Protein AF-0000000075748457 (afdb_homodimer)

Secondary structure (DSSP, 8-state):
-------------GGGS-HHHHHHHHHHS-HHHHHHHHTT-HHHHHHHHHHHTSEEEEESSHHHHHHHHHHTTSGGGGT--EEEEEEEPPBPGGGGSHHHIIIIIS-HHHHHHHHHHHHHTT--TTSSPPHHHHHHHHHHHHHHHHHHHHTTHHHHHHHHHHHT-TT--EEEEEEES-SSSPTHHHHHHTTTTB-HHHHHHHHHHHHHHHHHTS-TTSPPP-EEEEES-------TTS----HHHHHHHHHHHTT-SEEEEES--HHHHHTTT-----SEEEEEEEEEEHHHHHHHHHHTTTT--EEEEEEEEEEETTTEEEE--GGGHHHHSTT-EEEEEEESS-SSTTS---EEEEEEE-/-------------GGGS-HHHHHHHHHHS-HHHHHHHHTT-HHHHHHHHHHHTSEEEEESSHHHHHHHHHHTTSGGGGT--EEEEEEEPPBPGGGGSHHHIIIIIS-HHHHHHHHHHHHHTT--TTSSPPHHHHHHHHHHHHHHHHHHHHTTHHHHHHHHHHHT-TT--EEEEEEES-SSSPTHHHHHHTTTTB-HHHHHHHHHHHHHHHHHTS-TTSPPP-EEEEES-------TTS----HHHHHHHHHHHTT-SEEEEES--HHHHHTTT-----SEEEEEEEEEEHHHHHHHHHHTTTT--EEEEEEEEEEETTTEEEE--GGGHHHHSTT-EEEEEEESS-S-TTS---EEEEEEE-

pLDDT: mean 84.44, std 16.4, range [22.14, 98.12]

Organism: Penicillium rubens (strain ATCC 28089 / DSM 1075 / NRRL 1951 / Wisconsin 54-1255) (NCBI:txid500485)

Solvent-accessible surface area (backbone atoms only — not comparable to full-atom values): 38406 Å² total; per-residue (Å²): 136,85,81,76,74,73,72,74,77,65,67,72,60,76,83,71,50,56,70,68,54,48,48,53,51,47,73,70,40,51,70,70,50,34,52,56,47,26,67,70,40,69,67,42,23,60,64,27,41,46,68,64,32,26,58,45,77,41,39,77,44,70,66,30,46,51,53,49,52,52,39,56,78,37,78,61,26,68,37,23,31,31,41,36,41,36,39,46,48,41,52,47,75,60,49,73,36,63,69,47,26,42,70,70,54,54,29,42,60,57,49,50,53,52,43,47,50,44,35,74,73,68,45,58,44,66,70,44,71,21,70,49,39,53,49,52,52,53,32,49,53,34,50,55,51,45,54,38,60,74,64,41,43,61,37,53,42,46,20,56,34,57,55,50,28,58,50,32,32,32,41,32,42,35,41,40,67,57,85,63,86,56,81,68,53,50,66,52,45,70,54,67,40,39,43,52,62,62,28,52,28,46,56,44,40,38,52,35,55,17,58,68,64,34,60,83,88,42,59,66,46,38,34,39,31,44,30,40,45,71,72,70,93,62,64,86,87,49,75,68,87,49,67,69,41,35,52,31,50,56,61,40,44,71,55,25,38,29,43,34,37,25,61,27,37,45,65,53,42,49,39,11,85,46,78,55,74,34,35,32,40,34,38,32,49,26,63,35,46,44,66,34,51,49,40,27,48,63,55,25,55,88,40,43,37,34,40,35,38,26,69,30,32,36,34,47,85,94,74,46,73,43,70,70,42,82,87,45,40,70,76,70,40,71,93,58,51,69,48,77,44,83,35,62,76,74,49,66,82,90,54,73,44,70,30,37,33,36,40,46,53,136,136,84,84,78,78,75,77,77,78,68,71,74,59,74,85,71,51,55,70,68,54,49,48,54,50,48,74,70,40,52,69,70,49,34,50,56,48,28,67,70,40,68,68,42,23,60,65,26,41,47,68,65,34,26,59,44,78,42,38,78,42,72,67,30,46,51,55,50,50,52,40,58,77,38,78,60,25,69,37,23,31,30,40,37,43,36,38,47,49,41,52,46,75,60,50,73,37,64,68,48,25,40,71,72,53,54,29,40,60,58,48,51,52,52,44,48,49,44,36,73,73,68,44,60,44,65,68,45,70,20,72,48,40,54,50,51,52,53,32,49,53,34,51,55,50,46,54,38,61,76,65,40,43,62,38,53,45,47,22,55,34,58,56,50,28,60,52,32,31,34,40,33,42,36,43,41,66,57,85,64,86,57,81,68,52,51,67,54,46,72,53,68,41,39,44,53,62,62,28,54,29,47,55,44,40,38,53,37,54,18,58,69,63,34,59,82,87,42,59,68,45,37,33,39,30,43,29,40,45,72,72,69,92,61,64,85,86,49,75,70,88,48,66,68,43,36,52,32,49,55,60,39,45,72,56,25,38,28,44,35,36,25,62,28,39,45,64,51,43,49,38,12,83,48,79,57,73,34,36,32,39,34,38,32,49,24,64,33,46,45,67,33,52,48,41,26,48,64,54,25,54,87,42,45,38,35,40,33,39,26,70,32,31,36,34,46,86,95,75,47,72,40,71,69,42,83,86,47,40,70,77,71,39,73,92,57,51,70,49,76,42,83,34,62,74,76,45,66,84,89,55,72,45,72,31,39,34,36,40,46,54,135

Structure (mmCIF, N/CA/C/O backbone):
data_AF-0000000075748457-model_v1
#
loop_
_entity.id
_entity.type
_entity.pdbx_description
1 polymer 'Pc13g00910 protein'
#
loop_
_atom_site.group_PDB
_atom_site.id
_atom_site.type_symbol
_atom_site.label_atom_id
_atom_site.label_alt_id
_atom_site.label_comp_id
_atom_site.label_asym_id
_atom_site.label_entity_id
_atom_site.label_seq_id
_atom_site.pdbx_PDB_ins_code
_atom_site.Cartn_x
_atom_site.Cartn_y
_atom_site.Cartn_z
_atom_site.occupancy
_atom_site.B_iso_or_equiv
_atom_site.auth_seq_id
_atom_site.auth_comp_id
_atom_site.auth_asym_id
_atom_site.auth_atom_id
_atom_site.pdbx_PDB_model_num
ATOM 1 N N . MET A 1 1 ? 70.25 -37.406 8.242 1 25.3 1 MET A N 1
ATOM 2 C CA . MET A 1 1 ? 69.812 -37.094 6.887 1 25.3 1 MET A CA 1
ATOM 3 C C . MET A 1 1 ? 68.312 -37.188 6.766 1 25.3 1 MET A C 1
ATOM 5 O O . MET A 1 1 ? 67.75 -38.25 6.824 1 25.3 1 MET A O 1
ATOM 9 N N . SER A 1 2 ? 67.5 -36.188 7.395 1 22.14 2 SER A N 1
ATOM 10 C CA . SER A 1 2 ? 66.125 -35.906 7.828 1 22.14 2 SER A CA 1
ATOM 11 C C . SER A 1 2 ? 65.188 -35.688 6.637 1 22.14 2 SER A C 1
ATOM 13 O O . SER A 1 2 ? 65.312 -34.688 5.941 1 22.14 2 SER A O 1
ATOM 15 N N . ALA A 1 3 ? 64.875 -36.812 5.828 1 27.88 3 ALA A N 1
ATOM 16 C CA . ALA A 1 3 ? 64.188 -36.969 4.559 1 27.88 3 ALA A CA 1
ATOM 17 C C . ALA A 1 3 ? 62.781 -36.375 4.617 1 27.88 3 ALA A C 1
ATOM 19 O O . ALA A 1 3 ? 61.844 -37.062 5.008 1 27.88 3 ALA A O 1
ATOM 20 N N . GLY A 1 4 ? 62.625 -35.219 5.23 1 27.42 4 GLY A N 1
ATOM 21 C CA . GLY A 1 4 ? 61.344 -34.562 5.391 1 27.42 4 GLY A CA 1
ATOM 22 C C . GLY A 1 4 ? 60.594 -34.438 4.086 1 27.42 4 GLY A C 1
ATOM 23 O O . GLY A 1 4 ? 60.938 -33.594 3.238 1 27.42 4 GLY A O 1
ATOM 24 N N . GLY A 1 5 ? 60.125 -35.594 3.461 1 30.95 5 GLY A N 1
ATOM 25 C CA . GLY A 1 5 ? 59.344 -35.656 2.223 1 30.95 5 GLY A CA 1
ATOM 26 C C . GLY A 1 5 ? 58.156 -34.75 2.189 1 30.95 5 GLY A C 1
ATOM 27 O O . GLY A 1 5 ? 57.312 -34.781 3.066 1 30.95 5 GLY A O 1
ATOM 28 N N . ILE A 1 6 ? 58.312 -33.438 1.837 1 31.16 6 ILE A N 1
ATOM 29 C CA . ILE A 1 6 ? 57.344 -32.406 1.525 1 31.16 6 ILE A CA 1
ATOM 30 C C . ILE A 1 6 ? 56.281 -32.969 0.582 1 31.16 6 ILE A C 1
ATOM 32 O O . ILE A 1 6 ? 56.594 -33.375 -0.54 1 31.16 6 ILE A O 1
ATOM 36 N N . MET A 1 7 ? 55.438 -33.875 1.146 1 32.34 7 MET A N 1
ATOM 37 C CA . MET A 1 7 ? 54.281 -34.219 0.328 1 32.34 7 MET A CA 1
ATOM 38 C C . MET A 1 7 ? 53.719 -32.969 -0.349 1 32.34 7 MET A C 1
ATOM 40 O O . MET A 1 7 ? 53.344 -32 0.324 1 32.34 7 MET A O 1
ATOM 44 N N . ASP A 1 8 ? 54.406 -32.469 -1.378 1 34.34 8 ASP A N 1
ATOM 45 C CA . ASP A 1 8 ? 53.844 -31.484 -2.307 1 34.34 8 ASP A CA 1
ATOM 46 C C . ASP A 1 8 ? 52.375 -31.719 -2.555 1 34.34 8 ASP A C 1
ATOM 48 O O . ASP A 1 8 ? 51.969 -32.781 -3.004 1 34.34 8 ASP A O 1
ATOM 52 N N . GLY A 1 9 ? 51.469 -31.453 -1.571 1 33.69 9 GLY A N 1
ATOM 53 C CA . GLY A 1 9 ? 50 -31.406 -1.545 1 33.69 9 GLY A CA 1
ATOM 54 C C . GLY A 1 9 ? 49.406 -31.016 -2.879 1 33.69 9 GLY A C 1
ATOM 55 O O . GLY A 1 9 ? 48.719 -30 -2.982 1 33.69 9 GLY A O 1
ATOM 56 N N . ARG A 1 10 ? 50.156 -31.234 -3.936 1 35.5 10 ARG A N 1
ATOM 57 C CA . ARG A 1 10 ? 49.531 -30.938 -5.23 1 35.5 10 ARG A CA 1
ATOM 58 C C . ARG A 1 10 ? 48.156 -31.547 -5.344 1 35.5 10 ARG A C 1
ATOM 60 O O . ARG A 1 10 ? 47.969 -32.75 -5.094 1 35.5 10 ARG A O 1
ATOM 67 N N . ILE A 1 11 ? 47.188 -30.781 -5.02 1 40.16 11 ILE A N 1
ATOM 68 C CA . ILE A 1 11 ? 45.812 -31.078 -5.426 1 40.16 11 ILE A CA 1
ATOM 69 C C . ILE A 1 11 ? 45.812 -31.906 -6.707 1 40.16 11 ILE A C 1
ATOM 71 O O . ILE A 1 11 ? 46.438 -31.531 -7.695 1 40.16 11 ILE A O 1
ATOM 75 N N . PRO A 1 12 ? 45.812 -33.188 -6.688 1 44.47 12 PRO A N 1
ATOM 76 C CA . PRO A 1 12 ? 45.719 -33.938 -7.945 1 44.47 12 PRO A CA 1
ATOM 77 C C . PRO A 1 12 ? 44.938 -33.188 -9.008 1 44.47 12 PRO A C 1
ATOM 79 O O . PRO A 1 12 ? 44 -32.469 -8.688 1 44.47 12 PRO A O 1
ATOM 82 N N . ASP A 1 13 ? 45.625 -32.656 -9.992 1 48.25 13 ASP A N 1
ATOM 83 C CA . ASP A 1 13 ? 45.062 -32 -11.156 1 48.25 13 ASP A CA 1
ATOM 84 C C . ASP A 1 13 ? 43.75 -32.656 -11.578 1 48.25 13 ASP A C 1
ATOM 86 O O . ASP A 1 13 ? 43.75 -33.812 -12.07 1 48.25 13 ASP A O 1
ATOM 90 N N . LEU A 1 14 ? 42.656 -32.5 -10.852 1 54.25 14 LEU A N 1
ATOM 91 C CA . LEU A 1 14 ? 41.312 -32.906 -11.227 1 54.25 14 LEU A CA 1
ATOM 92 C C . LEU A 1 14 ? 41.156 -32.969 -12.742 1 54.25 14 LEU A C 1
ATOM 94 O O . LEU A 1 14 ? 40.375 -33.781 -13.258 1 54.25 14 LEU A O 1
ATOM 98 N N . GLN A 1 15 ? 42 -32.25 -13.453 1 55.31 15 GLN A N 1
ATOM 99 C CA . GLN A 1 15 ? 41.969 -32.219 -14.906 1 55.31 15 GLN A CA 1
ATOM 100 C C . GLN A 1 15 ? 42.5 -33.531 -15.492 1 55.31 15 GLN A C 1
ATOM 102 O O . GLN A 1 15 ? 42.188 -33.875 -16.625 1 55.31 15 GLN A O 1
ATOM 107 N N . ALA A 1 16 ? 43.312 -34.156 -14.758 1 58.19 16 ALA A N 1
ATOM 108 C CA . ALA A 1 16 ? 44 -35.312 -15.305 1 58.19 16 ALA A CA 1
ATOM 109 C C . ALA A 1 16 ? 43.312 -36.625 -14.914 1 58.19 16 ALA A C 1
ATOM 111 O O . ALA A 1 16 ? 43.75 -37.719 -15.281 1 58.19 16 ALA A O 1
ATOM 112 N N . LEU A 1 17 ? 42.344 -36.5 -14.125 1 56.78 17 LEU A N 1
ATOM 113 C CA . LEU A 1 17 ? 41.656 -37.719 -13.727 1 56.78 17 LEU A CA 1
ATOM 114 C C . LEU A 1 17 ? 40.875 -38.312 -14.891 1 56.78 17 LEU A C 1
ATOM 116 O O . LEU A 1 17 ? 40.344 -37.562 -15.711 1 56.78 17 LEU A O 1
ATOM 120 N N . PRO A 1 18 ? 40.969 -39.719 -15.133 1 60.47 18 PRO A N 1
ATOM 121 C CA . PRO A 1 18 ? 40.156 -40.375 -16.172 1 60.47 18 PRO A CA 1
ATOM 122 C C . PRO A 1 18 ? 38.688 -39.969 -16.078 1 60.47 18 PRO A C 1
ATOM 124 O O . PRO A 1 18 ? 38.156 -39.688 -14.992 1 60.47 18 PRO A O 1
ATOM 127 N N . THR A 1 19 ? 38.125 -39.719 -17.328 1 61.5 19 THR A N 1
ATOM 128 C CA . THR A 1 19 ? 36.719 -39.25 -17.484 1 61.5 19 THR A CA 1
ATOM 129 C C . THR A 1 19 ? 35.781 -40.125 -16.641 1 61.5 19 THR A C 1
ATOM 131 O O . THR A 1 19 ? 34.812 -39.594 -16.078 1 61.5 19 THR A O 1
ATOM 134 N N . GLU A 1 20 ? 36.125 -41.312 -16.484 1 61.56 20 GLU A N 1
ATOM 135 C CA . GLU A 1 20 ? 35.312 -42.25 -15.719 1 61.56 20 GLU A CA 1
ATOM 136 C C . GLU A 1 20 ? 35.281 -41.875 -14.242 1 61.56 20 GLU A C 1
ATOM 138 O O . GLU A 1 20 ? 34.25 -41.969 -13.586 1 61.56 20 GLU A O 1
ATOM 143 N N . ILE A 1 21 ? 36.375 -41.531 -13.789 1 60.09 21 ILE A N 1
ATOM 144 C CA . ILE A 1 21 ? 36.5 -41.156 -12.383 1 60.09 21 ILE A CA 1
ATOM 145 C C . ILE A 1 21 ? 35.812 -39.812 -12.148 1 60.09 21 ILE A C 1
ATOM 147 O O . ILE A 1 21 ? 35.156 -39.625 -11.133 1 60.09 21 ILE A O 1
ATOM 151 N N . LEU A 1 22 ? 36.031 -38.938 -13.055 1 61.84 22 LEU A N 1
ATOM 152 C CA . LEU A 1 22 ? 35.406 -37.656 -12.93 1 61.84 22 LEU A CA 1
ATOM 153 C C . LEU A 1 22 ? 33.875 -37.781 -12.883 1 61.84 22 LEU A C 1
ATOM 155 O O . LEU A 1 22 ? 33.219 -37.094 -12.102 1 61.84 22 LEU A O 1
ATOM 159 N N . HIS A 1 23 ? 33.406 -38.75 -13.703 1 62.69 23 HIS A N 1
ATOM 160 C CA . HIS A 1 23 ? 31.984 -39.031 -13.664 1 62.69 23 HIS A CA 1
ATOM 161 C C . HIS A 1 23 ? 31.547 -39.5 -12.289 1 62.69 23 HIS A C 1
ATOM 163 O O . HIS A 1 23 ? 30.484 -39.125 -11.797 1 62.69 23 HIS A O 1
ATOM 169 N N . LEU A 1 24 ? 32.375 -40.25 -11.75 1 59.53 24 LEU A N 1
ATOM 170 C CA . LEU A 1 24 ? 32.062 -40.781 -10.422 1 59.53 24 LEU A CA 1
ATOM 171 C C . LEU A 1 24 ? 32.062 -39.656 -9.391 1 59.53 24 LEU A C 1
ATOM 173 O O . LEU A 1 24 ? 31.203 -39.656 -8.5 1 59.53 24 LEU A O 1
ATOM 177 N N . ILE A 1 25 ? 32.969 -38.844 -9.523 1 60.09 25 ILE A N 1
ATOM 178 C CA . ILE A 1 25 ? 33.031 -37.719 -8.609 1 60.09 25 ILE A CA 1
ATOM 179 C C . ILE A 1 25 ? 31.812 -36.812 -8.797 1 60.09 25 ILE A C 1
ATOM 181 O O . ILE A 1 25 ? 31.203 -36.375 -7.824 1 60.09 25 ILE A O 1
ATOM 185 N N . LEU A 1 26 ? 31.484 -36.688 -10 1 62.59 26 LEU A N 1
ATOM 186 C CA . LEU A 1 26 ? 30.422 -35.719 -10.297 1 62.59 26 LEU A CA 1
ATOM 187 C C . LEU A 1 26 ? 29.078 -36.25 -9.828 1 62.59 26 LEU A C 1
ATOM 189 O O . LEU A 1 26 ? 28.219 -35.469 -9.406 1 62.59 26 LEU A O 1
ATOM 193 N N . THR A 1 27 ? 28.969 -37.531 -9.852 1 60.56 27 THR A N 1
ATOM 194 C CA . THR A 1 27 ? 27.719 -38.156 -9.398 1 60.56 27 THR A CA 1
ATOM 195 C C . THR A 1 27 ? 27.531 -37.938 -7.898 1 60.56 27 THR A C 1
ATOM 197 O O . THR A 1 27 ? 26.406 -38 -7.395 1 60.56 27 THR A O 1
ATOM 200 N N . SER A 1 28 ? 28.688 -37.656 -7.387 1 55.66 28 SER A N 1
ATOM 201 C CA . SER A 1 28 ? 28.625 -37.5 -5.938 1 55.66 28 SER A CA 1
ATOM 202 C C . SER A 1 28 ? 28.5 -36.031 -5.543 1 55.66 28 SER A C 1
ATOM 204 O O . SER A 1 28 ? 28.297 -35.719 -4.371 1 55.66 28 SER A O 1
ATOM 206 N N . LEU A 1 29 ? 28.609 -35.25 -6.496 1 58.09 29 LEU A N 1
ATOM 207 C CA . LEU A 1 29 ? 28.594 -33.812 -6.191 1 58.09 29 LEU A CA 1
ATOM 208 C C . LEU A 1 29 ? 27.203 -33.219 -6.367 1 58.09 29 LEU A C 1
ATOM 210 O O . LEU A 1 29 ? 26.406 -33.719 -7.164 1 58.09 29 LEU A O 1
ATOM 214 N N . GLU A 1 30 ? 26.938 -32.281 -5.434 1 57.44 30 GLU A N 1
ATOM 215 C CA . GLU A 1 30 ? 25.703 -31.5 -5.574 1 57.44 30 GLU A CA 1
ATOM 216 C C . GLU A 1 30 ? 25.766 -30.594 -6.797 1 57.44 30 GLU A C 1
ATOM 218 O O . GLU A 1 30 ? 26.844 -30.25 -7.273 1 57.44 30 GLU A O 1
ATOM 223 N N . SER A 1 31 ? 24.594 -30.266 -7.324 1 59.59 31 SER A N 1
ATOM 224 C CA . SER A 1 31 ? 24.469 -29.5 -8.562 1 59.59 31 SER A CA 1
ATOM 225 C C . SER A 1 31 ? 25.344 -28.25 -8.523 1 59.59 31 SER A C 1
ATOM 227 O O . SER A 1 31 ? 26 -27.922 -9.516 1 59.59 31 SER A O 1
ATOM 229 N N . TRP A 1 32 ? 25.312 -27.703 -7.383 1 58.94 32 TRP A N 1
ATOM 230 C CA . TRP A 1 32 ? 26.078 -26.484 -7.305 1 58.94 32 TRP A CA 1
ATOM 231 C C . TRP A 1 32 ? 27.578 -26.766 -7.336 1 58.94 32 TRP A C 1
ATOM 233 O O . TRP A 1 32 ? 28.375 -25.953 -7.828 1 58.94 32 TRP A O 1
ATOM 243 N N . GLU A 1 33 ? 27.922 -27.906 -6.867 1 58.03 33 GLU A N 1
ATOM 244 C CA . GLU A 1 33 ? 29.312 -28.312 -6.918 1 58.03 33 GLU A CA 1
ATOM 245 C C . GLU A 1 33 ? 29.734 -28.656 -8.344 1 58.03 33 GLU A C 1
ATOM 247 O O . GLU A 1 33 ? 30.859 -28.359 -8.758 1 58.03 33 GLU A O 1
ATOM 252 N N . ILE A 1 34 ? 28.734 -29.266 -8.945 1 61.59 34 ILE A N 1
ATOM 253 C CA . ILE A 1 34 ? 29.031 -29.625 -10.328 1 61.59 34 ILE A CA 1
ATOM 254 C C . ILE A 1 34 ? 29.219 -28.359 -11.164 1 61.59 34 ILE A C 1
ATOM 256 O O . ILE A 1 34 ? 30.109 -28.297 -12.016 1 61.59 34 ILE A O 1
ATOM 260 N N . LYS A 1 35 ? 28.391 -27.406 -10.859 1 65.44 35 LYS A N 1
ATOM 261 C CA . LYS A 1 35 ? 28.531 -26.141 -11.57 1 65.44 35 LYS A CA 1
ATOM 262 C C . LYS A 1 35 ? 29.906 -25.516 -11.328 1 65.44 35 LYS A C 1
ATOM 264 O O . LYS A 1 35 ? 30.547 -25.047 -12.266 1 65.44 35 LYS A O 1
ATOM 269 N N . ALA A 1 36 ? 30.312 -25.578 -10.086 1 62.75 36 ALA A N 1
ATOM 270 C CA . ALA A 1 36 ? 31.641 -25.047 -9.758 1 62.75 36 ALA A CA 1
ATOM 271 C C . ALA A 1 36 ? 32.75 -25.844 -10.445 1 62.75 36 ALA A C 1
ATOM 273 O O . ALA A 1 36 ? 33.719 -25.281 -10.953 1 62.75 36 ALA A O 1
ATOM 274 N N . PHE A 1 37 ? 32.469 -27.125 -10.445 1 63.84 37 PHE A N 1
ATOM 275 C CA . PHE A 1 37 ? 33.438 -28.031 -11.07 1 63.84 37 PHE A CA 1
ATOM 276 C C . PHE A 1 37 ? 33.531 -27.781 -12.57 1 63.84 37 PHE A C 1
ATOM 278 O O . PHE A 1 37 ? 34.594 -27.875 -13.164 1 63.84 37 PHE A O 1
ATOM 285 N N . SER A 1 38 ? 32.312 -27.391 -13.078 1 63.5 38 SER A N 1
ATOM 286 C CA . SER A 1 38 ? 32.25 -27.188 -14.516 1 63.5 38 SER A CA 1
ATOM 287 C C . SER A 1 38 ? 32.969 -25.906 -14.938 1 63.5 38 SER A C 1
ATOM 289 O O . SER A 1 38 ? 33.344 -25.75 -16.094 1 63.5 38 SER A O 1
ATOM 291 N N . LEU A 1 39 ? 33.156 -25.094 -13.969 1 63.44 39 LEU A N 1
ATOM 292 C CA . LEU A 1 39 ? 33.781 -23.812 -14.266 1 63.44 39 LEU A CA 1
ATOM 293 C C . LEU A 1 39 ? 35.312 -23.906 -14.227 1 63.44 39 LEU A C 1
ATOM 295 O O . LEU A 1 39 ? 36 -22.922 -14.508 1 63.44 39 LEU A O 1
ATOM 299 N N . VAL A 1 40 ? 35.844 -25.031 -13.875 1 60.5 40 VAL A N 1
ATOM 300 C CA . VAL A 1 40 ? 37.281 -25.172 -13.656 1 60.5 40 VAL A CA 1
ATOM 301 C C . VAL A 1 40 ? 38 -25.219 -15 1 60.5 40 VAL A C 1
ATOM 303 O O . VAL A 1 40 ? 39 -24.547 -15.195 1 60.5 40 VAL A O 1
ATOM 306 N N . ASN A 1 41 ? 37.625 -26.016 -15.906 1 63.47 41 ASN A N 1
ATOM 307 C CA . ASN A 1 41 ? 38.156 -26.078 -17.266 1 63.47 41 ASN A CA 1
ATOM 308 C C . ASN A 1 41 ? 37.188 -26.734 -18.234 1 63.47 41 ASN A C 1
ATOM 310 O O . ASN A 1 41 ? 36.125 -27.188 -17.828 1 63.47 41 ASN A O 1
ATOM 314 N N . ARG A 1 42 ? 37.562 -26.641 -19.453 1 65.94 42 ARG A N 1
ATOM 315 C CA . ARG A 1 42 ? 36.688 -27.094 -20.531 1 65.94 42 ARG A CA 1
ATOM 316 C C . ARG A 1 42 ? 36.406 -28.578 -20.422 1 65.94 42 ARG A C 1
ATOM 318 O O . ARG A 1 42 ? 35.281 -29.031 -20.672 1 65.94 42 ARG A O 1
ATOM 325 N N . ARG A 1 43 ? 37.438 -29.281 -20.109 1 65.12 43 ARG A N 1
ATOM 326 C CA . ARG A 1 43 ? 37.25 -30.719 -20 1 65.12 43 ARG A CA 1
ATOM 327 C C . ARG A 1 43 ? 36.25 -31.062 -18.891 1 65.12 43 ARG A C 1
ATOM 329 O O . ARG A 1 43 ? 35.344 -31.875 -19.078 1 65.12 43 ARG A O 1
ATOM 336 N N . LEU A 1 44 ? 36.469 -30.422 -17.844 1 65.81 44 LEU A N 1
ATOM 337 C CA . LEU A 1 44 ? 35.562 -30.672 -16.719 1 65.81 44 LEU A CA 1
ATOM 338 C C . LEU A 1 44 ? 34.188 -30.141 -17.016 1 65.81 44 LEU A C 1
ATOM 340 O O . LEU A 1 44 ? 33.188 -30.766 -16.609 1 65.81 44 LEU A O 1
ATOM 344 N N . ARG A 1 45 ? 34.156 -29.078 -17.75 1 63.28 45 ARG A N 1
ATOM 345 C CA . ARG A 1 45 ? 32.875 -28.578 -18.172 1 63.28 45 ARG A CA 1
ATOM 346 C C . ARG A 1 45 ? 32.125 -29.609 -19.016 1 63.28 45 ARG A C 1
ATOM 348 O O . ARG A 1 45 ? 30.938 -29.875 -18.797 1 63.28 45 ARG A O 1
ATOM 355 N N . ASP A 1 46 ? 32.938 -30.125 -19.875 1 65.88 46 ASP A N 1
ATOM 356 C CA . ASP A 1 46 ? 32.344 -31.109 -20.781 1 65.88 46 ASP A CA 1
ATOM 357 C C . ASP A 1 46 ? 31.859 -32.344 -20.016 1 65.88 46 ASP A C 1
ATOM 359 O O . ASP A 1 46 ? 30.812 -32.906 -20.344 1 65.88 46 ASP A O 1
ATOM 363 N N . VAL A 1 47 ? 32.625 -32.625 -19.062 1 64.38 47 VAL A N 1
ATOM 364 C CA . VAL A 1 47 ? 32.281 -33.812 -18.281 1 64.38 47 VAL A CA 1
ATOM 365 C C . VAL A 1 47 ? 31.078 -33.5 -17.375 1 64.38 47 VAL A C 1
ATOM 367 O O . VAL A 1 47 ? 30.266 -34.375 -17.094 1 64.38 47 VAL A O 1
ATOM 370 N N . CYS A 1 48 ? 31.047 -32.281 -17.078 1 64.44 48 CYS A N 1
ATOM 371 C CA . CYS A 1 48 ? 30.031 -31.891 -16.109 1 64.44 48 CYS A CA 1
ATOM 372 C C . CYS A 1 48 ? 28.703 -31.594 -16.797 1 64.44 48 CYS A C 1
ATOM 374 O O . CYS A 1 48 ? 27.641 -31.656 -16.172 1 64.44 48 CYS A O 1
ATOM 376 N N . LEU A 1 49 ? 28.812 -31.391 -18.078 1 64.38 49 LEU A N 1
ATOM 377 C CA . LEU A 1 49 ? 27.656 -30.875 -18.812 1 64.38 49 LEU A CA 1
ATOM 378 C C . LEU A 1 49 ? 26.484 -31.828 -18.719 1 64.38 49 LEU A C 1
ATOM 380 O O . LEU A 1 49 ? 25.359 -31.406 -18.422 1 64.38 49 LEU A O 1
ATOM 384 N N . PRO A 1 50 ? 26.828 -33.125 -18.828 1 63.66 50 PRO A N 1
ATOM 385 C CA . PRO A 1 50 ? 25.688 -34.031 -18.75 1 63.66 50 PRO A CA 1
ATOM 386 C C . PRO A 1 50 ? 25.016 -34.031 -17.375 1 63.66 50 PRO A C 1
ATOM 388 O O . PRO A 1 50 ? 23.812 -34.281 -17.266 1 63.66 50 PRO A O 1
ATOM 391 N N . TYR A 1 51 ? 25.812 -33.719 -16.438 1 65.25 51 TYR A N 1
ATOM 392 C CA . TYR A 1 51 ? 25.266 -33.75 -15.086 1 65.25 51 TYR A CA 1
ATOM 393 C C . TYR A 1 51 ? 24.594 -32.406 -14.75 1 65.25 51 TYR A C 1
ATOM 395 O O . TYR A 1 51 ? 23.562 -32.406 -14.07 1 65.25 51 TYR A O 1
ATOM 403 N N . LEU A 1 52 ? 25.203 -31.5 -15.359 1 64.94 52 LEU A N 1
ATOM 404 C CA . LEU A 1 52 ? 24.688 -30.156 -15.055 1 64.94 52 LEU A CA 1
ATOM 405 C C . LEU A 1 52 ? 23.375 -29.906 -15.773 1 64.94 52 LEU A C 1
ATOM 407 O O . LEU A 1 52 ? 22.484 -29.25 -15.234 1 64.94 52 LEU A O 1
ATOM 411 N N . PHE A 1 53 ? 23.219 -30.562 -16.969 1 67.81 53 PHE A N 1
ATOM 412 C CA . PHE A 1 53 ? 22.047 -30.219 -17.766 1 67.81 53 PHE A CA 1
ATOM 413 C C . PHE A 1 53 ? 21.141 -31.422 -17.953 1 67.81 53 PHE A C 1
ATOM 415 O O . PHE A 1 53 ? 20.453 -31.547 -18.969 1 67.81 53 PHE A O 1
ATOM 422 N N . TYR A 1 54 ? 21.312 -32.344 -17.016 1 79.75 54 TYR A N 1
ATOM 423 C CA . TYR A 1 54 ? 20.422 -33.5 -17 1 79.75 54 TYR A CA 1
ATOM 424 C C . TYR A 1 54 ? 18.969 -33.031 -16.938 1 79.75 54 TYR A C 1
ATOM 426 O O . TYR A 1 54 ? 18.125 -33.5 -17.703 1 79.75 54 TYR A O 1
ATOM 434 N N . ARG A 1 55 ? 18.719 -32.094 -16.094 1 85.81 55 ARG A N 1
ATOM 435 C CA . ARG A 1 55 ? 17.375 -31.578 -15.891 1 85.81 55 ARG A CA 1
ATOM 436 C C . ARG A 1 55 ? 17.312 -30.078 -16.219 1 85.81 55 ARG A C 1
ATOM 438 O O . ARG A 1 55 ? 18.125 -29.297 -15.734 1 85.81 55 ARG A O 1
ATOM 445 N N . VAL A 1 56 ? 16.469 -29.734 -17.078 1 88.19 56 VAL A N 1
ATOM 446 C CA . VAL A 1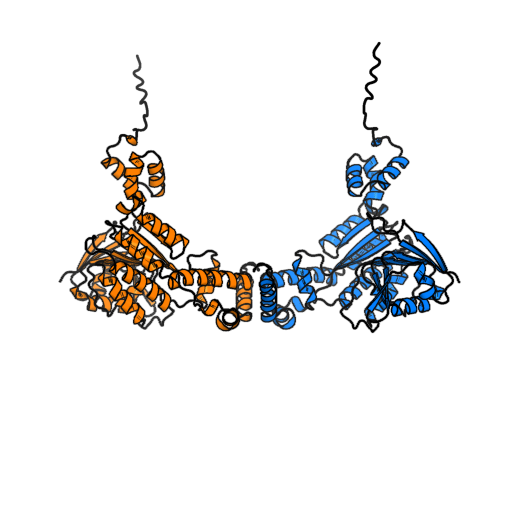 56 ? 16.234 -28.328 -17.422 1 88.19 56 VAL A CA 1
ATOM 447 C C . VAL A 1 56 ? 14.836 -27.922 -16.953 1 88.19 56 VAL A C 1
ATOM 449 O O . VAL A 1 56 ? 13.859 -28.625 -17.203 1 88.19 56 VAL A O 1
ATOM 452 N N . ARG A 1 57 ? 14.828 -26.797 -16.219 1 91.88 57 ARG A N 1
ATOM 453 C CA . ARG A 1 57 ? 13.562 -26.266 -15.734 1 91.88 57 ARG A CA 1
ATOM 454 C C . ARG A 1 57 ? 13.219 -24.953 -16.422 1 91.88 57 ARG A C 1
ATOM 456 O O . ARG A 1 57 ? 14.102 -24.125 -16.672 1 91.88 57 ARG A O 1
ATOM 463 N N . PHE A 1 58 ? 11.922 -24.797 -16.766 1 91.5 58 PHE A N 1
ATOM 464 C CA . PHE A 1 58 ? 11.438 -23.547 -17.312 1 91.5 58 PHE A CA 1
ATOM 465 C C . PHE A 1 58 ? 9.992 -23.297 -16.906 1 91.5 58 PHE A C 1
ATOM 467 O O . PHE A 1 58 ? 9.312 -24.219 -16.438 1 91.5 58 PHE A O 1
ATOM 474 N N . ASN A 1 59 ? 9.531 -22.047 -17.031 1 95.06 59 ASN A N 1
ATOM 475 C CA . ASN A 1 59 ? 8.188 -21.703 -16.594 1 95.06 59 ASN A CA 1
ATOM 476 C C . ASN A 1 59 ? 7.355 -21.125 -17.734 1 95.06 59 ASN A C 1
ATOM 478 O O . ASN A 1 59 ? 7.906 -20.656 -18.734 1 95.06 59 ASN A O 1
ATOM 482 N N . PHE A 1 60 ? 6.082 -21.234 -17.531 1 96.69 60 PHE A N 1
ATOM 483 C CA . PHE A 1 60 ? 5.129 -20.625 -18.453 1 96.69 60 PHE A CA 1
ATOM 484 C C . PHE A 1 60 ? 5.164 -19.094 -18.328 1 96.69 60 PHE A C 1
ATOM 486 O O . PHE A 1 60 ? 4.332 -18.5 -17.641 1 96.69 60 PHE A O 1
ATOM 493 N N . SER A 1 61 ? 6.066 -18.484 -18.953 1 94.62 61 SER A N 1
ATOM 494 C CA . SER A 1 61 ? 6.266 -17.047 -19.062 1 94.62 61 SER A CA 1
ATOM 495 C C . SER A 1 61 ? 7.016 -16.703 -20.344 1 94.62 61 SER A C 1
ATOM 497 O O . SER A 1 61 ? 7.637 -17.562 -20.969 1 94.62 61 SER A O 1
ATOM 499 N N . GLU A 1 62 ? 6.941 -15.5 -20.734 1 94.25 62 GLU A N 1
ATOM 500 C CA . GLU A 1 62 ? 7.68 -15.094 -21.922 1 94.25 62 GLU A CA 1
ATOM 501 C C . GLU A 1 62 ? 9.172 -15.367 -21.766 1 94.25 62 GLU A C 1
ATOM 503 O O . GLU A 1 62 ? 9.797 -15.945 -22.672 1 94.25 62 GLU A O 1
ATOM 508 N N . ALA A 1 63 ? 9.641 -14.977 -20.625 1 90.69 63 ALA A N 1
ATOM 509 C CA . ALA A 1 63 ? 11.062 -15.188 -20.359 1 90.69 63 ALA A CA 1
ATOM 510 C C . ALA A 1 63 ? 11.398 -16.672 -20.312 1 90.69 63 ALA A C 1
ATOM 512 O O . ALA A 1 63 ? 12.43 -17.094 -20.828 1 90.69 63 ALA A O 1
ATOM 513 N N . GLY A 1 64 ? 10.539 -17.422 -19.641 1 91.94 64 GLY A N 1
ATOM 514 C CA . GLY A 1 64 ? 10.75 -18.859 -19.547 1 91.94 64 GLY A CA 1
ATOM 515 C C . GLY A 1 64 ? 10.734 -19.547 -20.906 1 91.94 64 GLY A C 1
ATOM 516 O O . GLY A 1 64 ? 11.586 -20.391 -21.188 1 91.94 64 GLY A O 1
ATOM 517 N N . LEU A 1 65 ? 9.875 -19.156 -21.781 1 95.56 65 LEU A N 1
ATOM 518 C CA . LEU A 1 65 ? 9.742 -19.75 -23.109 1 95.56 65 LEU A CA 1
ATOM 519 C C . LEU A 1 65 ? 10.883 -19.312 -24.016 1 95.56 65 LEU A C 1
ATOM 521 O O . LEU A 1 65 ? 11.383 -20.094 -24.812 1 95.56 65 LEU A O 1
ATOM 525 N N . ASP A 1 66 ? 11.266 -18.062 -23.812 1 91.56 66 ASP A N 1
ATOM 526 C CA . ASP A 1 66 ? 12.43 -17.594 -24.578 1 91.56 66 ASP A CA 1
ATOM 527 C C . ASP A 1 66 ? 13.68 -18.375 -24.188 1 91.56 66 ASP A C 1
ATOM 529 O O . ASP A 1 66 ? 14.469 -18.75 -25.062 1 91.56 66 ASP A O 1
ATOM 533 N N . GLY A 1 67 ? 13.844 -18.562 -22.906 1 90.5 67 GLY A N 1
ATOM 534 C CA . GLY A 1 67 ? 14.953 -19.391 -22.438 1 90.5 67 GLY A CA 1
ATOM 535 C C . GLY A 1 67 ? 14.93 -20.797 -23 1 90.5 67 GLY A C 1
ATOM 536 O O . GLY A 1 67 ? 15.969 -21.328 -23.391 1 90.5 67 GLY A O 1
ATOM 537 N N . LEU A 1 68 ? 13.789 -21.344 -23.016 1 92.5 68 LEU A N 1
ATOM 538 C CA . LEU A 1 68 ? 13.641 -22.688 -23.562 1 92.5 68 LEU A CA 1
ATOM 539 C C . LEU A 1 68 ? 13.984 -22.719 -25.047 1 92.5 68 LEU A C 1
ATOM 541 O O . LEU A 1 68 ? 14.648 -23.641 -25.516 1 92.5 68 LEU A O 1
ATOM 545 N N . GLN A 1 69 ? 13.594 -21.766 -25.75 1 92.31 69 GLN A N 1
ATOM 546 C CA . GLN A 1 69 ? 13.875 -21.672 -27.172 1 92.31 69 GLN A CA 1
ATOM 547 C C . GLN A 1 69 ? 15.383 -21.625 -27.438 1 92.31 69 GLN A C 1
ATOM 549 O O . GLN A 1 69 ? 15.859 -22.188 -28.422 1 92.31 69 GLN A O 1
ATOM 554 N N . GLN A 1 70 ? 16.016 -20.984 -26.578 1 89.44 70 GLN A N 1
ATOM 555 C CA . GLN A 1 70 ? 17.469 -20.891 -26.719 1 89.44 70 GLN A CA 1
ATOM 556 C C . GLN A 1 70 ? 18.125 -22.266 -26.531 1 89.44 70 GLN A C 1
ATOM 558 O O . GLN A 1 70 ? 19.172 -22.531 -27.109 1 89.44 70 GLN A O 1
ATOM 563 N N . LEU A 1 71 ? 17.578 -23.062 -25.781 1 88.06 71 LEU A N 1
ATOM 564 C CA . LEU A 1 71 ? 18.078 -24.406 -25.531 1 88.06 71 LEU A CA 1
ATOM 565 C C . LEU A 1 71 ? 18.172 -25.203 -26.828 1 88.06 71 LEU A C 1
ATOM 567 O O . LEU A 1 71 ? 19.094 -26 -27.016 1 88.06 71 LEU A O 1
ATOM 571 N N . ARG A 1 72 ? 17.312 -24.984 -27.734 1 87.69 72 ARG A N 1
ATOM 572 C CA . ARG A 1 72 ? 17.234 -25.688 -29.016 1 87.69 72 ARG A CA 1
ATOM 573 C C . ARG A 1 72 ? 18.531 -25.484 -29.812 1 87.69 72 ARG A C 1
ATOM 575 O O . ARG A 1 72 ? 18.922 -26.375 -30.578 1 87.69 72 ARG A O 1
ATOM 582 N N . HIS A 1 73 ? 19.156 -24.391 -29.562 1 85.38 73 HIS A N 1
ATOM 583 C CA . HIS A 1 73 ? 20.328 -24.062 -30.359 1 85.38 73 HIS A CA 1
ATOM 584 C C . HIS A 1 73 ? 21.609 -24.344 -29.578 1 85.38 73 HIS A C 1
ATOM 586 O O . HIS A 1 73 ? 22.719 -24.172 -30.109 1 85.38 73 HIS A O 1
ATOM 592 N N . SER A 1 74 ? 21.484 -24.781 -28.438 1 82.31 74 SER A N 1
ATOM 593 C CA . SER A 1 74 ? 22.641 -25 -27.578 1 82.31 74 SER A CA 1
ATOM 594 C C . SER A 1 74 ? 23.078 -26.469 -27.609 1 82.31 74 SER A C 1
ATOM 596 O O . SER A 1 74 ? 22.266 -27.359 -27.859 1 82.31 74 SER A O 1
ATOM 598 N N . VAL A 1 75 ? 24.297 -26.703 -27.375 1 80 75 VAL A N 1
ATOM 599 C CA . VAL A 1 75 ? 24.828 -28.062 -27.312 1 80 75 VAL A CA 1
ATOM 600 C C . VAL A 1 75 ? 24.266 -28.781 -26.094 1 80 75 VAL A C 1
ATOM 602 O O . VAL A 1 75 ? 24.234 -30.016 -26.062 1 80 75 VAL A O 1
ATOM 605 N N . VAL A 1 76 ? 23.766 -28.047 -25.219 1 80.75 76 VAL A N 1
ATOM 606 C CA . VAL A 1 76 ? 23.219 -28.578 -23.984 1 80.75 76 VAL A CA 1
ATOM 607 C C . VAL A 1 76 ? 22.031 -29.484 -24.281 1 80.75 76 VAL A C 1
ATOM 609 O O . VAL A 1 76 ? 21.766 -30.422 -23.531 1 80.75 76 VAL A O 1
ATOM 612 N N . ARG A 1 77 ? 21.422 -29.312 -25.406 1 87.62 77 ARG A N 1
ATOM 613 C CA . ARG A 1 77 ? 20.219 -30.047 -25.766 1 87.62 77 ARG A CA 1
ATOM 614 C C . ARG A 1 77 ? 20.5 -31.547 -25.891 1 87.62 77 ARG A C 1
ATOM 616 O O . ARG A 1 77 ? 19.625 -32.375 -25.672 1 87.62 77 ARG A O 1
ATOM 623 N N . LEU A 1 78 ? 21.75 -31.844 -26.094 1 86.94 78 LEU A N 1
ATOM 624 C CA . LEU A 1 78 ? 22.141 -33.219 -26.344 1 86.94 78 LEU A CA 1
ATOM 625 C C . LEU A 1 78 ? 22.25 -34 -25.031 1 86.94 78 LEU A C 1
ATOM 627 O O . LEU A 1 78 ? 22.297 -35.219 -25.031 1 86.94 78 LEU A O 1
ATOM 631 N N . HIS A 1 79 ? 22.188 -33.281 -23.984 1 83.38 79 HIS A N 1
ATOM 632 C CA . HIS A 1 79 ? 22.406 -33.938 -22.688 1 83.38 79 HIS A CA 1
ATOM 633 C C . HIS A 1 79 ? 21.141 -33.938 -21.859 1 83.38 79 HIS A C 1
ATOM 635 O O . HIS A 1 79 ? 21.078 -34.594 -20.812 1 83.38 79 HIS A O 1
ATOM 641 N N . VAL A 1 80 ? 20.141 -33.25 -22.281 1 87.88 80 VAL A N 1
ATOM 642 C CA . VAL A 1 80 ? 18.922 -33.094 -21.484 1 87.88 80 VAL A CA 1
ATOM 643 C C . VAL A 1 80 ? 18.141 -34.406 -21.469 1 87.88 80 VAL A C 1
ATOM 645 O O . VAL A 1 80 ? 17.812 -34.938 -22.531 1 87.88 80 VAL A O 1
ATOM 648 N N . LYS A 1 81 ? 17.859 -34.906 -20.281 1 90.69 81 LYS A N 1
ATOM 649 C CA . LYS A 1 81 ? 17.109 -36.156 -20.141 1 90.69 81 LYS A CA 1
ATOM 650 C C . LYS A 1 81 ? 15.758 -35.906 -19.469 1 90.69 81 LYS A C 1
ATOM 652 O O . LYS A 1 81 ? 14.844 -36.719 -19.562 1 90.69 81 LYS A O 1
ATOM 657 N N . SER A 1 82 ? 15.711 -34.812 -18.734 1 92.12 82 SER A N 1
ATOM 658 C CA . SER A 1 82 ? 14.492 -34.469 -18.016 1 92.12 82 SER A CA 1
ATOM 659 C C . SER A 1 82 ? 14.133 -33 -18.219 1 92.12 82 SER A C 1
ATOM 661 O O . SER A 1 82 ? 14.984 -32.125 -18.062 1 92.12 82 SER A O 1
ATOM 663 N N . LEU A 1 83 ? 12.938 -32.719 -18.625 1 93.38 83 LEU A N 1
ATOM 664 C CA . LEU A 1 83 ? 12.414 -31.375 -18.797 1 93.38 83 LEU A CA 1
ATOM 665 C C . LEU A 1 83 ? 11.312 -31.078 -17.797 1 93.38 83 LEU A C 1
ATOM 667 O O . LEU A 1 83 ? 10.375 -31.859 -17.641 1 93.38 83 LEU A O 1
ATOM 671 N N . ASN A 1 84 ? 11.508 -30 -17.047 1 94.75 84 ASN A N 1
ATOM 672 C CA . ASN A 1 84 ? 10.523 -29.594 -16.062 1 94.75 84 ASN A CA 1
ATOM 673 C C . ASN A 1 84 ? 9.812 -28.312 -16.484 1 94.75 84 ASN A C 1
ATOM 675 O O . ASN A 1 84 ? 10.453 -27.266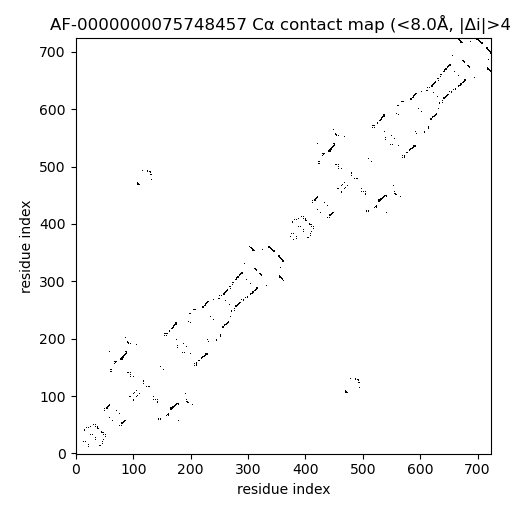 -16.672 1 94.75 84 ASN A O 1
ATOM 679 N N . TYR A 1 85 ? 8.531 -28.391 -16.641 1 96.69 85 TYR A N 1
ATOM 680 C CA . TYR A 1 85 ? 7.68 -27.281 -17.078 1 96.69 85 TYR A CA 1
ATOM 681 C C . TYR A 1 85 ? 6.738 -26.844 -15.961 1 96.69 85 TYR A C 1
ATOM 683 O O . TYR A 1 85 ? 5.801 -27.562 -15.609 1 96.69 85 TYR A O 1
ATOM 691 N N . THR A 1 86 ? 6.98 -25.625 -15.391 1 96.5 86 THR A N 1
ATOM 692 C CA 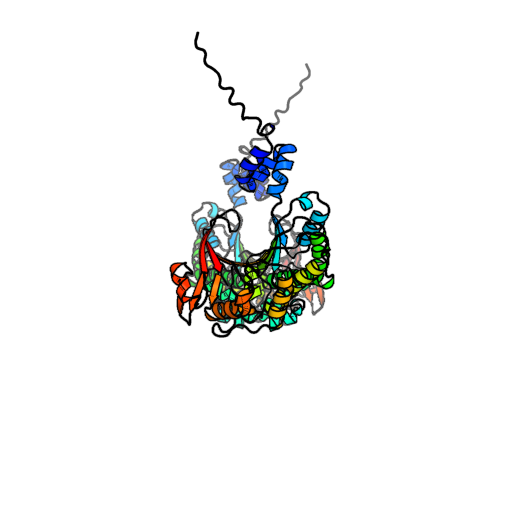. THR A 1 86 ? 6.105 -25.078 -14.359 1 96.5 86 THR A CA 1
ATOM 693 C C . THR A 1 86 ? 4.98 -24.25 -14.992 1 96.5 86 THR A C 1
ATOM 695 O O . THR A 1 86 ? 5.234 -23.312 -15.734 1 96.5 86 THR A O 1
ATOM 698 N N . VAL A 1 87 ? 3.781 -24.688 -14.664 1 96.56 87 VAL A N 1
ATOM 699 C CA . VAL A 1 87 ? 2.635 -24.031 -15.289 1 96.56 87 VAL A CA 1
ATOM 700 C C . VAL A 1 87 ? 1.731 -23.438 -14.219 1 96.56 87 VAL A C 1
ATOM 702 O O . VAL A 1 87 ? 1.352 -24.109 -13.266 1 96.56 87 VAL A O 1
ATOM 705 N N . PRO A 1 88 ? 1.406 -22.141 -14.352 1 95.25 88 PRO A N 1
ATOM 706 C CA . PRO A 1 88 ? 0.526 -21.469 -13.391 1 95.25 88 PRO A CA 1
ATOM 707 C C . PRO A 1 88 ? -0.952 -21.609 -13.75 1 95.25 88 PRO A C 1
ATOM 709 O O . PRO A 1 88 ? -1.286 -22.062 -14.844 1 95.25 88 PRO A O 1
ATOM 712 N N . GLU A 1 89 ? -1.731 -21.297 -12.773 1 94.31 89 GLU A N 1
ATOM 713 C CA . GLU A 1 89 ? -3.146 -21.125 -13.094 1 94.31 89 GLU A CA 1
ATOM 714 C C . GLU A 1 89 ? -3.365 -19.922 -13.992 1 94.31 89 GLU A C 1
ATOM 716 O O . GLU A 1 89 ? -2.721 -18.875 -13.82 1 94.31 89 GLU A O 1
ATOM 721 N N . LEU A 1 90 ? -4.211 -20.094 -14.953 1 95.94 90 LEU A N 1
ATOM 722 C CA . LEU A 1 90 ? -4.527 -19.016 -15.867 1 95.94 90 LEU A CA 1
ATOM 723 C C . LEU A 1 90 ? -5.613 -18.109 -15.289 1 95.94 90 LEU A C 1
ATOM 725 O O . LEU A 1 90 ? -6.664 -18.594 -14.867 1 95.94 90 LEU A O 1
ATOM 729 N N . ILE A 1 91 ? -5.336 -16.828 -15.312 1 95.44 91 ILE A N 1
ATOM 730 C CA . ILE A 1 91 ? -6.285 -15.852 -14.797 1 95.44 91 ILE A CA 1
ATOM 731 C C . ILE A 1 91 ? -7.395 -15.625 -15.82 1 95.44 91 ILE A C 1
ATOM 733 O O . ILE A 1 91 ? -7.133 -15.516 -17.016 1 95.44 91 ILE A O 1
ATOM 737 N N . LYS A 1 92 ? -8.625 -15.531 -15.328 1 94.81 92 LYS A N 1
ATOM 738 C CA . LYS A 1 92 ? -9.75 -15.242 -16.219 1 94.81 92 LYS A CA 1
ATOM 739 C C . LYS A 1 92 ? -9.562 -13.906 -16.922 1 94.81 92 LYS A C 1
ATOM 741 O O . LYS A 1 92 ? -9.219 -12.906 -16.281 1 94.81 92 LYS A O 1
ATOM 746 N N . PRO A 1 93 ? -9.812 -13.891 -18.203 1 94.81 93 PRO A N 1
ATOM 747 C CA . PRO A 1 93 ? -9.609 -12.656 -18.969 1 94.81 93 PRO A CA 1
ATOM 748 C C . PRO A 1 93 ? -10.523 -11.523 -18.5 1 94.81 93 PRO A C 1
ATOM 750 O O . PRO A 1 93 ? -10.281 -10.359 -18.828 1 94.81 93 PRO A O 1
ATOM 753 N N . ASP A 1 94 ? -11.547 -11.82 -17.719 1 94.25 94 ASP A N 1
ATOM 754 C CA . ASP A 1 94 ? -12.492 -10.828 -17.203 1 94.25 94 ASP A CA 1
ATOM 755 C C . ASP A 1 94 ? -11.781 -9.781 -16.359 1 94.25 94 ASP A C 1
ATOM 757 O O . ASP A 1 94 ? -12.305 -8.68 -16.156 1 94.25 94 ASP A O 1
ATOM 761 N N . ILE A 1 95 ? -10.625 -10.086 -15.875 1 95.19 95 ILE A N 1
ATOM 762 C CA . ILE A 1 95 ? -9.875 -9.211 -14.977 1 95.19 95 ILE A CA 1
ATOM 763 C C . ILE A 1 95 ? -9.398 -7.977 -15.742 1 95.19 95 ILE A C 1
ATOM 765 O O . ILE A 1 95 ? -9.047 -6.965 -15.133 1 95.19 95 ILE A O 1
ATOM 769 N N . LEU A 1 96 ? -9.352 -8.086 -17.062 1 96.12 96 LEU A N 1
ATOM 770 C CA . LEU A 1 96 ? -8.852 -6.98 -17.875 1 96.12 96 LEU A CA 1
ATOM 771 C C . LEU A 1 96 ? -9.805 -5.789 -17.812 1 96.12 96 LEU A C 1
ATOM 773 O O . LEU A 1 96 ? -9.406 -4.66 -18.125 1 96.12 96 LEU A O 1
ATOM 777 N N . SER A 1 97 ? -11.062 -6.047 -17.422 1 96.56 97 SER A N 1
ATOM 778 C CA . SER A 1 97 ? -12.039 -4.992 -17.156 1 96.56 97 SER A CA 1
ATOM 779 C C . SER A 1 97 ? -12.062 -4.613 -15.68 1 96.56 97 SER A C 1
ATOM 781 O O . SER A 1 97 ? -12.484 -5.41 -14.844 1 96.56 97 SER A O 1
ATOM 783 N N . PHE A 1 98 ? -11.805 -3.352 -15.438 1 97.19 98 PHE A N 1
ATOM 784 C CA . PHE A 1 98 ? -11.781 -2.908 -14.047 1 97.19 98 PHE A CA 1
ATOM 785 C C . PHE A 1 98 ? -13.164 -3.047 -13.406 1 97.19 98 PHE A C 1
ATOM 787 O O . PHE A 1 98 ? -13.273 -3.402 -12.234 1 97.19 98 PHE A O 1
ATOM 794 N N . GLU A 1 99 ? -14.141 -2.738 -14.156 1 96.5 99 GLU A N 1
ATOM 795 C CA . GLU A 1 99 ? -15.508 -2.822 -13.641 1 96.5 99 GLU A CA 1
ATOM 796 C C . GLU A 1 99 ? -15.852 -4.246 -13.219 1 96.5 99 GLU A C 1
ATOM 798 O O . GLU A 1 99 ? -16.453 -4.457 -12.156 1 96.5 99 GLU A O 1
ATOM 803 N N . THR A 1 100 ? -15.438 -5.195 -14.023 1 95.25 100 THR A N 1
ATOM 804 C CA . THR A 1 100 ? -15.695 -6.594 -13.695 1 95.25 100 THR A CA 1
ATOM 805 C C . THR A 1 100 ? -14.875 -7.02 -12.477 1 95.25 100 THR A C 1
ATOM 807 O O . THR A 1 100 ? -15.367 -7.738 -11.609 1 95.25 100 THR A O 1
ATOM 810 N N . PHE A 1 101 ? -13.68 -6.516 -12.453 1 96.38 101 PHE A N 1
ATOM 811 C CA . PHE A 1 101 ? -12.82 -6.816 -11.312 1 96.38 101 PHE A CA 1
ATOM 812 C C . PHE A 1 101 ? -13.438 -6.301 -10.016 1 96.38 101 PHE A C 1
ATOM 814 O O . PHE A 1 101 ? -13.57 -7.051 -9.047 1 96.38 101 PHE A O 1
ATOM 821 N N . LYS A 1 102 ? -13.82 -5.098 -10.055 1 96.44 102 LYS A N 1
ATOM 822 C CA . LYS A 1 102 ? -14.352 -4.387 -8.891 1 96.44 102 LYS A CA 1
ATOM 823 C C . LYS A 1 102 ? -15.688 -4.977 -8.453 1 96.44 102 LYS A C 1
ATOM 825 O O . LYS A 1 102 ? -15.992 -5.012 -7.262 1 96.44 102 LYS A O 1
ATOM 830 N N . SER A 1 103 ? -16.469 -5.504 -9.344 1 95.38 103 SER A N 1
ATOM 831 C CA . SER A 1 103 ? -17.828 -5.93 -9.031 1 95.38 103 SER A CA 1
ATOM 832 C C . SER A 1 103 ? -17.891 -7.434 -8.758 1 95.38 103 SER A C 1
ATOM 834 O O . SER A 1 103 ? -18.672 -7.887 -7.93 1 95.38 103 SER A O 1
ATOM 836 N N . GLU A 1 104 ? -16.984 -8.242 -9.398 1 92.31 104 GLU A N 1
ATOM 837 C CA . GLU A 1 104 ? -17.188 -9.688 -9.383 1 92.31 104 GLU A CA 1
ATOM 838 C C . GLU A 1 104 ? -16 -10.406 -8.75 1 92.31 104 GLU A C 1
ATOM 840 O O . GLU A 1 104 ? -16.156 -11.508 -8.211 1 92.31 104 GLU A O 1
ATOM 845 N N . MET A 1 105 ? -14.898 -9.898 -8.82 1 93.19 105 MET A N 1
ATOM 846 C CA . MET A 1 105 ? -13.711 -10.633 -8.398 1 93.19 105 MET A CA 1
ATOM 847 C C . MET A 1 105 ? -13.242 -10.18 -7.02 1 93.19 105 MET A C 1
ATOM 849 O O . MET A 1 1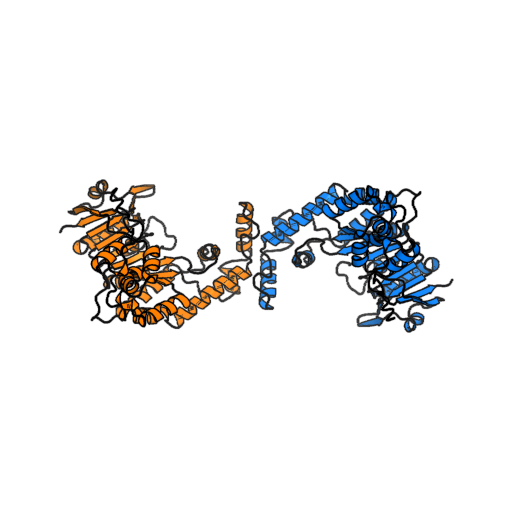05 ? -13.156 -10.992 -6.098 1 93.19 105 MET A O 1
ATOM 853 N N . LEU A 1 106 ? -12.992 -8.859 -6.887 1 95.81 106 LEU A N 1
ATOM 854 C CA . LEU A 1 106 ? -12.609 -8.281 -5.602 1 95.81 106 LEU A CA 1
ATOM 855 C C . LEU A 1 106 ? -13.328 -6.961 -5.359 1 95.81 106 LEU A C 1
ATOM 857 O O . LEU A 1 106 ? -12.812 -5.895 -5.703 1 95.81 106 LEU A O 1
ATOM 861 N N . THR A 1 107 ? -14.406 -7.078 -4.719 1 96.88 107 THR A N 1
ATOM 862 C CA . THR A 1 107 ? -15.164 -5.863 -4.434 1 96.88 107 THR A CA 1
ATOM 863 C C . THR A 1 107 ? -14.438 -5.004 -3.402 1 96.88 107 THR A C 1
ATOM 865 O O . THR A 1 107 ? -13.68 -5.523 -2.58 1 96.88 107 THR A O 1
ATOM 868 N N . PRO A 1 108 ? -14.672 -3.688 -3.473 1 97.44 108 PRO A N 1
ATOM 869 C CA . PRO A 1 108 ? -14.055 -2.826 -2.459 1 97.44 108 PRO A CA 1
ATOM 870 C C . PRO A 1 108 ? -14.375 -3.268 -1.034 1 97.44 108 PRO A C 1
ATOM 872 O O . PRO A 1 108 ? -13.5 -3.238 -0.163 1 97.44 108 PRO A O 1
ATOM 875 N N . LYS A 1 109 ? -15.555 -3.641 -0.798 1 96.56 109 LYS A N 1
ATOM 876 C CA . LYS A 1 109 ? -15.969 -4.094 0.526 1 96.56 109 LYS A CA 1
ATOM 877 C C . LYS A 1 109 ? -15.188 -5.324 0.959 1 96.56 109 LYS A C 1
ATOM 879 O O . LYS A 1 109 ? -14.68 -5.383 2.082 1 96.56 109 LYS A O 1
ATOM 884 N N . SER A 1 110 ? -15.086 -6.34 0.053 1 95.44 110 SER A N 1
ATOM 885 C CA . SER A 1 110 ? -14.352 -7.562 0.367 1 95.44 110 SER A CA 1
ATOM 886 C C . SER A 1 110 ? -12.883 -7.27 0.632 1 95.44 110 SER A C 1
ATOM 888 O O . SER A 1 110 ? -12.266 -7.902 1.494 1 95.44 110 SER A O 1
ATOM 890 N N . TYR A 1 111 ? -12.398 -6.363 -0.143 1 96.19 111 TYR A N 1
ATOM 891 C CA . TYR A 1 111 ? -11.008 -5.957 0.03 1 96.19 111 TYR A CA 1
ATOM 892 C C . TYR A 1 111 ? -10.766 -5.43 1.438 1 96.19 111 TYR A C 1
ATOM 894 O O . TYR A 1 111 ? -9.828 -5.855 2.115 1 96.19 111 TYR A O 1
ATOM 902 N N . VAL A 1 112 ? -11.57 -4.477 1.858 1 97.5 112 VAL A N 1
ATOM 903 C CA . VAL A 1 112 ? -11.406 -3.85 3.166 1 97.5 112 VAL A CA 1
ATOM 904 C C . VAL A 1 112 ? -11.625 -4.887 4.266 1 97.5 112 VAL A C 1
ATOM 906 O O . VAL A 1 112 ? -10.922 -4.875 5.285 1 97.5 112 VAL A O 1
ATOM 909 N N . GLU A 1 113 ? -12.586 -5.766 4.117 1 95.25 113 GLU A N 1
ATOM 910 C CA . GLU A 1 113 ? -12.844 -6.812 5.102 1 95.25 113 GLU A CA 1
ATOM 911 C C . GLU A 1 113 ? -11.633 -7.73 5.27 1 95.25 113 GLU A C 1
ATOM 913 O O . GLU A 1 113 ? -11.273 -8.086 6.391 1 95.25 113 GLU A O 1
ATOM 918 N N . GLU A 1 114 ? -11.062 -8.117 4.172 1 93 114 GLU A N 1
ATOM 919 C CA . GLU A 1 114 ? -9.867 -8.945 4.227 1 93 114 GLU A CA 1
ATOM 920 C C . GLU A 1 114 ? -8.719 -8.219 4.93 1 93 114 GLU A C 1
ATOM 922 O O . GLU A 1 114 ? -8.039 -8.797 5.773 1 93 114 GLU A O 1
ATOM 927 N N . ALA A 1 115 ? -8.484 -6.969 4.5 1 95.25 115 ALA A N 1
ATOM 928 C CA . ALA A 1 115 ? -7.418 -6.172 5.109 1 95.25 115 ALA A CA 1
ATOM 929 C C . ALA A 1 115 ? -7.633 -6.031 6.613 1 95.25 115 ALA A C 1
ATOM 931 O O . ALA A 1 115 ? -6.68 -6.125 7.391 1 95.25 115 ALA A O 1
ATOM 932 N N . LYS A 1 116 ? -8.867 -5.77 6.977 1 96.38 116 LYS A N 1
ATOM 933 C CA . LYS A 1 116 ? -9.211 -5.613 8.383 1 96.38 116 LYS A CA 1
ATOM 934 C C . LYS A 1 116 ? -8.969 -6.906 9.156 1 96.38 116 LYS A C 1
ATOM 936 O O . LYS A 1 116 ? -8.492 -6.875 10.297 1 96.38 116 LYS A O 1
ATOM 941 N N . GLU A 1 117 ? -9.336 -8.008 8.602 1 94.56 117 GLU A N 1
ATOM 942 C CA . GLU A 1 117 ? -9.117 -9.305 9.234 1 94.56 117 GLU A CA 1
ATOM 943 C C . GLU A 1 117 ? -7.637 -9.539 9.508 1 94.56 117 GLU A C 1
ATOM 945 O O . GLU A 1 117 ? -7.262 -9.961 10.609 1 94.56 117 GLU A O 1
ATOM 950 N N . LEU A 1 118 ? -6.848 -9.305 8.531 1 93.75 118 LEU A N 1
ATOM 951 C CA . LEU A 1 118 ? -5.406 -9.453 8.703 1 93.75 118 LEU A CA 1
ATOM 952 C C . LEU A 1 118 ? -4.883 -8.516 9.789 1 93.75 118 LEU A C 1
ATOM 954 O O . LEU A 1 118 ? -4.07 -8.922 10.625 1 93.75 118 LEU A O 1
ATOM 958 N N . TYR A 1 119 ? -5.379 -7.297 9.703 1 95.19 119 TYR A N 1
ATOM 959 C CA . TYR A 1 119 ? -4.992 -6.297 10.695 1 95.19 119 TYR A CA 1
ATOM 960 C C . TYR A 1 119 ? -5.375 -6.746 12.102 1 95.19 119 TYR A C 1
ATOM 962 O O . TYR A 1 119 ? -4.578 -6.637 13.039 1 95.19 119 TYR A O 1
ATOM 970 N N . ASP A 1 120 ? -6.555 -7.281 12.242 1 95.25 120 ASP A N 1
ATOM 971 C CA . ASP A 1 120 ? -7.055 -7.734 13.539 1 95.25 120 ASP A CA 1
ATOM 972 C C . ASP A 1 120 ? -6.266 -8.945 14.039 1 95.25 120 ASP A C 1
ATOM 974 O O . ASP A 1 120 ? -6.168 -9.164 15.25 1 95.25 120 ASP A O 1
ATOM 978 N N . CYS A 1 121 ? -5.727 -9.703 13.156 1 94.88 121 CYS A N 1
ATOM 979 C CA . CYS A 1 121 ? -4.934 -10.875 13.523 1 94.88 121 CYS A CA 1
ATOM 980 C C . CYS A 1 121 ? -3.523 -10.469 13.93 1 94.88 121 CYS A C 1
ATOM 982 O O . CYS A 1 121 ? -2.703 -11.32 14.273 1 94.88 121 CYS A O 1
ATOM 984 N N . GLY A 1 122 ? -3.164 -9.195 13.797 1 93.5 122 GLY A N 1
ATOM 985 C CA . GLY A 1 122 ? -1.887 -8.711 14.297 1 93.5 122 GLY A CA 1
ATOM 986 C C . GLY A 1 122 ? -0.896 -8.391 13.188 1 93.5 122 GLY A C 1
ATOM 987 O O . GLY A 1 122 ? 0.249 -8.023 13.461 1 93.5 122 GLY A O 1
ATOM 988 N N . TYR A 1 123 ? -1.328 -8.539 11.961 1 93.81 123 TYR A N 1
ATOM 989 C CA . TYR A 1 123 ? -0.437 -8.195 10.859 1 93.81 123 TYR A CA 1
ATOM 990 C C . TYR A 1 123 ? -0.321 -6.68 10.711 1 93.81 123 TYR A C 1
ATOM 992 O O . TYR A 1 123 ? -1.207 -5.938 11.141 1 93.81 123 TYR A O 1
ATOM 1000 N N . PRO A 1 124 ? 0.746 -6.309 10.117 1 94.56 124 PRO A N 1
ATOM 1001 C CA . PRO A 1 124 ? 0.889 -4.871 9.875 1 94.56 124 PRO A CA 1
ATOM 1002 C C . PRO A 1 124 ? -0.183 -4.324 8.938 1 94.56 124 PRO A C 1
ATOM 1004 O O . PRO A 1 124 ? -0.734 -5.066 8.117 1 94.56 124 PRO A O 1
ATOM 1007 N N . ALA A 1 125 ? -0.456 -3.08 9.039 1 94.38 125 ALA A N 1
ATOM 1008 C CA . ALA A 1 125 ? -1.52 -2.426 8.281 1 94.38 125 ALA A CA 1
ATOM 1009 C C . ALA A 1 125 ? -1.236 -2.477 6.785 1 94.38 125 ALA A C 1
ATOM 1011 O O . ALA A 1 125 ? -2.16 -2.418 5.969 1 94.38 125 ALA A O 1
ATOM 1012 N N . ASP A 1 126 ? -0.006 -2.572 6.434 1 92.5 126 ASP A N 1
ATOM 1013 C CA . ASP A 1 126 ? 0.353 -2.549 5.02 1 92.5 126 ASP A CA 1
ATOM 1014 C C . ASP A 1 126 ? 0.541 -3.963 4.473 1 92.5 126 ASP A C 1
ATOM 1016 O O . ASP A 1 126 ? 1.121 -4.148 3.402 1 92.5 126 ASP A O 1
ATOM 1020 N N . GLU A 1 127 ? 0.071 -4.918 5.281 1 91.19 127 GLU A N 1
ATOM 1021 C CA . GLU A 1 127 ? 0.163 -6.305 4.84 1 91.19 127 GLU A CA 1
ATOM 1022 C C . GLU A 1 127 ? -0.582 -6.516 3.525 1 91.19 127 GLU A C 1
ATOM 1024 O O . GLU A 1 127 ? -0.095 -7.219 2.637 1 91.19 127 GLU A O 1
ATOM 1029 N N . CYS A 1 128 ? -1.742 -5.934 3.479 1 93.06 128 CYS A N 1
ATOM 1030 C CA . CYS A 1 128 ? -2.518 -5.977 2.244 1 93.06 128 CYS A CA 1
ATOM 1031 C C . CYS A 1 128 ? -2.104 -4.855 1.299 1 93.06 128 CYS A C 1
ATOM 1033 O O . CYS A 1 128 ? -2.125 -3.684 1.674 1 93.06 128 CYS A O 1
ATOM 1035 N N . PRO A 1 129 ? -1.728 -5.234 0.131 1 94.62 129 PRO A N 1
ATOM 1036 C CA . PRO A 1 129 ? -1.352 -4.18 -0.813 1 94.62 129 PRO A CA 1
ATOM 1037 C C . PRO A 1 129 ? -2.523 -3.275 -1.185 1 94.62 129 PRO A C 1
ATOM 1039 O O . PRO A 1 129 ? -3.684 -3.646 -0.984 1 94.62 129 PRO A O 1
ATOM 1042 N N . PRO A 1 130 ? -2.197 -2.107 -1.747 1 97.06 130 PRO A N 1
ATOM 1043 C CA . PRO A 1 130 ? -3.27 -1.229 -2.215 1 97.06 130 PRO A CA 1
ATOM 1044 C C . PRO A 1 130 ? -4.113 -1.864 -3.316 1 97.06 130 PRO A C 1
ATOM 1046 O O . PRO A 1 130 ? -3.607 -2.668 -4.105 1 97.06 130 PRO A O 1
ATOM 1049 N N . TYR A 1 131 ? -5.309 -1.475 -3.404 1 97.25 131 TYR A N 1
ATOM 1050 C CA . TYR A 1 131 ? -6.301 -2.055 -4.301 1 97.25 131 TYR A CA 1
ATOM 1051 C C . TYR A 1 131 ? -5.828 -1.996 -5.75 1 97.25 131 TYR A C 1
ATOM 1053 O O . TYR A 1 131 ? -5.91 -2.988 -6.477 1 97.25 131 TYR A O 1
ATOM 1061 N N . MET A 1 132 ? -5.242 -0.86 -6.168 1 97.19 132 MET A N 1
ATOM 1062 C CA . MET A 1 132 ? -4.848 -0.694 -7.562 1 97.19 132 MET A CA 1
ATOM 1063 C C . MET A 1 132 ? -3.582 -1.487 -7.871 1 97.19 132 MET A C 1
ATOM 1065 O O . MET A 1 132 ? -3.354 -1.884 -9.016 1 97.19 132 MET A O 1
ATOM 1069 N N . VAL A 1 133 ? -2.803 -1.717 -6.848 1 96.94 133 VAL A N 1
ATOM 1070 C CA . VAL A 1 133 ? -1.623 -2.557 -7.031 1 96.94 133 VAL A CA 1
ATOM 1071 C C . VAL A 1 133 ? -2.051 -3.992 -7.328 1 96.94 133 VAL A C 1
ATOM 1073 O O . VAL A 1 133 ? -1.488 -4.645 -8.211 1 96.94 133 VAL A O 1
ATOM 1076 N N . ILE A 1 134 ? -3.025 -4.465 -6.551 1 96.19 134 ILE A N 1
ATOM 1077 C CA . ILE A 1 134 ? -3.551 -5.809 -6.766 1 96.19 134 ILE A CA 1
ATOM 1078 C C . ILE A 1 134 ? -4.098 -5.926 -8.188 1 96.19 134 ILE A C 1
ATOM 1080 O O . ILE A 1 134 ? -3.74 -6.852 -8.922 1 96.19 134 ILE A O 1
ATOM 1084 N N . TYR A 1 135 ? -4.875 -4.938 -8.57 1 96.94 135 TYR A N 1
ATOM 1085 C CA . TYR A 1 135 ? -5.484 -4.957 -9.891 1 96.94 135 TYR A CA 1
ATOM 1086 C C . TYR A 1 135 ? -4.418 -4.918 -10.984 1 96.94 135 TYR A C 1
ATOM 1088 O O . TYR A 1 135 ? -4.434 -5.742 -11.906 1 96.94 135 TYR A O 1
ATOM 1096 N N . GLU A 1 136 ? -3.539 -3.998 -10.883 1 96.69 136 GLU A N 1
ATOM 1097 C CA . GLU A 1 136 ? -2.518 -3.824 -11.906 1 96.69 136 GLU A CA 1
ATOM 1098 C C . GLU A 1 136 ? -1.649 -5.07 -12.039 1 96.69 136 GLU A C 1
ATOM 1100 O O . GLU A 1 136 ? -1.313 -5.484 -13.156 1 96.69 136 GLU A O 1
ATOM 1105 N N . THR A 1 137 ? -1.246 -5.633 -10.93 1 95.94 137 THR A N 1
ATOM 1106 C CA . THR A 1 137 ? -0.398 -6.82 -10.938 1 95.94 137 THR A CA 1
ATOM 1107 C C . THR A 1 137 ? -1.108 -7.988 -11.617 1 95.94 137 THR A C 1
ATOM 1109 O O . THR A 1 137 ? -0.553 -8.617 -12.516 1 95.94 137 THR A O 1
ATOM 1112 N N . LEU A 1 138 ? -2.336 -8.273 -11.172 1 95.69 138 LEU A N 1
ATOM 1113 C CA . LEU A 1 138 ? -3.092 -9.398 -11.727 1 95.69 138 LEU A CA 1
ATOM 1114 C C . LEU A 1 138 ? -3.412 -9.164 -13.195 1 95.69 138 LEU A C 1
ATOM 1116 O O . LEU A 1 138 ? -3.359 -10.094 -14 1 95.69 138 LEU A O 1
ATOM 1120 N N . ARG A 1 139 ? -3.748 -7.918 -13.531 1 96.06 139 ARG A N 1
ATOM 1121 C CA . ARG A 1 139 ? -4.004 -7.562 -14.922 1 96.06 139 ARG A CA 1
ATOM 1122 C C . ARG A 1 139 ? -2.773 -7.824 -15.789 1 96.06 139 ARG A C 1
ATOM 1124 O O . ARG A 1 139 ? -2.883 -8.391 -16.875 1 96.06 139 ARG A O 1
ATOM 1131 N N . THR A 1 140 ? -1.657 -7.41 -15.297 1 95.69 140 THR A N 1
ATOM 1132 C CA . THR A 1 140 ? -0.409 -7.59 -16.031 1 95.69 140 THR A CA 1
ATOM 1133 C C . THR A 1 140 ? -0.109 -9.07 -16.234 1 95.69 140 THR A C 1
ATOM 1135 O O . THR A 1 140 ? 0.281 -9.492 -17.328 1 95.69 140 THR A O 1
ATOM 1138 N N . ILE A 1 141 ? -0.245 -9.859 -15.18 1 95.31 141 ILE A N 1
ATOM 1139 C CA . ILE A 1 141 ? -0.042 -11.305 -15.289 1 95.31 141 ILE A CA 1
ATOM 1140 C C . ILE A 1 141 ? -0.978 -11.875 -16.344 1 95.31 141 ILE A C 1
ATOM 1142 O O . ILE A 1 141 ? -0.553 -12.664 -17.203 1 95.31 141 ILE A O 1
ATOM 1146 N N . CYS A 1 142 ? -2.262 -11.477 -16.297 1 95.81 142 CYS A N 1
ATOM 1147 C CA . CYS A 1 142 ? -3.26 -11.961 -17.25 1 95.81 142 CYS A CA 1
ATOM 1148 C C . CYS A 1 142 ? -2.891 -11.586 -18.672 1 95.81 142 CYS A C 1
ATOM 1150 O O . CYS A 1 142 ? -2.98 -12.414 -19.578 1 95.81 142 CYS A O 1
ATOM 1152 N N . GLU A 1 143 ? -2.477 -10.359 -18.859 1 96.75 143 GLU A N 1
ATOM 1153 C CA . GLU A 1 143 ? -2.076 -9.898 -20.188 1 96.75 143 GLU A CA 1
ATOM 1154 C C . GLU A 1 143 ? -0.917 -10.727 -20.719 1 96.75 143 GLU A C 1
ATOM 1156 O O . GLU A 1 143 ? -0.923 -11.125 -21.891 1 96.75 143 GLU A O 1
ATOM 1161 N N . ASN A 1 144 ? 0.064 -10.914 -19.891 1 95.62 144 ASN A N 1
ATOM 1162 C CA . ASN A 1 144 ? 1.207 -11.727 -20.297 1 95.62 144 ASN A CA 1
ATOM 1163 C C . ASN A 1 144 ? 0.782 -13.148 -20.656 1 95.62 144 ASN A C 1
ATOM 1165 O O . ASN A 1 144 ? 1.256 -13.695 -21.656 1 95.62 144 ASN A O 1
ATOM 1169 N N . GLN A 1 145 ? -0.085 -13.742 -19.891 1 95.88 145 GLN A N 1
ATOM 1170 C CA . GLN A 1 145 ? -0.596 -15.078 -20.172 1 95.88 145 GLN A CA 1
ATOM 1171 C C . GLN A 1 145 ? -1.358 -15.102 -21.5 1 95.88 145 GLN A C 1
ATOM 1173 O O . GLN A 1 145 ? -1.159 -16 -22.312 1 95.88 145 GLN A O 1
ATOM 1178 N N . GLN A 1 146 ? -2.172 -14.086 -21.703 1 96.06 146 GLN A N 1
ATOM 1179 C CA . GLN A 1 146 ? -2.982 -14.008 -22.906 1 96.06 146 GLN A CA 1
ATOM 1180 C C . GLN A 1 146 ? -2.105 -13.883 -24.156 1 96.06 146 GLN A C 1
ATOM 1182 O O . GLN A 1 146 ? -2.42 -14.445 -25.203 1 96.06 146 GLN A O 1
ATOM 1187 N N . GLU A 1 147 ? -1.104 -13.164 -24.016 1 96.81 147 GLU A N 1
ATOM 1188 C CA . GLU A 1 147 ? -0.182 -13.023 -25.141 1 96.81 147 GLU A CA 1
ATOM 1189 C C . GLU A 1 147 ? 0.396 -14.375 -25.547 1 96.81 147 GLU A C 1
ATOM 1191 O O . GLU A 1 147 ? 0.477 -14.68 -26.75 1 96.81 147 GLU A O 1
ATOM 1196 N N . ILE A 1 148 ? 0.77 -15.156 -24.625 1 96.75 148 ILE A N 1
ATOM 1197 C CA . ILE A 1 148 ? 1.331 -16.469 -24.891 1 96.75 148 ILE A CA 1
ATOM 1198 C C . ILE A 1 148 ? 0.266 -17.375 -25.516 1 96.75 148 ILE A C 1
ATOM 1200 O O . ILE A 1 148 ? 0.534 -18.078 -26.484 1 96.75 148 ILE A O 1
ATOM 1204 N N . LEU A 1 149 ? -0.989 -17.312 -24.984 1 96.38 149 LEU A N 1
ATOM 1205 C CA . LEU A 1 149 ? -2.084 -18.172 -25.422 1 96.38 149 LEU A CA 1
ATOM 1206 C C . LEU A 1 149 ? -2.529 -17.812 -26.828 1 96.38 149 LEU A C 1
ATOM 1208 O O . LEU A 1 149 ? -2.719 -18.688 -27.672 1 96.38 149 LEU A O 1
ATOM 1212 N N . GLU A 1 150 ? -2.617 -16.531 -27.047 1 95.12 150 GLU A N 1
ATOM 1213 C CA . GLU A 1 150 ? -3.131 -16.062 -28.344 1 95.12 150 GLU A CA 1
ATOM 1214 C C . GLU A 1 150 ? -2.158 -16.375 -29.469 1 95.12 150 GLU A C 1
ATOM 1216 O O . GLU A 1 150 ? -2.576 -16.703 -30.578 1 95.12 150 GLU A O 1
ATOM 1221 N N . ASN A 1 151 ? -0.926 -16.312 -29.172 1 95.25 151 ASN A N 1
ATOM 1222 C CA . ASN A 1 151 ? 0.086 -16.562 -30.188 1 95.25 151 ASN A CA 1
ATOM 1223 C C . ASN A 1 151 ? 0.512 -18.031 -30.219 1 95.25 151 ASN A C 1
ATOM 1225 O O . ASN A 1 151 ? 1.376 -18.422 -31 1 95.25 151 ASN A O 1
ATOM 1229 N N . HIS A 1 152 ? -0.043 -18.875 -29.375 1 95.69 152 HIS A N 1
ATOM 1230 C CA . HIS A 1 152 ? 0.301 -20.281 -29.25 1 95.69 152 HIS A CA 1
ATOM 1231 C C . HIS A 1 152 ? 1.807 -20.469 -29.094 1 95.69 152 HIS A C 1
ATOM 1233 O O . HIS A 1 152 ? 2.379 -21.406 -29.641 1 95.69 152 HIS A O 1
ATOM 1239 N N . LYS A 1 153 ? 2.355 -19.5 -28.422 1 96.5 153 LYS A N 1
ATOM 1240 C CA . LYS A 1 153 ? 3.809 -19.516 -28.281 1 96.5 153 LYS A CA 1
ATOM 1241 C C . LYS A 1 153 ? 4.277 -20.734 -27.484 1 96.5 153 LYS A C 1
ATOM 1243 O O . LYS A 1 153 ? 5.285 -21.359 -27.844 1 96.5 153 LYS A O 1
ATOM 1248 N N . ASN A 1 154 ? 3.562 -21.031 -26.422 1 96.38 154 ASN A N 1
ATOM 1249 C CA . ASN A 1 154 ? 3.969 -22.141 -25.594 1 96.38 154 ASN A CA 1
ATOM 1250 C C . ASN A 1 154 ? 3.965 -23.453 -26.359 1 96.38 154 ASN A C 1
ATOM 1252 O O . ASN A 1 154 ? 4.918 -24.234 -26.281 1 96.38 154 ASN A O 1
ATOM 1256 N N . ILE A 1 155 ? 2.965 -23.719 -27.156 1 97 155 ILE A N 1
ATOM 1257 C CA . ILE A 1 155 ? 2.854 -24.953 -27.922 1 97 155 ILE A CA 1
ATOM 1258 C C . ILE A 1 155 ? 3.959 -25 -28.984 1 97 155 ILE A C 1
ATOM 1260 O O . ILE A 1 155 ? 4.633 -26.031 -29.125 1 97 155 ILE A O 1
ATOM 1264 N N . ASP A 1 156 ? 4.188 -23.906 -29.625 1 96.69 156 ASP A N 1
ATOM 1265 C CA . ASP A 1 156 ? 5.184 -23.859 -30.703 1 96.69 156 ASP A CA 1
ATOM 1266 C C . ASP A 1 156 ? 6.59 -24.062 -30.141 1 96.69 156 ASP A C 1
ATOM 1268 O O . ASP A 1 156 ? 7.363 -24.859 -30.703 1 96.69 156 ASP A O 1
ATOM 1272 N N . VAL A 1 157 ? 6.891 -23.359 -29.109 1 96.56 157 VAL A N 1
ATOM 1273 C CA . VAL A 1 157 ? 8.219 -23.469 -28.5 1 96.56 157 VAL A CA 1
ATOM 1274 C C . VAL A 1 157 ? 8.422 -24.875 -27.953 1 96.56 157 VAL A C 1
ATOM 1276 O O . VAL A 1 157 ? 9.461 -25.5 -28.188 1 96.56 157 VAL A O 1
ATOM 1279 N N . LEU A 1 158 ? 7.465 -25.406 -27.25 1 96.31 158 LEU A N 1
ATOM 1280 C CA . LEU A 1 158 ? 7.562 -26.75 -26.688 1 96.31 158 LEU A CA 1
ATOM 1281 C C . LEU A 1 158 ? 7.766 -27.781 -27.797 1 96.31 158 LEU A C 1
ATOM 1283 O O . LEU A 1 158 ? 8.617 -28.672 -27.672 1 96.31 158 LEU A O 1
ATOM 1287 N N . SER A 1 159 ? 7.02 -27.641 -28.844 1 95.69 159 SER A N 1
ATOM 1288 C CA . SER A 1 159 ? 7.117 -28.562 -29.953 1 95.69 159 SER A CA 1
ATOM 1289 C C . SER A 1 159 ? 8.516 -28.562 -30.562 1 95.69 159 SER A C 1
ATOM 1291 O O . SER A 1 159 ? 9.102 -29.609 -30.812 1 95.69 159 SER A O 1
ATOM 1293 N N . SER A 1 160 ? 8.961 -27.391 -30.781 1 94.94 160 SER A N 1
ATOM 1294 C CA . SER A 1 160 ? 10.281 -27.234 -31.391 1 94.94 160 SER A CA 1
ATOM 1295 C C . SER A 1 160 ? 11.375 -27.812 -30.5 1 94.94 160 SER A C 1
ATOM 1297 O O . SER A 1 160 ? 12.266 -28.516 -30.969 1 94.94 160 SER A O 1
ATOM 1299 N N . VAL A 1 161 ? 11.312 -27.547 -29.234 1 94.44 161 VAL A N 1
ATOM 1300 C CA . VAL A 1 161 ? 12.359 -27.953 -28.297 1 94.44 161 VAL A CA 1
ATOM 1301 C C . VAL A 1 161 ? 12.273 -29.469 -28.078 1 94.44 161 VAL A C 1
ATOM 1303 O O . VAL A 1 161 ? 13.297 -30.15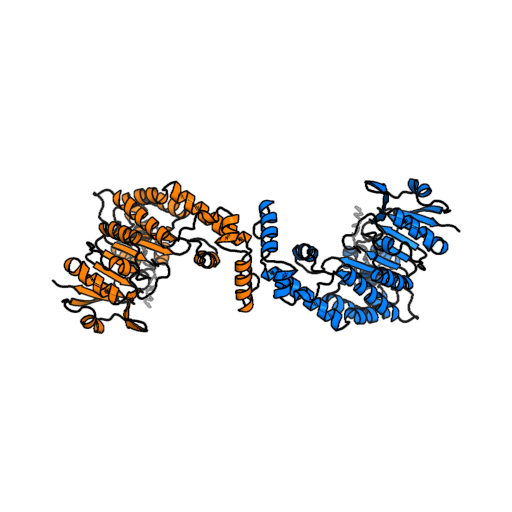6 -28.031 1 94.44 161 VAL A O 1
ATOM 1306 N N . LEU A 1 162 ? 11.078 -30 -27.953 1 94.56 162 LEU A N 1
ATOM 1307 C CA . LEU A 1 162 ? 10.914 -31.438 -27.734 1 94.56 162 LEU A CA 1
ATOM 1308 C C . LEU A 1 162 ? 11.469 -32.219 -28.906 1 94.56 162 LEU A C 1
ATOM 1310 O O . LEU A 1 162 ? 12.016 -33.312 -28.719 1 94.56 162 LEU A O 1
ATOM 1314 N N . ALA A 1 163 ? 11.398 -31.656 -30.047 1 93.06 163 ALA A N 1
ATOM 1315 C CA . ALA A 1 163 ? 11.938 -32.281 -31.25 1 93.06 163 ALA A CA 1
ATOM 1316 C C . ALA A 1 163 ? 13.469 -32.219 -31.25 1 93.06 163 ALA A C 1
ATOM 1318 O O . ALA A 1 163 ? 14.117 -33.031 -31.922 1 93.06 163 ALA A O 1
ATOM 1319 N N . ALA A 1 164 ? 13.992 -31.344 -30.5 1 92.19 164 ALA A N 1
ATOM 1320 C CA . ALA A 1 164 ? 15.438 -31.109 -30.531 1 92.19 164 ALA A CA 1
ATOM 1321 C C . ALA A 1 164 ? 16.125 -31.812 -29.359 1 92.19 164 ALA A C 1
ATOM 1323 O O . ALA A 1 164 ? 17.344 -31.703 -29.203 1 92.19 164 ALA A O 1
ATOM 1324 N N . LEU A 1 165 ? 15.375 -32.5 -28.562 1 93 165 LEU A N 1
ATOM 1325 C CA . LEU A 1 165 ? 15.945 -33.188 -27.406 1 93 165 LEU A CA 1
ATOM 1326 C C . LEU A 1 165 ? 15.961 -34.688 -27.625 1 93 165 LEU A C 1
ATOM 1328 O O . LEU A 1 165 ? 15.047 -35.406 -27.219 1 93 165 LEU A O 1
ATOM 1332 N N . PRO A 1 166 ? 17.047 -35.156 -28.125 1 90.75 166 PRO A N 1
ATOM 1333 C CA . PRO A 1 166 ? 17.062 -36.562 -28.547 1 90.75 166 PRO A CA 1
ATOM 1334 C C . PRO A 1 166 ? 17.109 -37.531 -27.359 1 90.75 166 PRO A C 1
ATOM 1336 O O . PRO A 1 166 ? 16.688 -38.688 -27.484 1 90.75 166 PRO A O 1
ATOM 1339 N N . ARG A 1 167 ? 17.578 -37.125 -26.219 1 89.88 167 ARG A N 1
ATOM 1340 C CA . ARG A 1 167 ? 17.766 -38.062 -25.109 1 89.88 167 ARG A CA 1
ATOM 1341 C C . ARG A 1 167 ? 16.672 -37.844 -24.047 1 89.88 167 ARG A C 1
ATOM 1343 O O . ARG A 1 167 ? 16.766 -38.406 -22.953 1 89.88 167 ARG A O 1
ATOM 1350 N N . LEU A 1 168 ? 15.711 -37.031 -24.375 1 93 168 LEU A N 1
ATOM 1351 C CA . LEU A 1 168 ? 14.664 -36.75 -23.406 1 93 168 LEU A CA 1
ATOM 1352 C C . LEU A 1 168 ? 13.875 -38 -23.062 1 93 168 LEU A C 1
ATOM 1354 O O . LEU A 1 168 ? 13.391 -38.688 -23.953 1 93 168 LEU A O 1
ATOM 1358 N N . ARG A 1 169 ? 13.727 -38.25 -21.734 1 93.56 169 ARG A N 1
ATOM 1359 C CA . ARG A 1 169 ? 13.008 -39.438 -21.281 1 93.56 169 ARG A CA 1
ATOM 1360 C C . ARG A 1 169 ? 11.906 -39.094 -20.297 1 93.56 169 ARG A C 1
ATOM 1362 O O . ARG A 1 169 ? 10.969 -39.875 -20.094 1 93.56 169 ARG A O 1
ATOM 1369 N N . GLU A 1 170 ? 12.086 -37.906 -19.719 1 94.25 170 GLU A N 1
ATOM 1370 C CA . GLU A 1 170 ? 11.156 -37.5 -18.672 1 94.25 170 GLU A CA 1
ATOM 1371 C C . GLU A 1 170 ? 10.641 -36.094 -18.906 1 94.25 170 GLU A C 1
ATOM 1373 O O . GLU A 1 170 ? 11.406 -35.188 -19.266 1 94.25 170 GLU A O 1
ATOM 1378 N N . LEU A 1 171 ? 9.367 -35.906 -18.766 1 96.31 171 LEU A N 1
ATOM 1379 C CA . LEU A 1 171 ? 8.719 -34.594 -18.797 1 96.31 171 LEU A CA 1
ATOM 1380 C C . LEU A 1 171 ? 7.883 -34.375 -17.547 1 96.31 171 LEU A C 1
ATOM 1382 O O . LEU A 1 171 ? 7.004 -35.188 -17.219 1 96.31 171 LEU A O 1
ATOM 1386 N N . GLU A 1 172 ? 8.203 -33.344 -16.812 1 96.44 172 GLU A N 1
ATOM 1387 C CA . GLU A 1 172 ? 7.457 -33.031 -15.602 1 96.44 172 GLU A CA 1
ATOM 1388 C C . GLU A 1 172 ? 6.625 -31.766 -15.781 1 96.44 172 GLU A C 1
ATOM 1390 O O . GLU A 1 172 ? 7.148 -30.719 -16.188 1 96.44 172 GLU A O 1
ATOM 1395 N N . LEU A 1 173 ? 5.367 -31.875 -15.531 1 97.62 173 LEU A N 1
ATOM 1396 C CA . LEU A 1 173 ? 4.477 -30.734 -15.414 1 97.62 173 LEU A CA 1
ATOM 1397 C C . LEU A 1 173 ? 4.238 -30.375 -13.945 1 97.62 173 LEU A C 1
ATOM 1399 O O . LEU A 1 173 ? 3.662 -31.172 -13.203 1 97.62 173 LEU A O 1
ATOM 1403 N N . ASP A 1 174 ? 4.75 -29.219 -13.578 1 96.75 174 ASP A N 1
ATOM 1404 C CA . ASP A 1 174 ? 4.59 -28.75 -12.203 1 96.75 174 ASP A CA 1
ATOM 1405 C C . ASP A 1 174 ? 3.564 -27.625 -12.125 1 96.75 174 ASP A C 1
ATOM 1407 O O . ASP A 1 174 ? 3.814 -26.516 -12.602 1 96.75 174 ASP A O 1
ATOM 1411 N N . PHE A 1 175 ? 2.43 -27.938 -11.508 1 96.25 175 PHE A N 1
ATOM 1412 C CA . PHE A 1 175 ? 1.333 -26.984 -11.422 1 96.25 175 PHE A CA 1
ATOM 1413 C C . PHE A 1 175 ? 1.467 -26.109 -10.18 1 96.25 175 PHE A C 1
ATOM 1415 O O . PHE A 1 175 ? 1.79 -26.609 -9.102 1 96.25 175 PHE A O 1
ATOM 1422 N N . CYS A 1 176 ? 1.273 -24.797 -10.398 1 92.31 176 CYS A N 1
ATOM 1423 C CA . CYS A 1 176 ? 1.322 -23.844 -9.281 1 92.31 176 CYS A CA 1
ATOM 1424 C C . CYS A 1 176 ? 0.317 -22.719 -9.477 1 92.31 176 CYS A C 1
ATOM 1426 O O . CYS A 1 176 ? -0.183 -22.516 -10.586 1 92.31 176 CYS A O 1
ATOM 1428 N N . PRO A 1 177 ? -0.031 -22.094 -8.406 1 90.88 177 PRO A N 1
ATOM 1429 C CA . PRO A 1 177 ? -0.969 -20.984 -8.555 1 90.88 177 PRO A CA 1
ATOM 1430 C C . PRO A 1 177 ? -0.408 -19.859 -9.414 1 90.88 177 PRO A C 1
ATOM 1432 O O . PRO A 1 177 ? -1.086 -19.375 -10.328 1 90.88 177 PRO A O 1
ATOM 1435 N N . SER A 1 178 ? 0.779 -19.469 -9.102 1 90.81 178 SER A N 1
ATOM 1436 C CA . SER A 1 178 ? 1.419 -18.406 -9.883 1 90.81 178 SER A CA 1
ATOM 1437 C C . SER A 1 178 ? 2.93 -18.609 -9.953 1 90.81 178 SER A C 1
ATOM 1439 O O . SER A 1 178 ? 3.518 -19.234 -9.07 1 90.81 178 SER A O 1
ATOM 1441 N N . ILE A 1 179 ? 3.479 -18.109 -11.039 1 87.5 179 ILE A N 1
ATOM 1442 C CA . ILE A 1 179 ? 4.93 -18.141 -11.188 1 87.5 179 ILE A CA 1
ATOM 1443 C C . ILE A 1 179 ? 5.512 -16.766 -10.82 1 87.5 179 ILE A C 1
ATOM 1445 O O . ILE A 1 179 ? 6.723 -16.641 -10.609 1 87.5 179 ILE A O 1
ATOM 1449 N N . ASP A 1 180 ? 4.574 -15.844 -10.742 1 74.69 180 ASP A N 1
ATOM 1450 C CA . ASP A 1 180 ? 5.004 -14.453 -10.57 1 74.69 180 ASP A CA 1
ATOM 1451 C C . ASP A 1 180 ? 5.102 -14.086 -9.094 1 74.69 180 ASP A C 1
ATOM 1453 O O . ASP A 1 180 ? 4.484 -14.734 -8.25 1 74.69 180 ASP A O 1
ATOM 1457 N N . GLU A 1 181 ? 6.199 -13.242 -8.93 1 69.5 181 GLU A N 1
ATOM 1458 C CA . GLU A 1 181 ? 6.23 -12.492 -7.68 1 69.5 181 GLU A CA 1
ATOM 1459 C C . GLU A 1 181 ? 5.352 -11.25 -7.758 1 69.5 181 GLU A C 1
ATOM 1461 O O . GLU A 1 181 ? 5.047 -10.766 -8.852 1 69.5 181 GLU A O 1
ATOM 1466 N N . PRO A 1 182 ? 4.703 -10.914 -6.535 1 79.75 182 PRO A N 1
ATOM 1467 C CA . PRO A 1 182 ? 4.945 -11.117 -5.105 1 79.75 182 PRO A CA 1
ATOM 1468 C C . PRO A 1 182 ? 4.152 -12.289 -4.531 1 79.75 182 PRO A C 1
ATOM 1470 O O . PRO A 1 182 ? 3.227 -12.789 -5.176 1 79.75 182 PRO A O 1
ATOM 1473 N N . GLN A 1 183 ? 4.488 -12.633 -3.332 1 79.56 183 GLN A N 1
ATOM 1474 C CA . GLN A 1 183 ? 3.949 -13.805 -2.648 1 79.56 183 GLN A CA 1
ATOM 1475 C C . GLN A 1 183 ? 2.455 -13.648 -2.381 1 79.56 183 GLN A C 1
ATOM 1477 O O . GLN A 1 183 ? 1.716 -14.633 -2.361 1 79.56 183 GLN A O 1
ATOM 1482 N N . TRP A 1 184 ? 2.02 -12.391 -2.318 1 87.81 184 TRP A N 1
ATOM 1483 C CA . TRP A 1 184 ? 0.618 -12.172 -1.978 1 87.81 184 TRP A CA 1
ATOM 1484 C C . TRP A 1 184 ? -0.289 -12.508 -3.158 1 87.81 184 TRP A C 1
ATOM 1486 O O . TRP A 1 184 ? -1.501 -12.664 -2.992 1 87.81 184 TRP A O 1
ATOM 1496 N N . VAL A 1 185 ? 0.211 -12.695 -4.344 1 91.38 185 VAL A N 1
ATOM 1497 C CA . VAL A 1 185 ? -0.57 -12.953 -5.547 1 91.38 185 VAL A CA 1
ATOM 1498 C C . VAL A 1 185 ? -1.333 -14.273 -5.391 1 91.38 185 VAL A C 1
ATOM 1500 O O . VAL A 1 185 ? -2.51 -14.359 -5.75 1 91.38 185 VAL A O 1
ATOM 1503 N N . ASP A 1 186 ? -0.72 -15.234 -4.805 1 89 186 ASP A N 1
ATOM 1504 C CA . ASP A 1 186 ? -1.332 -16.547 -4.645 1 89 186 ASP A CA 1
ATOM 1505 C C . ASP A 1 186 ? -2.615 -16.453 -3.822 1 89 186 ASP A C 1
ATOM 1507 O O . ASP A 1 186 ? -3.602 -17.141 -4.125 1 89 186 ASP A O 1
ATOM 1511 N N . SER A 1 187 ? -2.588 -15.617 -2.861 1 86.25 187 SER A N 1
ATOM 1512 C CA . SER A 1 187 ? -3.73 -15.492 -1.963 1 86.25 187 SER A CA 1
ATOM 1513 C C . SER A 1 187 ? -4.941 -14.914 -2.688 1 86.25 187 SER A C 1
ATOM 1515 O O . SER A 1 187 ? -6.082 -15.281 -2.389 1 86.25 187 SER A O 1
ATOM 1517 N N . TYR A 1 188 ? -4.691 -14.109 -3.611 1 89.19 188 TYR A N 1
ATOM 1518 C CA . TYR A 1 188 ? -5.805 -13.469 -4.305 1 89.19 188 TYR A CA 1
ATOM 1519 C C . TYR A 1 188 ? -6.309 -14.336 -5.449 1 89.19 188 TYR A C 1
ATOM 1521 O O . TYR A 1 188 ? -7.488 -14.281 -5.805 1 89.19 188 TYR A O 1
ATOM 1529 N N . LEU A 1 189 ? -5.441 -15.109 -5.949 1 88.88 189 LEU A N 1
ATOM 1530 C CA . LEU A 1 189 ? -5.859 -15.992 -7.035 1 88.88 189 LEU A CA 1
ATOM 1531 C C . LEU A 1 189 ? -6.852 -17.031 -6.535 1 88.88 189 LEU A C 1
ATOM 1533 O O . LEU A 1 189 ? -7.703 -17.5 -7.293 1 88.88 189 LEU A O 1
ATOM 1537 N N . SER A 1 190 ? -6.801 -17.25 -5.293 1 81.25 190 SER A N 1
ATOM 1538 C CA . SER A 1 190 ? -7.68 -18.25 -4.691 1 81.25 190 SER A CA 1
ATOM 1539 C C . SER A 1 190 ? -9.102 -17.719 -4.539 1 81.25 190 SER A C 1
ATOM 1541 O O . SER A 1 190 ? -10.023 -18.469 -4.25 1 81.25 190 SER A O 1
ATOM 1543 N N . LEU A 1 191 ? -9.297 -16.438 -4.852 1 80.38 191 LEU A N 1
ATOM 1544 C CA . LEU A 1 191 ? -10.594 -15.805 -4.68 1 80.38 191 LEU A CA 1
ATOM 1545 C C . LEU A 1 191 ? -11.414 -15.891 -5.969 1 80.38 191 LEU A C 1
ATOM 1547 O O . LEU A 1 191 ? -12.102 -14.938 -6.336 1 80.38 191 LEU A O 1
ATOM 1551 N N . GLY A 1 192 ? -11.219 -16.969 -6.68 1 80.25 192 GLY A N 1
ATOM 1552 C CA . GLY A 1 192 ? -12.047 -17.219 -7.844 1 80.25 192 GLY A CA 1
ATOM 1553 C C . GLY A 1 192 ? -11.578 -16.484 -9.078 1 80.25 192 GLY A C 1
ATOM 1554 O O . GLY A 1 192 ? -12.352 -16.297 -10.023 1 80.25 192 GLY A O 1
ATOM 1555 N N . MET A 1 193 ? -10.422 -16.062 -9.094 1 89.44 193 MET A N 1
ATOM 1556 C CA . MET A 1 193 ? -9.898 -15.281 -10.203 1 89.44 193 MET A CA 1
ATOM 1557 C C . MET A 1 193 ? -9.375 -16.188 -11.32 1 89.44 193 MET A C 1
ATOM 1559 O O . MET A 1 193 ? -9.141 -15.727 -12.438 1 89.44 193 MET A O 1
ATOM 1563 N N . THR A 1 194 ? -9.227 -17.391 -10.93 1 90.06 194 THR A N 1
ATOM 1564 C CA . THR A 1 194 ? -8.711 -18.359 -11.891 1 90.06 194 THR A CA 1
ATOM 1565 C C . THR A 1 194 ? -9.719 -19.469 -12.133 1 90.06 194 THR A C 1
ATOM 1567 O O . THR A 1 194 ? -10.656 -19.656 -11.359 1 90.06 194 THR A O 1
ATOM 1570 N N . ALA A 1 195 ? -9.633 -20.047 -13.305 1 84.25 195 ALA A N 1
ATOM 1571 C CA . ALA A 1 195 ? -10.359 -21.281 -13.586 1 84.25 195 ALA A CA 1
ATOM 1572 C C . ALA A 1 195 ? -9.422 -22.484 -13.594 1 84.25 195 ALA A C 1
ATOM 1574 O O . ALA A 1 195 ? -8.859 -22.828 -14.641 1 84.25 195 ALA A O 1
ATOM 1575 N N . LYS A 1 196 ? -9.336 -23.094 -12.461 1 88.62 196 LYS A N 1
ATOM 1576 C CA . LYS A 1 196 ? -8.336 -24.141 -12.25 1 88.62 196 LYS A CA 1
ATOM 1577 C C . LYS A 1 196 ? -8.5 -25.266 -13.258 1 88.62 196 LYS A C 1
ATOM 1579 O O . LYS A 1 196 ? -7.539 -25.688 -13.906 1 88.62 196 LYS A O 1
ATOM 1584 N N . GLU A 1 197 ? -9.695 -25.781 -13.422 1 88.69 197 GLU A N 1
ATOM 1585 C CA . GLU A 1 197 ? -9.945 -26.906 -14.32 1 88.69 197 GLU A CA 1
ATOM 1586 C C . GLU A 1 197 ? -9.594 -26.547 -15.766 1 88.69 197 GLU A C 1
ATOM 1588 O O . GLU A 1 197 ? -8.922 -27.328 -16.453 1 88.69 197 GLU A O 1
ATOM 1593 N N . VAL A 1 198 ? -10.07 -25.406 -16.141 1 91.56 198 VAL A N 1
ATOM 1594 C CA . VAL A 1 198 ? -9.828 -24.969 -17.5 1 91.56 198 VAL A CA 1
ATOM 1595 C C . VAL A 1 198 ? -8.328 -24.75 -17.719 1 91.56 198 VAL A C 1
ATOM 1597 O O . VAL A 1 198 ? -7.785 -25.125 -18.766 1 91.56 198 VAL A O 1
ATOM 1600 N N . SER A 1 199 ? -7.688 -24.141 -16.734 1 94.31 199 SER A N 1
ATOM 1601 C CA . SER A 1 199 ? -6.25 -23.906 -16.797 1 94.31 199 SER A CA 1
ATOM 1602 C C . SER A 1 199 ? -5.469 -25.203 -16.906 1 94.31 199 SER A C 1
ATOM 1604 O O . SER A 1 199 ? -4.621 -25.359 -17.797 1 94.31 199 SER A O 1
ATOM 1606 N N . ASN A 1 200 ? -5.785 -26.109 -16.016 1 96 200 ASN A N 1
ATOM 1607 C CA . ASN A 1 200 ? -5.109 -27.406 -16.016 1 96 200 ASN A CA 1
ATOM 1608 C C . ASN A 1 200 ? -5.301 -28.141 -17.344 1 96 200 ASN A C 1
ATOM 1610 O O . ASN A 1 200 ? -4.344 -28.672 -17.906 1 96 200 ASN A O 1
ATOM 1614 N N . THR A 1 201 ? -6.547 -28.172 -17.844 1 96.56 201 THR A N 1
ATOM 1615 C CA . THR A 1 201 ? -6.863 -28.828 -19.109 1 96.56 201 THR A CA 1
ATOM 1616 C C . THR A 1 201 ? -6.055 -28.219 -20.25 1 96.56 201 THR A C 1
ATOM 1618 O O . THR A 1 201 ? -5.477 -28.953 -21.062 1 96.56 201 THR A O 1
ATOM 1621 N N . TYR A 1 202 ? -6.031 -26.953 -20.234 1 96.94 202 TYR A N 1
ATOM 1622 C CA . TYR A 1 202 ? -5.305 -26.281 -21.297 1 96.94 202 TYR A CA 1
ATOM 1623 C C . TYR A 1 202 ? -3.832 -26.672 -21.297 1 96.94 202 TYR A C 1
ATOM 1625 O O . TYR A 1 202 ? -3.271 -27.016 -22.344 1 96.94 202 TYR A O 1
ATOM 1633 N N . HIS A 1 203 ? -3.17 -26.547 -20.156 1 97.69 203 HIS A N 1
ATOM 1634 C CA . HIS A 1 203 ? -1.742 -26.844 -20.078 1 97.69 203 HIS A CA 1
ATOM 1635 C C . HIS A 1 203 ? -1.441 -28.266 -20.516 1 97.69 203 HIS A C 1
ATOM 1637 O O . HIS A 1 203 ? -0.478 -28.5 -21.25 1 97.69 203 HIS A O 1
ATOM 1643 N N . ILE A 1 204 ? -2.273 -29.203 -20.094 1 98.12 204 ILE A N 1
ATOM 1644 C CA . ILE A 1 204 ? -2.078 -30.594 -20.438 1 98.12 204 ILE A CA 1
ATOM 1645 C C . ILE A 1 204 ? -2.262 -30.781 -21.953 1 98.12 204 ILE A C 1
ATOM 1647 O O . ILE A 1 204 ? -1.457 -31.453 -22.609 1 98.12 204 ILE A O 1
ATOM 1651 N N . GLN A 1 205 ? -3.24 -30.156 -22.484 1 97.81 205 GLN A N 1
ATOM 1652 C CA . GLN A 1 205 ? -3.498 -30.25 -23.922 1 97.81 205 GLN A CA 1
ATOM 1653 C C . GLN A 1 205 ? -2.354 -29.641 -24.719 1 97.81 205 GLN A C 1
ATOM 1655 O O . GLN A 1 205 ? -1.98 -30.156 -25.781 1 97.81 205 GLN A O 1
ATOM 1660 N N . ALA A 1 206 ? -1.916 -28.547 -24.219 1 97.62 206 ALA A N 1
ATOM 1661 C CA . ALA A 1 206 ? -0.808 -27.875 -24.906 1 97.62 206 ALA A CA 1
ATOM 1662 C C . ALA A 1 206 ? 0.412 -28.797 -24.984 1 97.62 206 ALA A C 1
ATOM 1664 O O . ALA A 1 206 ? 1.045 -28.906 -26.031 1 97.62 206 ALA A O 1
ATOM 1665 N N . VAL A 1 207 ? 0.754 -29.422 -23.922 1 97.75 207 VAL A N 1
ATOM 1666 C CA . VAL A 1 207 ? 1.896 -30.328 -23.891 1 97.75 207 VAL A CA 1
ATOM 1667 C C . VAL A 1 207 ? 1.635 -31.531 -24.797 1 97.75 207 VAL A C 1
ATOM 1669 O O . VAL A 1 207 ? 2.527 -31.969 -25.531 1 97.75 207 VAL A O 1
ATOM 1672 N N . THR A 1 208 ? 0.4 -32.062 -24.781 1 97.62 208 THR A N 1
ATOM 1673 C CA . THR A 1 208 ? 0.029 -33.156 -25.641 1 97.62 208 THR A CA 1
ATOM 1674 C C . THR A 1 208 ? 0.209 -32.812 -27.109 1 97.62 208 THR A C 1
ATOM 1676 O O . THR A 1 208 ? 0.771 -33.594 -27.891 1 97.62 208 THR A O 1
ATOM 1679 N N . LYS A 1 209 ? -0.262 -31.641 -27.438 1 96.94 209 LYS A N 1
ATOM 1680 C CA . LYS A 1 209 ? -0.118 -31.172 -28.812 1 96.94 209 LYS A CA 1
ATOM 1681 C C . LYS A 1 209 ? 1.353 -31.078 -29.203 1 96.94 209 LYS A C 1
ATOM 1683 O O . LYS A 1 209 ? 1.722 -31.438 -30.328 1 96.94 209 LYS A O 1
ATOM 1688 N N . ALA A 1 210 ? 2.115 -30.609 -28.312 1 96 210 ALA A N 1
ATOM 1689 C CA . ALA A 1 210 ? 3.545 -30.5 -28.594 1 96 210 ALA A CA 1
ATOM 1690 C C . ALA A 1 210 ? 4.176 -31.875 -28.766 1 96 210 ALA A C 1
ATOM 1692 O O . ALA A 1 210 ? 5.008 -32.062 -29.656 1 96 210 ALA A O 1
ATOM 1693 N N . LEU A 1 211 ? 3.838 -32.812 -27.969 1 95.44 211 LEU A N 1
ATOM 1694 C CA . LEU A 1 211 ? 4.375 -34.156 -28.031 1 95.44 211 LEU A CA 1
ATOM 1695 C C . LEU A 1 211 ? 3.959 -34.844 -29.328 1 95.44 211 LEU A C 1
ATOM 1697 O O . LEU A 1 211 ? 4.715 -35.656 -29.875 1 95.44 211 LEU A O 1
ATOM 1701 N N . GLN A 1 212 ? 2.777 -34.531 -29.812 1 93.94 212 GLN A N 1
ATOM 1702 C CA . GLN A 1 212 ? 2.256 -35.125 -31.047 1 93.94 212 GLN A CA 1
ATOM 1703 C C . GLN A 1 212 ? 3.049 -34.656 -32.25 1 93.94 212 GLN A C 1
ATOM 1705 O O . GLN A 1 212 ? 3.09 -35.344 -33.281 1 93.94 212 GLN A O 1
ATOM 1710 N N . ARG A 1 213 ? 3.643 -33.562 -32.094 1 90.88 213 ARG A N 1
ATOM 1711 C CA . ARG A 1 213 ? 4.406 -33 -33.188 1 90.88 213 ARG A CA 1
ATOM 1712 C C . ARG A 1 213 ? 5.844 -33.5 -33.188 1 90.88 213 ARG A C 1
ATOM 1714 O O . ARG A 1 213 ? 6.617 -33.188 -34.094 1 90.88 213 ARG A O 1
ATOM 1721 N N . ARG A 1 214 ? 6.152 -34.219 -32.188 1 89.75 214 ARG A N 1
ATOM 1722 C CA . ARG A 1 214 ? 7.496 -34.781 -32.062 1 89.75 214 ARG A CA 1
ATOM 1723 C C . ARG A 1 214 ? 7.715 -35.875 -33.125 1 89.75 214 ARG A C 1
ATOM 1725 O O . ARG A 1 214 ? 6.867 -36.75 -33.312 1 89.75 214 ARG A O 1
ATOM 1732 N N . PRO A 1 215 ? 8.828 -35.75 -33.781 1 87.06 215 PRO A N 1
ATOM 1733 C CA . PRO A 1 215 ? 9.109 -36.781 -34.812 1 87.06 215 PRO A CA 1
ATOM 1734 C C . PRO A 1 215 ? 9.211 -38.188 -34.219 1 87.06 215 PRO A C 1
ATOM 1736 O O . PRO A 1 215 ? 9.688 -38.344 -33.094 1 87.06 215 PRO A O 1
ATOM 1739 N N . GLU A 1 216 ? 8.852 -39.219 -34.938 1 79.81 216 GLU A N 1
ATOM 1740 C CA . GLU A 1 216 ? 8.836 -40.594 -34.5 1 79.81 216 GLU A CA 1
ATOM 1741 C C . GLU A 1 216 ? 10.258 -41.156 -34.375 1 79.81 216 GLU A C 1
ATOM 1743 O O . GLU A 1 216 ? 10.484 -42.125 -33.656 1 79.81 216 GLU A O 1
ATOM 1748 N N . CYS A 1 217 ? 11.141 -40.469 -35 1 73.06 217 CYS A N 1
ATOM 1749 C CA . CYS A 1 217 ? 12.508 -40.969 -35.031 1 73.06 217 CYS A CA 1
ATOM 1750 C C . CYS A 1 217 ? 13.211 -40.719 -33.719 1 73.06 217 CYS A C 1
ATOM 1752 O O . CYS A 1 217 ? 14.266 -41.281 -33.438 1 73.06 217 CYS A O 1
ATOM 1754 N N . ILE A 1 218 ? 12.617 -40.031 -32.938 1 80.31 218 ILE A N 1
ATOM 1755 C CA . ILE A 1 218 ? 13.219 -39.656 -31.672 1 80.31 218 ILE A CA 1
ATOM 1756 C C . ILE A 1 218 ? 12.758 -40.625 -30.578 1 80.31 218 ILE A C 1
ATOM 1758 O O . ILE A 1 218 ? 11.648 -41.156 -30.656 1 80.31 218 ILE A O 1
ATOM 1762 N N . ALA A 1 219 ? 13.688 -40.875 -29.672 1 81.31 219 ALA A N 1
ATOM 1763 C CA . ALA A 1 219 ? 13.383 -41.781 -28.562 1 81.31 219 ALA A CA 1
ATOM 1764 C C . ALA A 1 219 ? 12.086 -41.375 -27.875 1 81.31 219 ALA A C 1
ATOM 1766 O O . ALA A 1 219 ? 11.836 -40.188 -27.656 1 81.31 219 ALA A O 1
ATOM 1767 N N . PRO A 1 220 ? 11.273 -42.344 -27.641 1 85.12 220 PRO A N 1
ATOM 1768 C CA . PRO A 1 220 ? 9.984 -42 -27.031 1 85.12 220 PRO A CA 1
ATOM 1769 C C . PRO A 1 220 ? 10.133 -41.562 -25.578 1 85.12 220 PRO A C 1
ATOM 1771 O O . PRO A 1 220 ? 11.109 -41.906 -24.906 1 85.12 220 PRO A O 1
ATOM 1774 N N . LEU A 1 221 ? 9.242 -40.75 -25.219 1 89.94 221 LEU A N 1
ATOM 1775 C CA . LEU A 1 221 ? 9.141 -40.375 -23.812 1 89.94 221 LEU A CA 1
ATOM 1776 C C . LEU A 1 221 ? 8.766 -41.562 -22.938 1 89.94 221 LEU A C 1
ATOM 1778 O O . LEU A 1 221 ? 7.953 -42.406 -23.344 1 89.94 221 LEU A O 1
ATOM 1782 N N . VAL A 1 222 ? 9.375 -41.594 -21.781 1 91.25 222 VAL A N 1
ATOM 1783 C CA . VAL A 1 222 ? 9.125 -42.75 -20.922 1 91.25 222 VAL A CA 1
ATOM 1784 C C . VAL A 1 222 ? 8.242 -42.312 -19.75 1 91.25 222 VAL A C 1
ATOM 1786 O O . VAL A 1 222 ? 7.242 -42.969 -19.438 1 91.25 222 VAL A O 1
ATOM 1789 N N . THR A 1 223 ? 8.625 -41.219 -19.203 1 95.06 223 THR A N 1
ATOM 1790 C CA . THR A 1 223 ? 7.977 -40.844 -17.953 1 95.06 223 THR A CA 1
ATOM 1791 C C . THR A 1 223 ? 7.348 -39.438 -18.078 1 95.06 223 THR A C 1
ATOM 1793 O O . THR A 1 223 ? 7.984 -38.5 -18.562 1 95.06 223 THR A O 1
ATOM 1796 N N . ILE A 1 224 ? 6.125 -39.312 -17.688 1 97.06 224 ILE A N 1
ATOM 1797 C CA . ILE A 1 224 ? 5.473 -38.031 -17.453 1 97.06 224 ILE A CA 1
ATOM 1798 C C . ILE A 1 224 ? 5.156 -37.875 -15.969 1 97.06 224 ILE A C 1
ATOM 1800 O O . ILE A 1 224 ? 4.605 -38.812 -15.344 1 97.06 224 ILE A O 1
ATOM 1804 N N . GLU A 1 225 ? 5.617 -36.812 -15.461 1 96.5 225 GLU A N 1
ATOM 1805 C CA . GLU A 1 225 ? 5.348 -36.531 -14.055 1 96.5 225 GLU A CA 1
ATOM 1806 C C . GLU A 1 225 ? 4.363 -35.375 -13.906 1 96.5 225 GLU A C 1
ATOM 1808 O O . GLU A 1 225 ? 4.535 -34.312 -14.531 1 96.5 225 GLU A O 1
ATOM 1813 N N . LEU A 1 226 ? 3.311 -35.594 -13.164 1 97.62 226 LEU A N 1
ATOM 1814 C CA . LEU A 1 226 ? 2.355 -34.562 -12.797 1 97.62 226 LEU A CA 1
ATOM 1815 C C . LEU A 1 226 ? 2.523 -34.188 -11.328 1 97.62 226 LEU A C 1
ATOM 1817 O O . LEU A 1 226 ? 2.168 -34.938 -10.43 1 97.62 226 LEU A O 1
ATOM 1821 N N . SER A 1 227 ? 3.057 -32.938 -11.148 1 96.38 227 SER A N 1
ATOM 1822 C CA . SER A 1 227 ? 3.326 -32.469 -9.789 1 96.38 227 SER A CA 1
ATOM 1823 C C . SER A 1 227 ? 2.342 -31.375 -9.375 1 96.38 227 SER A C 1
ATOM 1825 O O . SER A 1 227 ? 2.166 -30.391 -10.086 1 96.38 227 SER A O 1
ATOM 1827 N N . SER A 1 228 ? 1.633 -31.562 -8.266 1 94.5 228 SER A N 1
ATOM 1828 C CA . SER A 1 228 ? 0.815 -30.578 -7.574 1 94.5 228 SER A CA 1
ATOM 1829 C C . SER A 1 228 ? -0.388 -30.172 -8.422 1 94.5 228 SER A C 1
ATOM 1831 O O . SER A 1 228 ? -0.788 -29 -8.414 1 94.5 228 SER A O 1
ATOM 1833 N N . LEU A 1 229 ? -0.848 -31.141 -9.234 1 95.12 229 LEU A N 1
ATOM 1834 C CA . LEU A 1 229 ? -2.098 -30.906 -9.945 1 95.12 229 LEU A CA 1
ATOM 1835 C C . LEU A 1 229 ? -3.291 -31.016 -9 1 95.12 229 LEU A C 1
ATOM 1837 O O . LEU A 1 229 ? -3.645 -32.125 -8.57 1 95.12 229 LEU A O 1
ATOM 1841 N N . ASP A 1 230 ? -3.814 -29.812 -8.68 1 87.44 230 ASP A N 1
ATOM 1842 C CA . ASP A 1 230 ? -4.934 -29.812 -7.742 1 87.44 230 ASP A CA 1
ATOM 1843 C C . ASP A 1 230 ? -6.227 -29.391 -8.438 1 87.44 230 ASP A C 1
ATOM 1845 O O . ASP A 1 230 ? -6.191 -28.844 -9.539 1 87.44 230 ASP A O 1
ATOM 1849 N N . LEU A 1 231 ? -7.297 -29.844 -7.82 1 83.75 231 LEU A N 1
ATOM 1850 C CA . LEU A 1 231 ? -8.617 -29.578 -8.367 1 83.75 231 LEU A CA 1
ATOM 1851 C C . LEU A 1 231 ? -9.367 -28.562 -7.492 1 83.75 231 LEU A C 1
ATOM 1853 O O . LEU A 1 231 ? -9.008 -28.359 -6.332 1 83.75 231 LEU A O 1
ATOM 1857 N N . PRO A 1 232 ? -10.375 -27.875 -8.211 1 74.25 232 PRO A N 1
ATOM 1858 C CA . PRO A 1 232 ? -11.258 -27.078 -7.371 1 74.25 232 PRO A CA 1
ATOM 1859 C C . PRO A 1 232 ? -11.953 -27.891 -6.285 1 74.25 232 PRO A C 1
ATOM 1861 O O . PRO A 1 232 ? -12.07 -29.109 -6.41 1 74.25 232 PRO A O 1
ATOM 1864 N N . HIS A 1 233 ? -12.211 -27.203 -5.238 1 62.84 233 HIS A N 1
ATOM 1865 C CA . HIS A 1 233 ? -12.828 -27.875 -4.105 1 62.84 233 HIS A CA 1
ATOM 1866 C C . HIS A 1 233 ? -14.039 -28.703 -4.555 1 62.84 233 HIS A C 1
ATOM 1868 O O . HIS A 1 233 ? -14.836 -28.234 -5.375 1 62.84 233 HIS A O 1
ATOM 1874 N N . TYR A 1 234 ? -13.961 -29.922 -4.391 1 56.75 234 TYR A N 1
ATOM 1875 C CA . TYR A 1 234 ? -15.078 -30.828 -4.637 1 56.75 234 TYR A CA 1
ATOM 1876 C C . TYR A 1 234 ? -15.344 -31.703 -3.416 1 56.75 234 TYR A C 1
ATOM 1878 O O . TYR A 1 234 ? -14.547 -31.734 -2.473 1 56.75 234 TYR A O 1
ATOM 1886 N N . SER A 1 235 ? -16.609 -32.062 -3.357 1 52.66 235 SER A N 1
ATOM 1887 C CA . SER A 1 235 ? -16.984 -32.906 -2.236 1 52.66 235 SER A CA 1
ATOM 1888 C C . SER A 1 235 ? -16.125 -34.156 -2.158 1 52.66 235 SER A C 1
ATOM 1890 O O . SER A 1 235 ? -15.945 -34.844 -3.156 1 52.66 235 SER A O 1
ATOM 1892 N N . SER A 1 236 ? -15.406 -34.219 -1.115 1 56.28 236 SER A N 1
ATOM 1893 C CA . SER A 1 236 ? -14.398 -35.25 -0.87 1 56.28 236 SER A CA 1
ATOM 1894 C C . SER A 1 236 ? -14.953 -36.656 -1.126 1 56.28 236 SER A C 1
ATOM 1896 O O . SER A 1 236 ? -14.195 -37.594 -1.354 1 56.28 236 SER A O 1
ATOM 1898 N N . TRP A 1 237 ? -16.312 -36.812 -1.07 1 54.25 237 TRP A N 1
ATOM 1899 C CA . TRP A 1 237 ? -16.812 -38.188 -1.087 1 54.25 237 TRP A CA 1
ATOM 1900 C C . TRP A 1 237 ? -17.078 -38.656 -2.514 1 54.25 237 TRP A C 1
ATOM 1902 O O . TRP A 1 237 ? -17.25 -39.844 -2.76 1 54.25 237 TRP A O 1
ATOM 1912 N N . GLU A 1 238 ? -17.094 -37.656 -3.41 1 64.5 238 GLU A N 1
ATOM 1913 C CA . GLU A 1 238 ? -17.359 -38.094 -4.781 1 64.5 238 GLU A CA 1
ATOM 1914 C C . GLU A 1 238 ? -16.125 -37.906 -5.672 1 64.5 238 GLU A C 1
ATOM 1916 O O . GLU A 1 238 ? -15.32 -37 -5.426 1 64.5 238 GLU A O 1
ATOM 1921 N N . LEU A 1 239 ? -15.852 -38.938 -6.363 1 70.06 239 LEU A N 1
ATOM 1922 C CA . LEU A 1 239 ? -14.812 -38.812 -7.383 1 70.06 239 LEU A CA 1
ATOM 1923 C C . LEU A 1 239 ? -15.094 -37.594 -8.273 1 70.06 239 LEU A C 1
ATOM 1925 O O . LEU A 1 239 ? -16.234 -37.375 -8.664 1 70.06 239 LEU A O 1
ATOM 1929 N N . PRO A 1 240 ? -14.125 -36.781 -8.359 1 76.5 240 PRO A N 1
ATOM 1930 C CA . PRO A 1 240 ? -14.32 -35.562 -9.148 1 76.5 240 PRO A CA 1
ATOM 1931 C C . PRO A 1 240 ? -14.68 -35.844 -10.602 1 76.5 240 PRO A C 1
ATOM 1933 O O . PRO A 1 240 ? -14.18 -36.812 -11.188 1 76.5 240 PRO A O 1
ATOM 1936 N N . LYS A 1 241 ? -15.75 -35.188 -11.07 1 81.38 241 LYS A N 1
ATOM 1937 C CA . LYS A 1 241 ? -16.156 -35.344 -12.461 1 81.38 241 LYS A CA 1
ATOM 1938 C C . LYS A 1 241 ? -15.75 -34.125 -13.289 1 81.38 241 LYS A C 1
ATOM 1940 O O . LYS A 1 241 ? -16.469 -33.125 -13.328 1 81.38 241 LYS A O 1
ATOM 1945 N N . PHE A 1 242 ? -14.594 -34.312 -13.883 1 88.94 242 PHE A N 1
ATOM 1946 C CA . PHE A 1 242 ? -14.07 -33.344 -14.82 1 88.94 242 PHE A CA 1
ATOM 1947 C C . PHE A 1 242 ? -13.711 -34 -16.156 1 88.94 242 PHE A C 1
ATOM 1949 O O . PHE A 1 242 ? -12.539 -34.25 -16.422 1 88.94 242 PHE A O 1
ATOM 1956 N N . PRO A 1 243 ? -14.711 -34.188 -17 1 90.56 243 PRO A N 1
ATOM 1957 C CA . PRO A 1 243 ? -14.492 -34.969 -18.219 1 90.56 243 PRO A CA 1
ATOM 1958 C C . PRO A 1 243 ? -13.43 -34.375 -19.141 1 90.56 243 PRO A C 1
ATOM 1960 O O . PRO A 1 243 ? -12.656 -35.125 -19.734 1 90.56 243 PRO A O 1
ATOM 1963 N N . SER A 1 244 ? -13.461 -33.062 -19.25 1 93.5 244 SER A N 1
ATOM 1964 C CA . SER A 1 244 ? -12.484 -32.438 -20.125 1 93.5 244 SER A CA 1
ATOM 1965 C C . SER A 1 244 ? -11.062 -32.688 -19.641 1 93.5 244 SER A C 1
ATOM 1967 O O . SER A 1 244 ? -10.172 -33 -20.422 1 93.5 244 SER A O 1
ATOM 1969 N N . LEU A 1 245 ? -10.898 -32.562 -18.375 1 94.25 245 LEU A N 1
ATOM 1970 C CA . LEU A 1 245 ? -9.578 -32.75 -17.797 1 94.25 245 LEU A CA 1
ATOM 1971 C C . LEU A 1 245 ? -9.164 -34.219 -17.844 1 94.25 245 LEU A C 1
ATOM 1973 O O . LEU A 1 245 ? -8.016 -34.531 -18.172 1 94.25 245 LEU A O 1
ATOM 1977 N N . SER A 1 246 ? -10.078 -35.125 -17.531 1 94.38 246 SER A N 1
ATOM 1978 C CA . SER A 1 246 ? -9.797 -36.531 -17.609 1 94.38 246 SER A CA 1
ATOM 1979 C C . SER A 1 246 ? -9.43 -36.938 -19.031 1 94.38 246 SER A C 1
ATOM 1981 O O . SER A 1 246 ? -8.484 -37.719 -19.25 1 94.38 246 SER A O 1
ATOM 1983 N N . GLY A 1 247 ? -10.211 -36.375 -19.953 1 95.38 247 GLY A N 1
ATOM 1984 C CA . GLY A 1 247 ? -9.898 -36.656 -21.344 1 95.38 247 GLY A CA 1
ATOM 1985 C C . GLY A 1 247 ? -8.531 -36.188 -21.766 1 95.38 247 GLY A C 1
ATOM 1986 O O . GLY A 1 247 ? -7.809 -36.875 -22.484 1 95.38 247 GLY A O 1
ATOM 1987 N N . ALA A 1 248 ? -8.18 -35.031 -21.344 1 97.19 248 ALA A N 1
ATOM 1988 C CA . ALA A 1 248 ? -6.867 -34.469 -21.656 1 97.19 248 ALA A CA 1
ATOM 1989 C C . ALA A 1 248 ? -5.75 -35.344 -21.078 1 97.19 248 ALA A C 1
ATOM 1991 O O . ALA A 1 248 ? -4.73 -35.562 -21.719 1 97.19 248 ALA A O 1
ATOM 1992 N N . LEU A 1 249 ? -5.949 -35.781 -19.859 1 97.19 249 LEU A N 1
ATOM 1993 C CA . LEU A 1 249 ? -4.961 -36.625 -19.203 1 97.19 249 LEU A CA 1
ATOM 1994 C C . LEU A 1 249 ? -4.789 -37.969 -19.969 1 97.19 249 LEU A C 1
ATOM 1996 O O . LEU A 1 249 ? -3.666 -38.438 -20.156 1 97.19 249 LEU A O 1
ATOM 2000 N N . GLU A 1 250 ? -5.852 -38.531 -20.375 1 96.94 250 GLU A N 1
ATOM 2001 C CA . GLU A 1 250 ? -5.805 -39.781 -21.109 1 96.94 250 GLU A CA 1
ATOM 2002 C C . GLU A 1 250 ? -4.98 -39.656 -22.391 1 96.94 250 GLU A C 1
ATOM 2004 O O . GLU A 1 250 ? -4.152 -40.5 -22.703 1 96.94 250 GLU A O 1
ATOM 2009 N N . LEU A 1 251 ? -5.25 -38.562 -23.047 1 96.5 251 LEU A N 1
ATOM 2010 C CA . LEU A 1 251 ? -4.523 -38.344 -24.297 1 96.5 251 LEU A CA 1
ATOM 2011 C C . LEU A 1 251 ? -3.039 -38.125 -24.031 1 96.5 251 LEU A C 1
ATOM 2013 O O . LEU A 1 251 ? -2.189 -38.594 -24.781 1 96.5 251 LEU A O 1
ATOM 2017 N N . LEU A 1 252 ? -2.766 -37.406 -23 1 97.62 252 LEU A N 1
ATOM 2018 C CA . LEU A 1 252 ? -1.375 -37.156 -22.625 1 97.62 252 LEU A CA 1
ATOM 2019 C C . LEU A 1 252 ? -0.647 -38.469 -22.328 1 97.62 252 LEU A C 1
ATOM 2021 O O . LEU A 1 252 ? 0.489 -38.656 -22.766 1 97.62 252 LEU A O 1
ATOM 2025 N N . LEU A 1 253 ? -1.305 -39.375 -21.672 1 96.81 253 LEU A N 1
ATOM 2026 C CA . LEU A 1 253 ? -0.677 -40.594 -21.172 1 96.81 253 LEU A CA 1
ATOM 2027 C C . LEU A 1 253 ? -0.452 -41.594 -22.297 1 96.81 253 LEU A C 1
ATOM 2029 O O . LEU A 1 253 ? 0.221 -42.625 -22.109 1 96.81 253 LEU A O 1
ATOM 2033 N N . GLU A 1 254 ? -0.916 -41.312 -23.469 1 94.81 254 GLU A N 1
ATOM 2034 C CA . GLU A 1 254 ? -0.604 -42.125 -24.625 1 94.81 254 GLU A CA 1
ATOM 2035 C C . GLU A 1 254 ? 0.861 -42 -25.031 1 94.81 254 GLU A C 1
ATOM 2037 O O . GLU A 1 254 ? 1.383 -42.812 -25.797 1 94.81 254 GLU A O 1
ATOM 2042 N N . HIS A 1 255 ? 1.469 -41 -24.438 1 94.56 255 HIS A N 1
ATOM 2043 C CA . HIS A 1 255 ? 2.822 -40.688 -24.875 1 94.56 255 HIS A CA 1
ATOM 2044 C C . HIS A 1 255 ? 3.859 -41.219 -23.891 1 94.56 255 HIS A C 1
ATOM 2046 O O . HIS A 1 255 ? 5.051 -40.938 -24.016 1 94.56 255 HIS A O 1
ATOM 2052 N N . CYS A 1 256 ? 3.42 -41.969 -22.953 1 94.88 256 CYS A N 1
ATOM 2053 C CA . CYS A 1 256 ? 4.379 -42.469 -21.969 1 94.88 256 CYS A CA 1
ATOM 2054 C C . CYS A 1 256 ? 3.963 -43.844 -21.469 1 94.88 256 CYS A C 1
ATOM 2056 O O . CYS A 1 256 ? 2.844 -44.312 -21.719 1 94.88 256 CYS A O 1
ATOM 2058 N N . THR A 1 257 ? 4.906 -44.5 -20.766 1 95.88 257 THR A N 1
ATOM 2059 C CA . THR A 1 257 ? 4.633 -45.812 -20.172 1 95.88 257 THR A CA 1
ATOM 2060 C C . THR A 1 257 ? 4.672 -45.75 -18.641 1 95.88 257 THR A C 1
ATOM 2062 O O . THR A 1 257 ? 4.215 -46.656 -17.953 1 95.88 257 THR A O 1
ATOM 2065 N N . THR A 1 258 ? 5.223 -44.656 -18.172 1 96.25 258 THR A N 1
ATOM 2066 C CA . THR A 1 258 ? 5.332 -44.438 -16.734 1 96.25 258 THR A CA 1
ATOM 2067 C C . THR A 1 258 ? 4.711 -43.125 -16.312 1 96.25 258 THR A C 1
ATOM 2069 O O . THR A 1 258 ? 5.027 -42.062 -16.891 1 96.25 258 THR A O 1
ATOM 2072 N N . LEU A 1 259 ? 3.838 -43.156 -15.32 1 96.81 259 LEU A N 1
ATOM 2073 C CA . LEU A 1 259 ? 3.227 -41.969 -14.766 1 96.81 259 LEU A CA 1
ATOM 2074 C C . LEU A 1 259 ? 3.672 -41.75 -13.32 1 96.81 259 LEU A C 1
ATOM 2076 O O . LEU A 1 259 ? 3.572 -42.656 -12.492 1 96.81 259 LEU A O 1
ATOM 2080 N N . ARG A 1 260 ? 4.211 -40.625 -13.133 1 95.81 260 ARG A N 1
ATOM 2081 C CA . ARG A 1 260 ? 4.562 -40.219 -11.773 1 95.81 260 ARG A CA 1
ATOM 2082 C C . ARG A 1 260 ? 3.639 -39.125 -11.273 1 95.81 260 ARG A C 1
ATOM 2084 O O . ARG A 1 260 ? 3.443 -38.094 -11.953 1 95.81 260 ARG A O 1
ATOM 2091 N N . ILE A 1 261 ? 3.031 -39.312 -10.117 1 96.19 261 ILE A N 1
ATOM 2092 C CA . ILE A 1 261 ? 2.143 -38.344 -9.5 1 96.19 261 ILE A CA 1
ATOM 2093 C C . ILE A 1 261 ? 2.717 -37.906 -8.148 1 96.19 261 ILE A C 1
ATOM 2095 O O . ILE A 1 261 ? 2.998 -38.75 -7.289 1 96.19 261 ILE A O 1
ATOM 2099 N N . THR A 1 262 ? 2.889 -36.594 -8.023 1 94.44 262 THR A N 1
ATOM 2100 C CA . THR A 1 262 ? 3.443 -36.062 -6.773 1 94.44 262 THR A CA 1
ATOM 2101 C C . THR A 1 262 ? 2.637 -34.875 -6.27 1 94.44 262 THR A C 1
ATOM 2103 O O . THR A 1 262 ? 2.084 -34.125 -7.062 1 94.44 262 THR A O 1
ATOM 2106 N N . GLY A 1 263 ? 2.529 -34.75 -4.961 1 93.12 263 GLY A N 1
ATOM 2107 C CA . GLY A 1 263 ? 1.957 -33.562 -4.336 1 93.12 263 GLY A CA 1
ATOM 2108 C C . GLY A 1 263 ? 0.453 -33.656 -4.156 1 93.12 263 GLY A C 1
ATOM 2109 O O . GLY A 1 263 ? -0.074 -33.281 -3.109 1 93.12 263 GLY A O 1
ATOM 2110 N N . ASP A 1 264 ? -0.247 -34.094 -5.23 1 92.62 264 ASP A N 1
ATOM 2111 C CA . ASP A 1 264 ? -1.7 -34.219 -5.199 1 92.62 264 ASP A CA 1
ATOM 2112 C C . ASP A 1 264 ? -2.15 -35.5 -5.938 1 92.62 264 ASP A C 1
ATOM 2114 O O . ASP A 1 264 ? -1.593 -35.844 -6.98 1 92.62 264 ASP A O 1
ATOM 2118 N N . SER A 1 265 ? -3.221 -36.094 -5.445 1 91.62 265 SER A N 1
ATOM 2119 C CA . SER A 1 265 ? -3.652 -37.344 -6.012 1 91.62 265 SER A CA 1
ATOM 2120 C C . SER A 1 265 ? -4.734 -37.156 -7.066 1 91.62 265 SER A C 1
ATOM 2122 O O . SER A 1 265 ? -5.285 -38.125 -7.594 1 91.62 265 SER A O 1
ATOM 2124 N N . ALA A 1 266 ? -5.02 -35.969 -7.438 1 92.5 266 ALA A N 1
ATOM 2125 C CA . ALA A 1 266 ? -6.113 -35.656 -8.352 1 92.5 266 ALA A CA 1
ATOM 2126 C C . ALA A 1 266 ? -5.977 -36.406 -9.672 1 92.5 266 ALA A C 1
ATOM 2128 O O . ALA A 1 266 ? -6.957 -36.938 -10.188 1 92.5 266 ALA A O 1
ATOM 2129 N N . PRO A 1 267 ? -4.766 -36.5 -10.195 1 94.88 267 PRO A N 1
ATOM 2130 C CA . PRO A 1 267 ? -4.652 -37.219 -11.461 1 94.88 267 PRO A CA 1
ATOM 2131 C C . PRO A 1 267 ? -5.121 -38.656 -11.359 1 94.88 267 PRO A C 1
ATOM 2133 O O . PRO A 1 267 ? -5.789 -39.156 -12.273 1 94.88 267 PRO A O 1
ATOM 2136 N N . LEU A 1 268 ? -4.82 -39.281 -10.258 1 93.88 268 LEU A N 1
ATOM 2137 C CA . LEU A 1 268 ? -5.23 -40.656 -10.07 1 93.88 268 LEU A CA 1
ATOM 2138 C C . LEU A 1 268 ? -6.746 -40.781 -9.93 1 93.88 268 LEU A C 1
ATOM 2140 O O . LEU A 1 268 ? -7.363 -41.688 -10.461 1 93.88 268 LEU A O 1
ATOM 2144 N N . GLU A 1 269 ? -7.32 -39.875 -9.242 1 91.62 269 GLU A N 1
ATOM 2145 C CA . GLU A 1 269 ? -8.766 -39.844 -9.062 1 91.62 269 GLU A CA 1
ATOM 2146 C C . GLU A 1 269 ? -9.484 -39.625 -10.391 1 91.62 269 GLU A C 1
ATOM 2148 O O . GLU A 1 269 ? -10.508 -40.25 -10.664 1 91.62 269 GLU A O 1
ATOM 2153 N N . LEU A 1 270 ? -8.891 -38.781 -11.156 1 92.94 270 LEU A N 1
ATOM 2154 C CA . LEU A 1 270 ? -9.484 -38.469 -12.445 1 92.94 270 LEU A CA 1
ATOM 2155 C C . LEU A 1 270 ? -9.391 -39.656 -13.406 1 92.94 270 LEU A C 1
ATOM 2157 O O . LEU A 1 270 ? -10.273 -39.844 -14.25 1 92.94 270 LEU A O 1
ATOM 2161 N N . LEU A 1 271 ? -8.352 -40.438 -13.219 1 94.25 271 LEU A N 1
ATOM 2162 C CA . LEU A 1 271 ? -8.086 -41.531 -14.156 1 94.25 271 LEU A CA 1
ATOM 2163 C C . LEU A 1 271 ? -8.617 -42.844 -13.609 1 94.25 271 LEU A C 1
ATOM 2165 O O . LEU A 1 271 ? -8.383 -43.906 -14.195 1 94.25 271 LEU A O 1
ATOM 2169 N N . SER A 1 272 ? -9.336 -42.812 -12.508 1 91.81 272 SER A N 1
ATOM 2170 C CA . SER A 1 272 ? -9.719 -44.031 -11.789 1 91.81 272 SER A CA 1
ATOM 2171 C C . SER A 1 272 ? -10.516 -44.969 -12.68 1 91.81 272 SER A C 1
ATOM 2173 O O . SER A 1 272 ? -10.367 -46.188 -12.578 1 91.81 272 SER A O 1
ATOM 2175 N N . ARG A 1 273 ? -11.266 -44.469 -13.602 1 90.88 273 ARG A N 1
ATOM 2176 C CA . ARG A 1 273 ? -12.117 -45.344 -14.43 1 90.88 273 ARG A CA 1
ATOM 2177 C C . ARG A 1 273 ? -11.68 -45.281 -15.891 1 90.88 273 ARG A C 1
ATOM 2179 O O . ARG A 1 273 ? -12.438 -45.656 -16.781 1 90.88 273 ARG A O 1
ATOM 2186 N N . SER A 1 274 ? -10.477 -44.812 -16.078 1 92.56 274 SER A N 1
ATOM 2187 C CA . SER A 1 274 ? -9.945 -44.719 -17.438 1 92.56 274 SER A CA 1
ATOM 2188 C C . SER A 1 274 ? -8.93 -45.844 -17.703 1 92.56 274 SER A C 1
ATOM 2190 O O . SER A 1 274 ? -8.078 -46.125 -16.859 1 92.56 274 SER A O 1
ATOM 2192 N N . THR A 1 275 ? -9.086 -46.438 -18.828 1 93.44 275 THR A N 1
ATOM 2193 C CA . THR A 1 275 ? -8.086 -47.406 -19.234 1 93.44 275 THR A CA 1
ATOM 2194 C C . THR A 1 275 ? -6.887 -46.719 -19.875 1 93.44 275 THR A C 1
ATOM 2196 O O . THR A 1 275 ? -7.031 -46.031 -20.891 1 93.44 275 THR A O 1
ATOM 2199 N N . VAL A 1 276 ? -5.812 -46.844 -19.25 1 93.25 276 VAL A N 1
ATOM 2200 C CA . VAL A 1 276 ? -4.602 -46.188 -19.734 1 93.25 276 VAL A CA 1
ATOM 2201 C C . VAL A 1 276 ? -3.547 -47.25 -20.062 1 93.25 276 VAL A C 1
ATOM 2203 O O . VAL A 1 276 ? -3.592 -48.344 -19.531 1 93.25 276 VAL A O 1
ATOM 2206 N N . LYS A 1 277 ? -2.656 -46.969 -21.016 1 91.69 277 LYS A N 1
ATOM 2207 C CA . LYS A 1 277 ? -1.613 -47.906 -21.438 1 91.69 277 LYS A CA 1
ATOM 2208 C C . LYS A 1 277 ? -0.343 -47.719 -20.609 1 91.69 277 LYS A C 1
ATOM 2210 O O . LYS A 1 277 ? 0.761 -47.688 -21.156 1 91.69 277 LYS A O 1
ATOM 2215 N N . LEU A 1 278 ? -0.503 -47.594 -19.375 1 94.94 278 LEU A N 1
ATOM 2216 C CA . LEU A 1 278 ? 0.624 -47.406 -18.469 1 94.94 278 LEU A CA 1
ATOM 2217 C C . LEU A 1 278 ? 1.158 -48.719 -17.953 1 94.94 278 LEU A C 1
ATOM 2219 O O . LEU A 1 278 ? 0.383 -49.625 -17.656 1 94.94 278 LEU A O 1
ATOM 2223 N N . ARG A 1 279 ? 2.424 -48.812 -17.797 1 96 279 ARG A N 1
ATOM 2224 C CA . ARG A 1 279 ? 3.053 -50 -17.234 1 96 279 ARG A CA 1
ATOM 2225 C C . ARG A 1 279 ? 3.48 -49.75 -15.789 1 96 279 ARG A C 1
ATOM 2227 O O . ARG A 1 279 ? 3.473 -50.656 -14.977 1 96 279 ARG A O 1
ATOM 2234 N N . LYS A 1 280 ? 3.836 -48.562 -15.578 1 95.81 280 LYS A N 1
ATOM 2235 C CA . LYS A 1 280 ? 4.367 -48.219 -14.258 1 95.81 280 LYS A CA 1
ATOM 2236 C C . LYS A 1 280 ? 3.695 -46.969 -13.688 1 95.81 280 LYS A C 1
ATOM 2238 O O . LYS A 1 280 ? 3.479 -46 -14.414 1 95.81 280 LYS A O 1
ATOM 2243 N N . LEU A 1 281 ? 3.348 -47.062 -12.398 1 95.5 281 LEU A N 1
ATOM 2244 C CA . LEU A 1 281 ? 2.793 -45.938 -11.648 1 95.5 281 LEU A CA 1
ATOM 2245 C C . LEU A 1 281 ? 3.658 -45.594 -10.43 1 95.5 281 LEU A C 1
ATOM 2247 O O . LEU A 1 281 ? 4.047 -46.5 -9.688 1 95.5 281 LEU A O 1
ATOM 2251 N N . ILE A 1 282 ? 4.027 -44.375 -10.336 1 93.88 282 ILE A N 1
ATOM 2252 C CA . ILE A 1 282 ? 4.816 -43.969 -9.18 1 93.88 282 ILE A CA 1
ATOM 2253 C C . ILE A 1 282 ? 4.07 -42.875 -8.414 1 93.88 282 ILE A C 1
ATOM 2255 O O . ILE A 1 282 ? 3.658 -41.875 -8.984 1 93.88 282 ILE A O 1
ATOM 2259 N N . LEU A 1 283 ? 3.926 -43.062 -7.117 1 94.38 283 LEU A N 1
ATOM 2260 C CA . LEU A 1 283 ? 3.209 -42.125 -6.25 1 94.38 283 LEU A CA 1
ATOM 2261 C C . LEU A 1 283 ? 4.117 -41.625 -5.145 1 94.38 283 LEU A C 1
ATOM 2263 O O . LEU A 1 283 ? 4.742 -42.406 -4.43 1 94.38 283 LEU A O 1
ATOM 2267 N N . GLY A 1 284 ? 4.199 -40.281 -5.094 1 91.62 284 GLY A N 1
ATOM 2268 C CA . GLY A 1 284 ? 5.023 -39.688 -4.051 1 91.62 284 GLY A CA 1
ATOM 2269 C C . GLY A 1 284 ? 4.359 -38.5 -3.369 1 91.62 284 GLY A C 1
ATOM 2270 O O . GLY A 1 284 ? 3.848 -37.625 -4.039 1 91.62 284 GLY A O 1
ATOM 2271 N N . HIS A 1 285 ? 4.375 -38.469 -2.053 1 92 285 HIS A N 1
ATOM 2272 C CA . HIS A 1 285 ? 3.842 -37.375 -1.252 1 92 285 HIS A CA 1
ATOM 2273 C C . HIS A 1 285 ? 2.379 -37.094 -1.586 1 92 285 HIS A C 1
ATOM 2275 O O . HIS A 1 285 ? 1.994 -35.969 -1.842 1 92 285 HIS A O 1
ATOM 2281 N N . VAL A 1 286 ? 1.596 -38.156 -1.592 1 93.12 286 VAL A N 1
ATOM 2282 C CA . VAL A 1 286 ? 0.195 -37.969 -1.965 1 93.12 286 VAL A CA 1
ATOM 2283 C C . VAL A 1 286 ? -0.698 -38.688 -0.954 1 93.12 286 VAL A C 1
ATOM 2285 O O . VAL A 1 286 ? -0.26 -39.625 -0.281 1 93.12 286 VAL A O 1
ATOM 2288 N N . ASN A 1 287 ? -1.886 -38.156 -0.802 1 91.75 287 ASN A N 1
ATOM 2289 C CA . ASN A 1 287 ? -3.006 -38.781 -0.115 1 91.75 287 ASN A CA 1
ATOM 2290 C C . ASN A 1 287 ? -4.059 -39.281 -1.1 1 91.75 287 ASN A C 1
ATOM 2292 O O . ASN A 1 287 ? -4.734 -38.5 -1.747 1 91.75 287 ASN A O 1
ATOM 2296 N N . ILE A 1 288 ? -4.223 -40.625 -1.117 1 90.62 288 ILE A N 1
ATOM 2297 C CA . ILE A 1 288 ? -5.07 -41.188 -2.16 1 90.62 288 ILE A CA 1
ATOM 2298 C C . ILE A 1 288 ? -6.352 -41.719 -1.539 1 90.62 288 ILE A C 1
ATOM 2300 O O . ILE A 1 288 ? -6.312 -42.406 -0.498 1 90.62 288 ILE A O 1
ATOM 2304 N N . SER A 1 289 ? -7.426 -41.438 -2.172 1 88.62 289 SER A N 1
ATOM 2305 C CA . SER A 1 289 ? -8.672 -42.094 -1.782 1 88.62 289 SER A CA 1
ATOM 2306 C C . SER A 1 289 ? -8.641 -43.594 -2.086 1 88.62 289 SER A C 1
ATOM 2308 O O . SER A 1 289 ? -8.25 -44 -3.182 1 88.62 289 SER A O 1
ATOM 2310 N N . TYR A 1 290 ? -9.094 -44.344 -1.127 1 89.94 290 TYR A N 1
ATOM 2311 C CA . TYR A 1 290 ? -9.109 -45.781 -1.304 1 89.94 290 TYR A CA 1
ATOM 2312 C C . TYR A 1 290 ? -9.984 -46.188 -2.484 1 89.94 290 TYR A C 1
ATOM 2314 O O . TYR A 1 290 ? -9.656 -47.125 -3.229 1 89.94 290 TYR A O 1
ATOM 2322 N N . THR A 1 291 ? -11.016 -45.469 -2.592 1 87.62 291 THR A N 1
ATOM 2323 C CA . THR A 1 291 ? -11.922 -45.75 -3.691 1 87.62 291 THR A CA 1
ATOM 2324 C C . THR A 1 291 ? -11.234 -45.531 -5.035 1 87.62 291 THR A C 1
ATOM 2326 O O . THR A 1 291 ? -11.328 -46.375 -5.934 1 87.62 291 THR A O 1
ATOM 2329 N N . ALA A 1 292 ? -10.531 -44.438 -5.168 1 91.25 292 ALA A N 1
ATOM 2330 C CA . ALA A 1 292 ? -9.82 -44.125 -6.414 1 91.25 292 ALA A CA 1
ATOM 2331 C C . ALA A 1 292 ? -8.727 -45.156 -6.684 1 91.25 292 ALA A C 1
ATOM 2333 O O . ALA A 1 292 ? -8.531 -45.594 -7.824 1 91.25 292 ALA A O 1
ATOM 2334 N N . TRP A 1 293 ? -8.109 -45.531 -5.637 1 92.5 293 TRP A N 1
ATOM 2335 C CA . TRP A 1 293 ? -7.039 -46.531 -5.719 1 92.5 293 TRP A CA 1
ATOM 2336 C C . TRP A 1 293 ? -7.566 -47.875 -6.246 1 92.5 293 TRP A C 1
ATOM 2338 O O . TRP A 1 293 ? -7.047 -48.406 -7.223 1 92.5 293 TRP A O 1
ATOM 2348 N N . ARG A 1 294 ? -8.547 -48.312 -5.68 1 91 294 ARG A N 1
ATOM 2349 C CA . ARG A 1 294 ? -9.125 -49.594 -6.039 1 91 294 ARG A CA 1
ATOM 2350 C C . ARG A 1 294 ? -9.672 -49.594 -7.465 1 91 294 ARG A C 1
ATOM 2352 O O . ARG A 1 294 ? -9.422 -50.5 -8.242 1 91 294 ARG A O 1
ATOM 2359 N N . GLU A 1 295 ? -10.367 -48.625 -7.754 1 92.19 295 GLU A N 1
ATOM 2360 C CA . GLU A 1 295 ? -10.969 -48.5 -9.078 1 92.19 295 GLU A CA 1
ATOM 2361 C C . GLU A 1 295 ? -9.898 -48.438 -10.164 1 92.19 295 GLU A C 1
ATOM 2363 O O . GLU A 1 295 ? -10.023 -49.062 -11.211 1 92.19 295 GLU A O 1
ATOM 2368 N N . PHE A 1 296 ? -8.922 -47.656 -9.891 1 94.69 296 PHE A N 1
ATOM 2369 C CA . PHE A 1 296 ? -7.848 -47.531 -10.875 1 94.69 296 PHE A CA 1
ATOM 2370 C C . PHE A 1 296 ? -7.18 -48.844 -11.141 1 94.69 296 PHE A C 1
ATOM 2372 O O . PHE A 1 296 ? -6.934 -49.219 -12.297 1 94.69 296 PHE A O 1
ATOM 2379 N N . LEU A 1 297 ? -6.867 -49.594 -10.102 1 93.12 297 LEU A N 1
ATOM 2380 C CA . LEU A 1 297 ? -6.18 -50.875 -10.234 1 93.12 297 LEU A CA 1
ATOM 2381 C C . LEU A 1 297 ? -7.059 -51.906 -10.961 1 93.12 297 LEU A C 1
ATOM 2383 O O . LEU A 1 297 ? -6.57 -52.656 -11.805 1 93.12 297 LEU A O 1
ATOM 2387 N N . GLU A 1 298 ? -8.281 -51.812 -10.633 1 92.19 298 GLU A N 1
ATOM 2388 C CA . GLU A 1 298 ? -9.195 -52.75 -11.289 1 92.19 298 GLU A CA 1
ATOM 2389 C C . GLU A 1 298 ? -9.32 -52.438 -12.781 1 92.19 298 GLU A C 1
ATOM 2391 O O . GLU A 1 298 ? -9.289 -53.344 -13.609 1 92.19 298 GLU A O 1
ATOM 2396 N N . THR A 1 299 ? -9.445 -51.25 -13.078 1 93.69 299 THR A N 1
ATOM 2397 C CA . THR A 1 299 ? -9.633 -50.812 -14.453 1 93.69 299 THR A CA 1
ATOM 2398 C C . THR A 1 299 ? -8.375 -51.094 -15.281 1 93.69 299 THR A C 1
ATOM 2400 O O . THR A 1 299 ? -8.469 -51.406 -16.469 1 93.69 299 THR A O 1
ATOM 2403 N N . ASN A 1 300 ? -7.188 -50.969 -14.648 1 94.12 300 ASN A N 1
ATOM 2404 C CA . ASN A 1 300 ? -5.93 -51.094 -15.367 1 94.12 300 ASN A CA 1
ATOM 2405 C C . ASN A 1 300 ? -5.148 -52.312 -14.938 1 94.12 300 ASN A C 1
ATOM 2407 O O . ASN A 1 300 ? -3.914 -52.312 -14.953 1 94.12 300 ASN A O 1
ATOM 2411 N N . ARG A 1 301 ? -5.828 -53.344 -14.547 1 90.25 301 ARG A N 1
ATOM 2412 C CA . ARG A 1 301 ? -5.254 -54.562 -14.016 1 90.25 301 ARG A CA 1
ATOM 2413 C C . ARG A 1 301 ? -4.355 -55.25 -15.047 1 90.25 301 ARG A C 1
ATOM 2415 O O . ARG A 1 301 ? -3.322 -55.812 -14.703 1 90.25 301 ARG A O 1
ATOM 2422 N N . GLN A 1 302 ? -4.684 -55.062 -16.266 1 88.69 302 GLN A N 1
ATOM 2423 C CA . GLN A 1 302 ? -3.982 -55.781 -17.328 1 88.69 302 GLN A CA 1
ATOM 2424 C C . GLN A 1 302 ? -2.748 -55 -17.797 1 88.69 302 GLN A C 1
ATOM 2426 O O . GLN A 1 302 ? -1.848 -55.594 -18.406 1 88.69 302 GLN A O 1
ATOM 2431 N N . THR A 1 303 ? -2.748 -53.781 -17.516 1 91.62 303 THR A N 1
ATOM 2432 C CA . THR A 1 303 ? -1.69 -52.969 -18.125 1 91.62 303 THR A CA 1
ATOM 2433 C C . THR A 1 303 ? -0.63 -52.625 -17.078 1 91.62 303 THR A C 1
ATOM 2435 O O . THR A 1 303 ? 0.563 -52.562 -17.391 1 91.62 303 THR A O 1
ATOM 2438 N N . ILE A 1 304 ? -0.937 -52.469 -15.867 1 93.38 304 ILE A N 1
ATOM 2439 C CA . ILE A 1 304 ? -0.005 -52 -14.844 1 93.38 304 ILE A CA 1
ATOM 2440 C C . ILE A 1 304 ? 0.797 -53.188 -14.305 1 93.38 304 ILE A C 1
ATOM 2442 O O . ILE A 1 304 ? 0.223 -54.156 -13.836 1 93.38 304 ILE A O 1
ATOM 2446 N N . ILE A 1 305 ? 2.145 -53.031 -14.305 1 93.88 305 ILE A N 1
ATOM 2447 C CA . ILE A 1 305 ? 2.998 -54.125 -13.859 1 93.88 305 ILE A CA 1
ATOM 2448 C C . ILE A 1 305 ? 3.77 -53.719 -12.609 1 93.88 305 ILE A C 1
ATOM 2450 O O . ILE A 1 305 ? 4.234 -54.562 -11.852 1 93.88 305 ILE A O 1
ATOM 2454 N N . SER A 1 306 ? 3.904 -52.438 -12.492 1 94.38 306 SER A N 1
ATOM 2455 C CA . SER A 1 306 ? 4.707 -52 -11.359 1 94.38 306 SER A CA 1
ATOM 2456 C C . SER A 1 306 ? 4.129 -50.719 -10.758 1 94.38 306 SER A C 1
ATOM 2458 O O . SER A 1 306 ? 3.674 -49.812 -11.484 1 94.38 306 SER A O 1
ATOM 2460 N N . ILE A 1 307 ? 4.176 -50.625 -9.391 1 93.75 307 ILE A N 1
ATOM 2461 C CA . ILE A 1 307 ? 3.738 -49.438 -8.672 1 93.75 307 ILE A CA 1
ATOM 2462 C C . ILE A 1 307 ? 4.789 -49.062 -7.637 1 93.75 307 ILE A C 1
ATOM 2464 O O . ILE A 1 307 ? 5.137 -49.844 -6.762 1 93.75 307 ILE A O 1
ATOM 2468 N N . GLY A 1 308 ? 5.352 -47.906 -7.824 1 92.56 308 GLY A N 1
ATOM 2469 C CA . GLY A 1 308 ? 6.227 -47.344 -6.805 1 92.56 308 GLY A CA 1
ATOM 2470 C C . GLY A 1 308 ? 5.547 -46.312 -5.93 1 92.56 308 GLY A C 1
ATOM 2471 O O . GLY A 1 308 ? 4.684 -45.562 -6.398 1 92.56 308 GLY A O 1
ATOM 2472 N N . PHE A 1 309 ? 5.941 -46.281 -4.617 1 92.06 309 PHE A N 1
ATOM 2473 C CA . PHE A 1 309 ? 5.344 -45.25 -3.76 1 92.06 309 PHE A CA 1
ATOM 2474 C C . PHE A 1 309 ? 6.309 -44.844 -2.652 1 92.06 309 PHE A C 1
ATOM 2476 O O . PHE A 1 309 ? 7.156 -45.625 -2.238 1 92.06 309 PHE A O 1
ATOM 2483 N N . TYR A 1 310 ? 6.285 -43.656 -2.352 1 90.38 310 TYR A N 1
ATOM 2484 C CA . TYR A 1 310 ? 6.98 -43.094 -1.196 1 90.38 310 TYR A CA 1
ATOM 2485 C C . TYR A 1 310 ? 6.164 -42 -0.55 1 90.38 310 TYR A C 1
ATOM 2487 O O . TYR A 1 310 ? 5.508 -41.219 -1.244 1 90.38 310 TYR A O 1
ATOM 2495 N N . ASP A 1 311 ? 6.102 -41.969 0.779 1 90.06 311 ASP A N 1
ATOM 2496 C CA . ASP A 1 311 ? 5.324 -40.969 1.535 1 90.06 311 ASP A CA 1
ATOM 2497 C C . ASP A 1 311 ? 3.898 -40.875 0.992 1 90.06 311 ASP A C 1
ATOM 2499 O O . ASP A 1 311 ? 3.443 -39.781 0.634 1 90.06 311 ASP A O 1
ATOM 2503 N N . THR A 1 312 ? 3.301 -42 0.846 1 93 312 THR A N 1
ATOM 2504 C CA . THR A 1 312 ? 1.959 -42.094 0.286 1 93 312 THR A CA 1
ATOM 2505 C C . THR A 1 312 ? 0.979 -42.625 1.335 1 93 312 THR A C 1
ATOM 2507 O O . THR A 1 312 ? 1.302 -43.531 2.098 1 93 312 THR A O 1
ATOM 2510 N N . HIS A 1 313 ? -0.158 -41.969 1.363 1 93.94 313 HIS A N 1
ATOM 2511 C CA . HIS A 1 313 ? -1.18 -42.344 2.334 1 93.94 313 HIS A CA 1
ATOM 2512 C C . HIS A 1 313 ? -2.496 -42.688 1.643 1 93.94 313 HIS A C 1
ATOM 2514 O O . HIS A 1 313 ? -2.812 -42.125 0.591 1 93.94 313 HIS A O 1
ATOM 2520 N N . LEU A 1 314 ? -3.219 -43.656 2.24 1 92 314 LEU A N 1
ATOM 2521 C CA . LEU A 1 314 ? -4.551 -44 1.768 1 92 314 LEU A CA 1
ATOM 2522 C C . LEU A 1 314 ? -5.625 -43.5 2.729 1 92 314 LEU A C 1
ATOM 2524 O O . LEU A 1 314 ? -5.484 -43.656 3.945 1 92 314 LEU A O 1
ATOM 2528 N N . ILE A 1 315 ? -6.582 -42.906 2.164 1 89.25 315 ILE A N 1
ATOM 2529 C CA . ILE A 1 315 ? -7.676 -42.344 2.963 1 89.25 315 ILE A CA 1
ATOM 2530 C C . ILE A 1 315 ? -8.938 -43.188 2.74 1 89.25 315 ILE A C 1
ATOM 2532 O O . ILE A 1 315 ? -9.406 -43.312 1.607 1 89.25 315 ILE A O 1
ATOM 2536 N N . ARG A 1 316 ? -9.383 -43.719 3.83 1 83.75 316 ARG A N 1
ATOM 2537 C CA . ARG A 1 316 ? -10.633 -44.469 3.801 1 83.75 316 ARG A CA 1
ATOM 2538 C C . ARG A 1 316 ? -11.727 -43.719 4.582 1 83.75 316 ARG A C 1
ATOM 2540 O O . ARG A 1 316 ? -11.562 -43.469 5.77 1 83.75 316 ARG A O 1
ATOM 2547 N N . GLY A 1 317 ? -12.742 -43.438 3.922 1 70.75 317 GLY A N 1
ATOM 2548 C CA . GLY A 1 317 ? -13.82 -42.75 4.598 1 70.75 317 GLY A CA 1
ATOM 2549 C C . GLY A 1 317 ? -13.445 -41.344 5.055 1 70.75 317 GLY A C 1
ATOM 2550 O O . GLY A 1 317 ? -12.766 -40.625 4.336 1 70.75 317 GLY A O 1
ATOM 2551 N N . LEU A 1 318 ? -14.062 -40.75 6.234 1 66.31 318 LEU A N 1
ATOM 2552 C CA . LEU A 1 318 ? -13.914 -39.375 6.691 1 66.31 318 LEU A CA 1
ATOM 2553 C C . LEU A 1 318 ? -12.664 -39.219 7.555 1 66.31 318 LEU A C 1
ATOM 2555 O O . LEU A 1 318 ? -12.195 -38.125 7.777 1 66.31 318 LEU A O 1
ATOM 2559 N N . ALA A 1 319 ? -12.086 -40.375 7.996 1 65.31 319 ALA A N 1
ATOM 2560 C CA . ALA A 1 319 ? -11.117 -40 9.031 1 65.31 319 ALA A CA 1
ATOM 2561 C C . ALA A 1 319 ? -9.953 -41 9.047 1 65.31 319 ALA A C 1
ATOM 2563 O O . ALA A 1 319 ? -8.938 -40.75 9.711 1 65.31 319 ALA A O 1
ATOM 2564 N N . GLU A 1 320 ? -10.039 -42.031 8.281 1 81.56 320 GLU A N 1
ATOM 2565 C CA . GLU A 1 320 ? -8.969 -43 8.5 1 81.56 320 GLU A CA 1
ATOM 2566 C C . GLU A 1 320 ? -7.844 -42.844 7.48 1 81.56 320 GLU A C 1
ATOM 2568 O O . GLU A 1 320 ? -8.047 -43.062 6.281 1 81.56 320 GLU A O 1
ATOM 2573 N N . ILE A 1 321 ? -6.762 -42.375 7.93 1 88.31 321 ILE A N 1
ATOM 2574 C CA . ILE A 1 321 ? -5.582 -42.188 7.094 1 88.31 321 ILE A CA 1
ATOM 2575 C C . ILE A 1 321 ? -4.523 -43.219 7.473 1 88.31 321 ILE A C 1
ATOM 2577 O O . ILE A 1 321 ? -4.145 -43.344 8.641 1 88.31 321 ILE A O 1
ATOM 2581 N N . GLN A 1 322 ? -4.137 -44.062 6.52 1 91 322 GLN A N 1
ATOM 2582 C CA . GLN A 1 322 ? -3.096 -45.062 6.742 1 91 322 GLN A CA 1
ATOM 2583 C C . GLN A 1 322 ? -1.937 -44.844 5.766 1 91 322 GLN A C 1
ATOM 2585 O O . GLN A 1 322 ? -2.15 -44.562 4.586 1 91 322 GLN A O 1
ATOM 2590 N N . GLU A 1 323 ? -0.835 -44.969 6.285 1 91.75 323 GLU A N 1
ATOM 2591 C CA . GLU A 1 323 ? 0.333 -44.938 5.41 1 91.75 323 GLU A CA 1
ATOM 2592 C C . GLU A 1 323 ? 0.447 -46.219 4.578 1 91.75 323 GLU A C 1
ATOM 2594 O O . GLU A 1 323 ? 0.308 -47.312 5.105 1 91.75 323 GLU A O 1
ATOM 2599 N N . LEU A 1 324 ? 0.661 -46.031 3.32 1 91.56 324 LEU A N 1
ATOM 2600 C CA . LEU A 1 324 ? 0.864 -47.188 2.453 1 91.56 324 LEU A CA 1
ATOM 2601 C C . LEU A 1 324 ? 2.215 -47.844 2.727 1 91.56 324 LEU A C 1
ATOM 2603 O O . LEU A 1 324 ? 3.256 -47.188 2.627 1 91.56 324 LEU A O 1
ATOM 2607 N N . SER A 1 325 ? 2.164 -49.031 3.211 1 90.06 325 SER A N 1
ATOM 2608 C CA . SER A 1 325 ? 3.336 -49.812 3.537 1 90.06 325 SER A CA 1
ATOM 2609 C C . SER A 1 325 ? 3.148 -51.281 3.102 1 90.06 325 SER A C 1
ATOM 2611 O O . SER A 1 325 ? 2.039 -51.688 2.756 1 90.06 325 SER A O 1
ATOM 2613 N N . PRO A 1 326 ? 4.262 -51.969 2.98 1 89 326 PRO A N 1
ATOM 2614 C CA . PRO A 1 326 ? 4.145 -53.375 2.582 1 89 326 PRO A CA 1
ATOM 2615 C C . PRO A 1 326 ? 3.172 -54.156 3.459 1 89 326 PRO A C 1
ATOM 2617 O O . PRO A 1 326 ? 2.504 -55.062 2.977 1 89 326 PRO A O 1
ATOM 2620 N N . LYS A 1 327 ? 3.084 -53.75 4.684 1 90 327 LYS A N 1
ATOM 2621 C CA . LYS A 1 327 ? 2.193 -54.438 5.609 1 90 327 LYS A CA 1
ATOM 2622 C C . LYS A 1 327 ? 0.732 -54.25 5.219 1 90 327 LYS A C 1
ATOM 2624 O O . LYS A 1 327 ? -0.107 -55.125 5.477 1 90 327 LYS A O 1
ATOM 2629 N N . LEU A 1 328 ? 0.457 -53.219 4.598 1 91.44 328 LEU A N 1
ATOM 2630 C CA . LEU A 1 328 ? -0.922 -52.875 4.27 1 91.44 328 LEU A CA 1
ATOM 2631 C C . LEU A 1 328 ? -1.312 -53.406 2.902 1 91.44 328 LEU A C 1
ATOM 2633 O O . LEU A 1 328 ? -2.494 -53.438 2.553 1 91.44 328 LEU A O 1
ATOM 2637 N N . LEU A 1 329 ? -0.5 -53.875 2.107 1 90.5 329 LEU A N 1
ATOM 2638 C CA . LEU A 1 329 ? -0.688 -54.188 0.694 1 90.5 329 LEU A CA 1
ATOM 2639 C C . LEU A 1 329 ? -1.68 -55.312 0.516 1 90.5 329 LEU A C 1
ATOM 2641 O O . LEU A 1 329 ? -2.545 -55.281 -0.361 1 90.5 329 LEU A O 1
ATOM 2645 N N . PRO A 1 330 ? -1.547 -56.375 1.354 1 90.44 330 PRO A N 1
ATOM 2646 C CA . PRO A 1 330 ? -2.518 -57.438 1.164 1 90.44 330 PRO A CA 1
ATOM 2647 C C . PRO A 1 330 ? -3.963 -56.969 1.311 1 90.44 330 PRO A C 1
ATOM 2649 O O . PRO A 1 330 ? -4.852 -57.5 0.626 1 90.44 330 PRO A O 1
ATOM 2652 N N . ALA A 1 331 ? -4.117 -55.938 2.059 1 88.44 331 ALA A N 1
ATOM 2653 C CA . ALA A 1 331 ? -5.465 -55.406 2.314 1 88.44 331 ALA A CA 1
ATOM 2654 C C . ALA A 1 331 ? -5.922 -54.5 1.195 1 88.44 331 ALA A C 1
ATOM 2656 O O . ALA A 1 331 ? -7.121 -54.344 0.944 1 88.44 331 ALA A O 1
ATOM 2657 N N . VAL A 1 332 ? -4.949 -53.906 0.553 1 87.94 332 VAL A N 1
ATOM 2658 C CA . VAL A 1 332 ? -5.332 -52.844 -0.384 1 87.94 332 VAL A CA 1
ATOM 2659 C C . VAL A 1 332 ? -5.176 -53.344 -1.817 1 87.94 332 VAL A C 1
ATOM 2661 O O . VAL A 1 332 ? -5.539 -52.656 -2.77 1 87.94 332 VAL A O 1
ATOM 2664 N N . LEU A 1 333 ? -4.648 -54.5 -2.008 1 88.81 333 LEU A N 1
ATOM 2665 C CA . LEU A 1 333 ? -4.535 -55.156 -3.316 1 88.81 333 LEU A CA 1
ATOM 2666 C C . LEU A 1 333 ? -5.207 -56.5 -3.316 1 88.81 333 LEU A C 1
ATOM 2668 O O . LEU A 1 333 ? -4.586 -57.5 -3.688 1 88.81 333 LEU A O 1
ATOM 2672 N N . PRO A 1 334 ? -6.441 -56.469 -2.988 1 82 334 PRO A N 1
ATOM 2673 C CA . PRO A 1 334 ? -7.051 -57.781 -2.957 1 82 334 PRO A CA 1
ATOM 2674 C C . PRO A 1 334 ? -7.098 -58.438 -4.332 1 82 334 PRO A C 1
ATOM 2676 O O . PRO A 1 334 ? -7.508 -57.812 -5.312 1 82 334 PRO A O 1
ATOM 2679 N N . GLY A 1 335 ? -6.605 -59.719 -4.418 1 81.38 335 GLY A N 1
ATOM 2680 C CA . GLY A 1 335 ? -6.715 -60.469 -5.652 1 81.38 335 GLY A CA 1
ATOM 2681 C C . GLY A 1 335 ? -5.512 -60.312 -6.562 1 81.38 335 GLY A C 1
ATOM 2682 O O . GLY A 1 335 ? -5.48 -60.875 -7.66 1 81.38 335 GLY A O 1
ATOM 2683 N N . PHE A 1 336 ? -4.586 -59.469 -6.156 1 85.75 336 PHE A N 1
ATOM 2684 C CA . PHE A 1 336 ? -3.383 -59.281 -6.957 1 85.75 336 PHE A CA 1
ATOM 2685 C C . PHE A 1 336 ? -2.213 -60.062 -6.383 1 85.75 336 PHE A C 1
ATOM 2687 O O . PHE A 1 336 ? -2.004 -60.094 -5.168 1 85.75 336 PHE A O 1
ATOM 2694 N N . ALA A 1 337 ? -1.59 -60.844 -7.266 1 88.44 337 ALA A N 1
ATOM 2695 C CA . ALA A 1 337 ? -0.271 -61.344 -6.871 1 88.44 337 ALA A CA 1
ATOM 2696 C C . ALA A 1 337 ? 0.777 -60.219 -6.973 1 88.44 337 ALA A C 1
ATOM 2698 O O . ALA A 1 337 ? 0.779 -59.438 -7.93 1 88.44 337 ALA A O 1
ATOM 2699 N N . PHE A 1 338 ? 1.478 -60.094 -5.852 1 90.81 338 PHE A N 1
ATOM 2700 C CA . PHE A 1 338 ? 2.447 -59.031 -5.914 1 90.81 338 PHE A CA 1
ATOM 2701 C C . PHE A 1 338 ? 3.695 -59.344 -5.109 1 90.81 338 PHE A C 1
ATOM 2703 O O . PHE A 1 338 ? 3.668 -60.25 -4.262 1 90.81 338 PHE A O 1
ATOM 2710 N N . SER A 1 339 ? 4.871 -58.75 -5.512 1 92 339 SER A N 1
ATOM 2711 C CA . SER A 1 339 ? 6.109 -58.75 -4.742 1 92 339 SER A CA 1
ATOM 2712 C C . SER A 1 339 ? 6.559 -57.312 -4.438 1 92 339 SER A C 1
ATOM 2714 O O . SER A 1 339 ? 6.18 -56.375 -5.137 1 92 339 SER A O 1
ATOM 2716 N N . THR A 1 340 ? 7.223 -57.188 -3.297 1 90.81 340 THR A N 1
ATOM 2717 C CA . THR A 1 340 ? 7.625 -55.844 -2.875 1 90.81 340 THR A CA 1
ATOM 2718 C C . THR A 1 340 ? 9.141 -55.75 -2.713 1 90.81 340 THR A C 1
ATOM 2720 O O . THR A 1 340 ? 9.781 -56.719 -2.311 1 90.81 340 THR A O 1
ATOM 2723 N N . LYS A 1 341 ? 9.68 -54.656 -3.156 1 88.56 341 LYS A N 1
ATOM 2724 C CA . LYS A 1 341 ? 11.094 -54.375 -2.965 1 88.56 341 LYS A CA 1
ATOM 2725 C C . LYS A 1 341 ? 11.312 -52.938 -2.494 1 88.56 341 LYS A C 1
ATOM 2727 O O . LYS A 1 341 ? 10.609 -52.031 -2.934 1 88.56 341 LYS A O 1
ATOM 2732 N N . LYS A 1 342 ? 12.352 -52.906 -1.592 1 86.81 342 LYS A N 1
ATOM 2733 C CA . LYS A 1 342 ? 12.727 -51.562 -1.143 1 86.81 342 LYS A CA 1
ATOM 2734 C C . LYS A 1 342 ? 13.555 -50.844 -2.201 1 86.81 342 LYS A C 1
ATOM 2736 O O . LYS A 1 342 ? 14.406 -51.438 -2.857 1 86.81 342 LYS A O 1
ATOM 2741 N N . SER A 1 343 ? 13.141 -49.656 -2.516 1 78.75 343 SER A N 1
ATOM 2742 C CA . SER A 1 343 ? 13.867 -48.906 -3.525 1 78.75 343 SER A CA 1
ATOM 2743 C C . SER A 1 343 ? 14.344 -47.562 -2.973 1 78.75 343 SER A C 1
ATOM 2745 O O . SER A 1 343 ? 13.617 -46.906 -2.217 1 78.75 343 SER A O 1
ATOM 2747 N N . THR A 1 344 ? 15.805 -47.281 -3.188 1 60.97 344 THR A N 1
ATOM 2748 C CA . THR A 1 344 ? 16.359 -46 -2.82 1 60.97 344 THR A CA 1
ATOM 2749 C C . THR A 1 344 ? 16.484 -45.094 -4.047 1 60.97 344 THR A C 1
ATOM 2751 O O . THR A 1 344 ? 16.906 -43.938 -3.938 1 60.97 344 THR A O 1
ATOM 2754 N N . ASP A 1 345 ? 16.359 -45.594 -5.152 1 55.06 345 ASP A N 1
ATOM 2755 C CA . ASP A 1 345 ? 16.734 -44.938 -6.395 1 55.06 345 ASP A CA 1
ATOM 2756 C C . ASP A 1 345 ? 15.734 -43.812 -6.727 1 55.06 345 ASP A C 1
ATOM 2758 O O . ASP A 1 345 ? 15.938 -43.062 -7.68 1 55.06 345 ASP A O 1
ATOM 2762 N N . TYR A 1 346 ? 14.742 -44.094 -6.371 1 49.41 346 TYR A N 1
ATOM 2763 C CA . TYR A 1 346 ? 13.711 -43.438 -7.168 1 49.41 346 TYR A CA 1
ATOM 2764 C C . TYR A 1 346 ? 13.867 -41.906 -7.117 1 49.41 346 TYR A C 1
ATOM 2766 O O . TYR A 1 346 ? 13.469 -41.219 -8.047 1 49.41 346 TYR A O 1
ATOM 2774 N N . TRP A 1 347 ? 13.875 -40.844 -5.953 1 46.09 347 TRP A N 1
ATOM 2775 C CA . TRP A 1 347 ? 13.047 -39.656 -6.125 1 46.09 347 TRP A CA 1
ATOM 2776 C C . TRP A 1 347 ? 13.906 -38.438 -6.332 1 46.09 347 TRP A C 1
ATOM 2778 O O . TRP A 1 347 ? 15.125 -38.469 -6.156 1 46.09 347 TRP A O 1
ATOM 2788 N N . LYS A 1 348 ? 13.156 -37.094 -6.281 1 48.94 348 LYS A N 1
ATOM 2789 C CA . LYS A 1 348 ? 13.648 -35.812 -6.758 1 48.94 348 LYS A CA 1
ATOM 2790 C C . LYS A 1 348 ? 15.023 -35.5 -6.168 1 48.94 348 LYS A C 1
ATOM 2792 O O . LYS A 1 348 ? 15.234 -35.625 -4.965 1 48.94 348 LYS A O 1
ATOM 2797 N N . MET A 1 349 ? 16.016 -35.406 -6.91 1 44.22 349 MET A N 1
ATOM 2798 C CA . MET A 1 349 ? 17.234 -34.781 -6.418 1 44.22 349 MET A CA 1
ATOM 2799 C C . MET A 1 349 ? 16.906 -33.531 -5.59 1 44.22 349 MET A C 1
ATOM 2801 O O . MET A 1 349 ? 15.914 -32.875 -5.852 1 44.22 349 MET A O 1
ATOM 2805 N N . PRO A 1 350 ? 17.859 -33.312 -4.543 1 41.69 350 PRO A N 1
ATOM 2806 C CA . PRO A 1 350 ? 19 -34 -3.928 1 41.69 350 PRO A CA 1
ATOM 2807 C C . PRO A 1 350 ? 18.578 -35.031 -2.875 1 41.69 350 PRO A C 1
ATOM 2809 O O . PRO A 1 350 ? 19.422 -35.625 -2.223 1 41.69 350 PRO A O 1
ATOM 2812 N N . TYR A 1 351 ? 17.344 -35.062 -2.461 1 46.72 351 TYR A N 1
ATOM 2813 C CA . TYR A 1 351 ? 17.109 -35.875 -1.267 1 46.72 351 TYR A CA 1
ATOM 2814 C C . TYR A 1 351 ? 16.594 -37.25 -1.635 1 46.72 351 TYR A C 1
ATOM 2816 O O . TYR A 1 351 ? 15.727 -37.406 -2.506 1 46.72 351 TYR A O 1
ATOM 2824 N N . TRP A 1 352 ? 17.438 -38.281 -1.427 1 53.53 352 TRP A N 1
ATOM 2825 C CA . TRP A 1 352 ? 17.094 -39.688 -1.595 1 53.53 352 TRP A CA 1
ATOM 2826 C C . TRP A 1 352 ? 15.938 -40.094 -0.673 1 53.53 352 TRP A C 1
ATOM 2828 O O . TRP A 1 352 ? 15.992 -39.844 0.536 1 53.53 352 TRP A O 1
ATOM 2838 N N . GLU A 1 353 ? 14.703 -40.062 -1.178 1 64.25 353 GLU A N 1
ATOM 2839 C CA . GLU A 1 353 ? 13.625 -40.625 -0.352 1 64.25 353 GLU A CA 1
ATOM 2840 C C . GLU A 1 353 ? 13.469 -42.125 -0.55 1 64.25 353 GLU A C 1
ATOM 2842 O O . GLU A 1 353 ? 13.57 -42.625 -1.675 1 64.25 353 GLU A O 1
ATOM 2847 N N . THR A 1 354 ? 13.484 -42.75 0.572 1 74.56 354 THR A N 1
ATOM 2848 C CA . THR A 1 354 ? 13.273 -44.188 0.588 1 74.56 354 THR A CA 1
ATOM 2849 C C . THR A 1 354 ? 11.805 -44.531 0.338 1 74.56 354 THR A C 1
ATOM 2851 O O . THR A 1 354 ? 10.914 -43.844 0.851 1 74.56 354 THR A O 1
ATOM 2854 N N . GLY A 1 355 ? 11.586 -45.438 -0.785 1 86.12 355 GLY A N 1
ATOM 2855 C CA . GLY A 1 355 ? 10.234 -45.906 -1.065 1 86.12 355 GLY A CA 1
ATOM 2856 C C . GLY A 1 355 ? 10.18 -47.375 -1.394 1 86.12 355 GLY A C 1
ATOM 2857 O O . GLY A 1 355 ? 11.023 -48.156 -0.948 1 86.12 355 GLY A O 1
ATOM 2858 N N . TRP A 1 356 ? 9.016 -47.812 -1.793 1 90.25 356 TRP A N 1
ATOM 2859 C CA . TRP A 1 356 ? 8.781 -49.219 -2.111 1 90.25 356 TRP A CA 1
ATOM 2860 C C . TRP A 1 356 ? 8.281 -49.375 -3.545 1 90.25 356 TRP A C 1
ATOM 2862 O O . TRP A 1 356 ? 7.684 -48.438 -4.105 1 90.25 356 TRP A O 1
ATOM 2872 N N . ILE A 1 357 ? 8.617 -50.531 -4.109 1 92.25 357 ILE A N 1
ATOM 2873 C CA . ILE A 1 357 ? 8.125 -50.906 -5.43 1 92.25 357 ILE A CA 1
ATOM 2874 C C . ILE A 1 357 ? 7.32 -52.188 -5.328 1 92.25 357 ILE A C 1
ATOM 2876 O O . ILE A 1 357 ? 7.77 -53.156 -4.711 1 92.25 357 ILE A O 1
ATOM 2880 N N . ILE A 1 358 ? 6.152 -52.125 -5.832 1 93.25 358 ILE A N 1
ATOM 2881 C CA . ILE A 1 358 ? 5.297 -53.312 -5.941 1 93.25 358 ILE A CA 1
ATOM 2882 C C . ILE A 1 358 ? 5.324 -53.844 -7.375 1 93.25 358 ILE A C 1
ATOM 2884 O O . ILE A 1 358 ? 5.047 -53.094 -8.32 1 93.25 358 ILE A O 1
ATOM 2888 N N . GLN A 1 359 ? 5.727 -55.031 -7.543 1 93.62 359 GLN A N 1
ATOM 2889 C CA . GLN A 1 359 ? 5.605 -55.688 -8.836 1 93.62 359 GLN A CA 1
ATOM 2890 C C . GLN A 1 359 ? 4.348 -56.562 -8.898 1 93.62 359 GLN A C 1
ATOM 2892 O O . GLN A 1 359 ? 4.152 -57.469 -8.07 1 93.62 359 GLN A O 1
ATOM 2897 N N . LEU A 1 360 ? 3.547 -56.219 -9.898 1 91.12 360 LEU A N 1
ATOM 2898 C CA . LEU A 1 360 ? 2.279 -56.938 -10.008 1 91.12 360 LEU A CA 1
ATOM 2899 C C . LEU A 1 360 ? 2.383 -58.062 -11.031 1 91.12 360 LEU A C 1
ATOM 2901 O O . LEU A 1 360 ? 3.035 -57.906 -12.062 1 91.12 360 LEU A O 1
ATOM 2905 N N . GLY A 1 361 ? 2.043 -59.281 -10.625 1 76.94 361 GLY A N 1
ATOM 2906 C CA . GLY A 1 361 ? 2.068 -60.438 -11.484 1 76.94 361 GLY A CA 1
ATOM 2907 C C . GLY A 1 361 ? 0.712 -60.781 -12.078 1 76.94 361 GLY A C 1
ATOM 2908 O O . GLY A 1 361 ? -0.316 -60.281 -11.594 1 76.94 361 GLY A O 1
ATOM 2909 N N . SER A 1 362 ? 0.624 -61.281 -13.414 1 60.34 362 SER A N 1
ATOM 2910 C CA . SER A 1 362 ? -0.581 -61.906 -13.961 1 60.34 362 SER A CA 1
ATOM 2911 C C . SER A 1 362 ? -0.936 -63.156 -13.203 1 60.34 362 SER A C 1
ATOM 2913 O O . SER A 1 362 ? -0.061 -63.812 -12.625 1 60.34 362 SER A O 1
ATOM 2915 N N . MET B 1 1 ? 67.188 46 -1.002 1 24.5 1 MET B N 1
ATOM 2916 C CA . MET B 1 1 ? 66.562 45.875 0.315 1 24.5 1 MET B CA 1
ATOM 2917 C C . MET B 1 1 ? 65.062 45.906 0.207 1 24.5 1 MET B C 1
ATOM 2919 O O . MET B 1 1 ? 64.438 46.938 0.49 1 24.5 1 MET B O 1
ATOM 2923 N N . SER B 1 2 ? 64.312 45.156 -0.67 1 26.98 2 SER B N 1
ATOM 2924 C CA . SER B 1 2 ? 62.938 45.219 -1.142 1 26.98 2 SER B CA 1
ATOM 2925 C C . SER B 1 2 ? 61.969 44.781 -0.042 1 26.98 2 SER B C 1
ATOM 2927 O O . SER B 1 2 ? 62.156 43.75 0.603 1 26.98 2 SER B O 1
ATOM 2929 N N . ALA B 1 3 ? 61.219 45.75 0.719 1 28.84 3 ALA B N 1
ATOM 2930 C CA . ALA B 1 3 ? 60.344 45.781 1.884 1 28.84 3 ALA B CA 1
ATOM 2931 C C . ALA B 1 3 ? 59.094 44.938 1.648 1 28.84 3 ALA B C 1
ATOM 2933 O O . ALA B 1 3 ? 58.094 45.406 1.084 1 28.84 3 ALA B O 1
ATOM 2934 N N . GLY B 1 4 ? 59.062 43.688 1.17 1 28.91 4 GLY B N 1
ATOM 2935 C CA . GLY B 1 4 ? 57.906 42.844 0.898 1 28.91 4 GLY B CA 1
ATOM 2936 C C . GLY B 1 4 ? 57.062 42.562 2.129 1 28.91 4 GLY B C 1
ATOM 2937 O O . GLY B 1 4 ? 57.469 41.812 3.008 1 28.91 4 GLY B O 1
ATOM 2938 N N . GLY B 1 5 ? 56.25 43.562 2.736 1 29.77 5 GLY B N 1
ATOM 2939 C CA . GLY B 1 5 ? 55.406 43.5 3.918 1 29.77 5 GLY B CA 1
ATOM 2940 C C . GLY B 1 5 ? 54.375 42.375 3.84 1 29.77 5 GLY B C 1
ATOM 2941 O O . GLY B 1 5 ? 53.5 42.406 2.975 1 29.77 5 GLY B O 1
ATOM 2942 N N . ILE B 1 6 ? 54.625 41.125 4.086 1 31.83 6 ILE B N 1
ATOM 2943 C CA . ILE B 1 6 ? 53.781 39.969 4.191 1 31.83 6 ILE B CA 1
ATOM 2944 C C . ILE B 1 6 ? 52.594 40.25 5.137 1 31.83 6 ILE B C 1
ATOM 2946 O O . ILE B 1 6 ? 52.812 40.562 6.316 1 31.83 6 ILE B O 1
ATOM 2950 N N . MET B 1 7 ? 51.5 40.969 4.66 1 31.27 7 MET B N 1
ATOM 2951 C CA . MET B 1 7 ? 50.312 41.094 5.465 1 31.27 7 MET B CA 1
ATOM 2952 C C . MET B 1 7 ? 49.906 39.781 6.105 1 31.27 7 MET B C 1
ATOM 2954 O O . MET B 1 7 ? 49.719 38.781 5.41 1 31.27 7 MET B O 1
ATOM 2958 N N . ASP B 1 8 ? 50.469 39.344 7.16 1 33.97 8 ASP B N 1
ATOM 2959 C CA . ASP B 1 8 ? 50.031 38.25 8.008 1 33.97 8 ASP B CA 1
ATOM 2960 C C . ASP B 1 8 ? 48.531 38.219 8.164 1 33.97 8 ASP B C 1
ATOM 2962 O O . ASP B 1 8 ? 47.938 39.188 8.625 1 33.97 8 ASP B O 1
ATOM 2966 N N . GLY B 1 9 ? 47.719 37.875 7.199 1 35.94 9 GLY B N 1
ATOM 2967 C CA . GLY B 1 9 ? 46.281 37.719 7.051 1 35.94 9 GLY B CA 1
ATOM 2968 C C . GLY B 1 9 ? 45.625 37.188 8.312 1 35.94 9 GLY B C 1
ATOM 2969 O O . GLY B 1 9 ? 45.25 36.031 8.398 1 35.94 9 GLY B O 1
ATOM 2970 N N . ARG B 1 10 ? 46.031 37.562 9.5 1 37 10 ARG B N 1
ATOM 2971 C CA . ARG B 1 10 ? 45.312 37.188 10.727 1 37 10 ARG B CA 1
ATOM 2972 C C . ARG B 1 10 ? 43.844 37.469 10.609 1 37 10 ARG B C 1
ATOM 2974 O O . ARG B 1 10 ? 43.406 38.562 10.281 1 37 10 ARG B O 1
ATOM 2981 N N . ILE B 1 11 ? 43.062 36.5 10.148 1 40.5 11 ILE B N 1
ATOM 2982 C CA . ILE B 1 11 ? 41.625 36.5 10.367 1 40.5 11 ILE B CA 1
ATOM 2983 C C . ILE B 1 11 ? 41.312 37.188 11.695 1 40.5 11 ILE B C 1
ATOM 2985 O O . ILE B 1 11 ? 41.844 36.844 12.742 1 40.5 11 ILE B O 1
ATOM 2989 N N . PRO B 1 12 ? 41.062 38.469 11.766 1 43.97 12 PRO B N 1
ATOM 2990 C CA . PRO B 1 12 ? 40.688 39.094 13.039 1 43.97 12 PRO B CA 1
ATOM 2991 C C . PRO B 1 12 ? 39.906 38.156 13.953 1 43.97 12 PRO B C 1
ATOM 2993 O O . PRO B 1 12 ? 39.125 37.312 13.461 1 43.97 12 PRO B O 1
ATOM 2996 N N . ASP B 1 13 ? 40.5 37.656 14.961 1 48.94 13 ASP B N 1
ATOM 2997 C CA . ASP B 1 13 ? 39.906 36.844 16 1 48.94 13 ASP B CA 1
ATOM 2998 C C . ASP B 1 13 ? 38.469 37.344 16.297 1 48.94 13 ASP B C 1
ATOM 3000 O O . ASP B 1 13 ? 38.281 38.406 16.844 1 48.94 13 ASP B O 1
ATOM 3004 N N . LEU B 1 14 ? 37.5 37 15.5 1 54.47 14 LEU B N 1
ATOM 3005 C CA . LEU B 1 14 ? 36.062 37.25 15.727 1 54.47 14 LEU B CA 1
ATOM 3006 C C . LEU B 1 14 ? 35.75 37.281 17.219 1 54.47 14 LEU B C 1
ATOM 3008 O O . LEU B 1 14 ? 34.844 37.969 17.656 1 54.47 14 LEU B O 1
ATOM 3012 N N . GLN B 1 15 ? 36.562 36.625 18 1 54.66 15 GLN B N 1
ATOM 3013 C CA . GLN B 1 15 ? 36.375 36.531 19.453 1 54.66 15 GLN B CA 1
ATOM 3014 C C . GLN B 1 15 ? 36.688 37.875 20.109 1 54.66 15 GLN B C 1
ATOM 3016 O O . GLN B 1 15 ? 36.188 38.156 21.203 1 54.66 15 GLN B O 1
ATOM 3021 N N . ALA B 1 16 ? 37.5 38.625 19.484 1 57.53 16 ALA B N 1
ATOM 3022 C CA . ALA B 1 16 ? 37.969 39.844 20.109 1 57.53 16 ALA B CA 1
ATOM 3023 C C . ALA B 1 16 ? 37.156 41.031 19.641 1 57.53 16 ALA B C 1
ATOM 3025 O O . ALA B 1 16 ? 37.438 42.188 20.062 1 57.53 16 ALA B O 1
ATOM 3026 N N . LEU B 1 17 ? 36.312 40.812 18.75 1 56.44 17 LEU B N 1
ATOM 3027 C CA . LEU B 1 17 ? 35.531 41.969 18.266 1 56.44 17 LEU B CA 1
ATOM 3028 C C . LEU B 1 17 ? 34.531 42.438 19.328 1 56.44 17 LEU B C 1
ATOM 3030 O O . LEU B 1 17 ? 34 41.625 20.094 1 56.44 17 LEU B O 1
ATOM 3034 N N . PRO B 1 18 ? 34.438 43.812 19.578 1 59.34 18 PRO B N 1
ATOM 3035 C CA . PRO B 1 18 ? 33.438 44.344 20.516 1 59.34 18 PRO B CA 1
ATOM 3036 C C . PRO B 1 18 ? 32.031 43.75 20.266 1 59.34 18 PRO B C 1
ATOM 3038 O O . PRO B 1 18 ? 31.688 43.469 19.109 1 59.34 18 PRO B O 1
ATOM 3041 N N . THR B 1 19 ? 31.359 43.469 21.422 1 61.53 19 THR B N 1
ATOM 3042 C CA . THR B 1 19 ? 30.031 42.844 21.406 1 61.53 19 THR B CA 1
ATOM 3043 C C . THR B 1 19 ? 29.094 43.594 20.469 1 61.53 19 THR B C 1
ATOM 3045 O O . THR B 1 19 ? 28.281 42.969 19.781 1 61.53 19 THR B O 1
ATOM 3048 N N . GLU B 1 20 ? 29.328 44.812 20.344 1 60.72 20 GLU B N 1
ATOM 3049 C CA . GLU B 1 20 ? 28.484 45.656 19.484 1 60.72 20 GLU B CA 1
ATOM 3050 C C . GLU B 1 20 ? 28.688 45.312 18.016 1 60.72 20 GLU B C 1
ATOM 3052 O O . GLU B 1 20 ? 27.719 45.281 17.25 1 60.72 20 GLU B O 1
ATOM 3057 N N . ILE B 1 21 ? 29.859 45.094 17.703 1 59.88 21 ILE B N 1
ATOM 3058 C CA . ILE B 1 21 ? 30.172 44.75 16.312 1 59.88 21 ILE B CA 1
ATOM 3059 C C . ILE B 1 21 ? 29.703 43.344 16 1 59.88 21 ILE B C 1
ATOM 3061 O O . ILE B 1 21 ? 29.188 43.062 14.922 1 59.88 21 ILE B O 1
ATOM 3065 N N . LEU B 1 22 ? 29.891 42.5 16.922 1 61.53 22 LEU B N 1
ATOM 3066 C CA . LEU B 1 22 ? 29.438 41.125 16.734 1 61.53 22 LEU B CA 1
ATOM 3067 C C . LEU B 1 22 ? 27.938 41.094 16.5 1 61.53 22 LEU B C 1
ATOM 3069 O O . LEU B 1 22 ? 27.453 40.312 15.656 1 61.53 22 LEU B O 1
ATOM 3073 N N . HIS B 1 23 ? 27.25 41.969 17.281 1 62.28 23 HIS B N 1
ATOM 3074 C CA . HIS B 1 23 ? 25.812 42.062 17.062 1 62.28 23 HIS B CA 1
ATOM 3075 C C . HIS B 1 23 ? 25.5 42.5 15.641 1 62.28 23 HIS B C 1
ATOM 3077 O O . HIS B 1 23 ? 24.547 42 15.031 1 62.28 23 HIS B O 1
ATOM 3083 N N . LEU B 1 24 ? 26.312 43.375 15.211 1 59.06 24 LEU B N 1
ATOM 3084 C CA . LEU B 1 24 ? 26.109 43.875 13.852 1 59.06 24 LEU B CA 1
ATOM 3085 C C . LEU B 1 24 ? 26.344 42.75 12.828 1 59.06 24 LEU B C 1
ATOM 3087 O O . LEU B 1 24 ? 25.609 42.656 11.844 1 59.06 24 LEU B O 1
ATOM 3091 N N . ILE B 1 25 ? 27.297 42.062 13.07 1 60.31 25 ILE B N 1
ATOM 3092 C CA . ILE B 1 25 ? 27.625 40.938 12.172 1 60.31 25 ILE B CA 1
ATOM 3093 C C . ILE B 1 25 ? 26.5 39.906 12.219 1 60.31 25 ILE B C 1
ATOM 3095 O O . ILE B 1 25 ? 26.062 39.406 11.18 1 60.31 25 ILE B O 1
ATOM 3099 N N . LEU B 1 26 ? 26.047 39.719 13.375 1 62.41 26 LEU B N 1
ATOM 3100 C CA . LEU B 1 26 ? 25.078 38.656 13.555 1 62.41 26 LEU B CA 1
ATOM 3101 C C . LEU B 1 26 ? 23.734 39.031 12.922 1 62.41 26 LEU B C 1
ATOM 3103 O O . LEU B 1 26 ? 23.031 38.156 12.398 1 62.41 26 LEU B O 1
ATOM 3107 N N . THR B 1 27 ? 23.484 40.312 12.945 1 59.91 27 THR B N 1
ATOM 3108 C CA . THR B 1 27 ? 22.234 40.75 12.352 1 59.91 27 THR B CA 1
ATOM 3109 C C . THR B 1 27 ? 22.25 40.562 10.844 1 59.91 27 THR B C 1
ATOM 3111 O O . THR B 1 27 ? 21.203 40.5 10.203 1 59.91 27 THR B O 1
ATOM 3114 N N . SER B 1 28 ? 23.484 40.406 10.469 1 55.31 28 SER B N 1
ATOM 3115 C CA . SER B 1 28 ? 23.625 40.281 9.023 1 55.31 28 SER B CA 1
ATOM 3116 C C . SER B 1 28 ? 23.703 38.812 8.617 1 55.31 28 SER B C 1
ATOM 3118 O O . SER B 1 28 ? 23.688 38.5 7.426 1 55.31 28 SER B O 1
ATOM 3120 N N . LEU B 1 29 ? 23.797 38 9.562 1 57.94 29 LEU B N 1
ATOM 3121 C CA . LEU B 1 29 ? 23.984 36.594 9.258 1 57.94 29 LEU B CA 1
ATOM 3122 C C . LEU B 1 29 ? 22.656 35.844 9.258 1 57.94 29 LEU B C 1
ATOM 3124 O O . LEU B 1 29 ? 21.719 36.25 9.953 1 57.94 29 LEU B O 1
ATOM 3128 N N . GLU B 1 30 ? 22.625 34.875 8.305 1 56.97 30 GLU B N 1
ATOM 3129 C CA . GLU B 1 30 ? 21.484 33.969 8.297 1 56.97 30 GLU B CA 1
ATOM 3130 C C . GLU B 1 30 ? 21.484 33.062 9.516 1 56.97 30 GLU B C 1
ATOM 3132 O O . GLU B 1 30 ? 22.531 32.812 10.117 1 56.97 30 GLU B O 1
ATOM 3137 N N . SER B 1 31 ? 20.312 32.594 9.891 1 59.25 31 SER B N 1
ATOM 3138 C CA . SER B 1 31 ? 20.125 31.812 11.102 1 59.25 31 SER B CA 1
ATOM 3139 C C . SER B 1 31 ? 21.141 30.672 11.188 1 59.25 31 SER B C 1
ATOM 3141 O O . SER B 1 31 ? 21.688 30.406 12.258 1 59.25 31 SER B O 1
ATOM 3143 N N . TRP B 1 32 ? 21.297 30.125 10.055 1 59.03 32 TRP B N 1
ATOM 3144 C CA . TRP B 1 32 ? 22.219 28.984 10.078 1 59.03 32 TRP B CA 1
ATOM 3145 C C . TRP B 1 32 ? 23.656 29.453 10.297 1 59.03 32 TRP B C 1
ATOM 3147 O O . TRP B 1 32 ? 24.453 28.719 10.883 1 59.03 32 TRP B O 1
ATOM 3157 N N . GLU B 1 33 ? 23.906 30.625 9.867 1 58.19 33 GLU B N 1
ATOM 3158 C CA . GLU B 1 33 ? 25.234 31.188 10.086 1 58.19 33 GLU B CA 1
ATOM 3159 C C . GLU B 1 33 ? 25.438 31.578 11.547 1 58.19 33 GLU B C 1
ATOM 3161 O O . GLU B 1 33 ? 26.516 31.391 12.102 1 58.19 33 GLU B O 1
ATOM 3166 N N . ILE B 1 34 ? 24.297 32.062 12.023 1 61.25 34 ILE B N 1
ATOM 3167 C CA . ILE B 1 34 ? 24.375 32.438 13.43 1 61.25 34 ILE B CA 1
ATOM 3168 C C . ILE B 1 34 ? 24.609 31.203 14.297 1 61.25 34 ILE B C 1
ATOM 3170 O O . ILE B 1 34 ? 25.391 31.234 15.25 1 61.25 34 ILE B O 1
ATOM 3174 N N . LYS B 1 35 ? 23.922 30.156 13.891 1 64.94 35 LYS B N 1
ATOM 3175 C CA . LYS B 1 35 ? 24.125 28.906 14.617 1 64.94 35 LYS B CA 1
ATOM 3176 C C . LYS B 1 35 ? 25.578 28.453 14.555 1 64.94 35 LYS B C 1
ATOM 3178 O O . LYS B 1 35 ? 26.156 28.062 15.562 1 64.94 35 LYS B O 1
ATOM 3183 N N . ALA B 1 36 ? 26.156 28.578 13.367 1 62.94 36 ALA B N 1
ATOM 3184 C CA . ALA B 1 36 ? 27.547 28.203 13.203 1 62.94 36 ALA B CA 1
ATOM 3185 C C . ALA B 1 36 ? 28.469 29.125 14.023 1 62.94 36 ALA B C 1
ATOM 3187 O O . ALA B 1 36 ? 29.422 28.656 14.648 1 62.94 36 ALA B O 1
ATOM 3188 N N . PHE B 1 37 ? 28.062 30.359 13.977 1 63.69 37 PHE B N 1
ATOM 3189 C CA . PHE B 1 37 ? 28.828 31.359 14.719 1 63.69 37 PHE B CA 1
ATOM 3190 C C . PHE B 1 37 ? 28.75 31.094 16.219 1 63.69 37 PHE B C 1
ATOM 3192 O O . PHE B 1 37 ? 29.719 31.312 16.938 1 63.69 37 PHE B O 1
ATOM 3199 N N . SER B 1 38 ? 27.547 30.578 16.562 1 62.78 38 SER B N 1
ATOM 3200 C CA . SER B 1 38 ? 27.328 30.359 17.984 1 62.78 38 SER B CA 1
ATOM 3201 C C . SER B 1 38 ? 28.125 29.156 18.484 1 62.78 38 SER B C 1
ATOM 3203 O O . SER B 1 38 ? 28.344 29.016 19.688 1 62.78 38 SER B O 1
ATOM 3205 N N . LEU B 1 39 ? 28.547 28.391 17.547 1 63.16 39 LEU B N 1
ATOM 3206 C CA . LEU B 1 39 ? 29.266 27.172 17.938 1 63.16 39 LEU B CA 1
ATOM 3207 C C . LEU B 1 39 ? 30.75 27.438 18.062 1 63.16 39 LEU B C 1
ATOM 3209 O O . LEU B 1 39 ? 31.516 26.547 18.438 1 63.16 39 LEU B O 1
ATOM 3213 N N . VAL B 1 40 ? 31.188 28.625 17.781 1 60.53 40 VAL B N 1
ATOM 3214 C CA . VAL B 1 40 ? 32.625 28.922 17.75 1 60.53 40 VAL B CA 1
ATOM 3215 C C . VAL B 1 40 ? 33.156 29.047 19.172 1 60.53 40 VAL B C 1
ATOM 3217 O O . VAL B 1 40 ? 34.219 28.469 19.484 1 60.53 40 VAL B O 1
ATOM 3220 N N . ASN B 1 41 ? 32.594 29.797 20.016 1 63.06 41 ASN B N 1
ATOM 3221 C CA . ASN B 1 41 ? 32.969 29.906 21.422 1 63.06 41 ASN B CA 1
ATOM 3222 C C . ASN B 1 41 ? 31.828 30.438 22.266 1 63.06 41 ASN B C 1
ATOM 3224 O O . ASN B 1 41 ? 30.766 30.781 21.75 1 63.06 41 ASN B O 1
ATOM 3228 N N . ARG B 1 42 ? 32.062 30.359 23.516 1 65.31 42 ARG B N 1
ATOM 3229 C CA . ARG B 1 42 ? 31.031 30.703 24.5 1 65.31 42 ARG B CA 1
ATOM 3230 C C . ARG B 1 42 ? 30.578 32.156 24.328 1 65.31 42 ARG B C 1
ATOM 3232 O O . ARG B 1 42 ? 29.391 32.469 24.453 1 65.31 42 ARG B O 1
ATOM 3239 N N . ARG B 1 43 ? 31.547 32.969 24.141 1 64.19 43 ARG B N 1
ATOM 3240 C CA . ARG B 1 43 ? 31.203 34.375 24 1 64.19 43 ARG B CA 1
ATOM 3241 C C . ARG B 1 43 ? 30.328 34.594 22.781 1 64.19 43 ARG B C 1
ATOM 3243 O O . ARG B 1 43 ? 29.312 35.312 22.859 1 64.19 43 ARG B O 1
ATOM 3250 N N . LEU B 1 44 ? 30.719 34 21.781 1 65.12 44 LEU B N 1
ATOM 3251 C CA . LEU B 1 44 ? 29.938 34.156 20.547 1 65.12 44 LEU B CA 1
ATOM 3252 C C . LEU B 1 44 ? 28.594 33.469 20.672 1 65.12 44 LEU B C 1
ATOM 3254 O O . LEU B 1 44 ? 27.578 33.969 20.156 1 65.12 44 LEU B O 1
ATOM 3258 N N . ARG B 1 45 ? 28.625 32.406 21.406 1 63.09 45 ARG B N 1
ATOM 3259 C CA . ARG B 1 45 ? 27.344 31.766 21.688 1 63.09 45 ARG B CA 1
ATOM 3260 C C . ARG B 1 45 ? 26.391 32.719 22.438 1 63.09 45 ARG B C 1
ATOM 3262 O O . ARG B 1 45 ? 25.234 32.844 22.062 1 63.09 45 ARG B O 1
ATOM 3269 N N . ASP B 1 46 ? 27.031 33.281 23.391 1 65.12 46 ASP B N 1
ATOM 3270 C CA . ASP B 1 46 ? 26.219 34.188 24.203 1 65.12 46 ASP B CA 1
ATOM 3271 C C . ASP B 1 46 ? 25.703 35.375 23.391 1 65.12 46 ASP B C 1
ATOM 3273 O O . ASP B 1 46 ? 24.578 35.812 23.578 1 65.12 46 ASP B O 1
ATOM 3277 N N . VAL B 1 47 ? 26.531 35.75 22.516 1 63.53 47 VAL B N 1
ATOM 3278 C CA . VAL B 1 47 ? 26.141 36.906 21.688 1 63.53 47 VAL B CA 1
ATOM 3279 C C . VAL B 1 47 ? 25.109 36.469 20.641 1 63.53 47 VAL B C 1
ATOM 3281 O O . VAL B 1 47 ? 24.25 37.25 20.25 1 63.53 47 VAL B O 1
ATOM 3284 N N . CYS B 1 48 ? 25.25 35.219 20.359 1 63.94 48 CYS B N 1
ATOM 3285 C CA . CYS B 1 48 ? 24.406 34.75 19.281 1 63.94 48 CYS B CA 1
ATOM 3286 C C . CYS B 1 48 ? 23.047 34.281 19.812 1 63.94 48 CYS B C 1
ATOM 3288 O O . CYS B 1 48 ? 22.062 34.25 19.062 1 63.94 48 CYS B O 1
ATOM 3290 N N . LEU B 1 49 ? 23.031 34.094 21.094 1 63.91 49 LEU B N 1
ATOM 3291 C CA . LEU B 1 49 ? 21.859 33.438 21.688 1 63.91 49 LEU B CA 1
ATOM 3292 C C . LEU B 1 49 ? 20.594 34.25 21.438 1 63.91 49 LEU B C 1
ATOM 3294 O O . LEU B 1 49 ? 19.578 33.719 21.016 1 63.91 49 LEU B O 1
ATOM 3298 N N . PRO B 1 50 ? 20.781 35.562 21.578 1 63.09 50 PRO B N 1
ATOM 3299 C CA . PRO B 1 50 ? 19.562 36.344 21.359 1 63.09 50 PRO B CA 1
ATOM 3300 C C . PRO B 1 50 ? 19.062 36.281 19.922 1 63.09 50 PRO B C 1
ATOM 3302 O O . PRO B 1 50 ? 17.875 36.438 19.672 1 63.09 50 PRO B O 1
ATOM 3305 N N . TYR B 1 51 ? 20.016 36.062 19.094 1 64.56 51 TYR B N 1
ATOM 3306 C CA . TYR B 1 51 ? 19.641 36.031 17.688 1 64.56 51 TYR B CA 1
ATOM 3307 C C . TYR B 1 51 ? 19.156 34.656 17.281 1 64.56 51 TYR B C 1
ATOM 3309 O O . TYR B 1 51 ? 18.219 34.531 16.484 1 64.56 51 TYR B O 1
ATOM 3317 N N . LEU B 1 52 ? 19.766 33.812 17.984 1 64.56 52 LEU B N 1
ATOM 3318 C CA . LEU B 1 52 ? 19.453 32.438 17.625 1 64.56 52 LEU B CA 1
ATOM 3319 C C . LEU B 1 52 ? 18.078 32.031 18.188 1 64.56 52 LEU B C 1
ATOM 3321 O O . LEU B 1 52 ? 17.344 31.266 17.547 1 64.56 52 LEU B O 1
ATOM 3325 N N . PHE B 1 53 ? 17.719 32.656 19.344 1 67.19 53 PHE B N 1
ATOM 3326 C CA . PHE B 1 53 ? 16.5 32.188 20 1 67.19 53 PHE B CA 1
ATOM 3327 C C . PHE B 1 53 ? 15.453 33.281 20.062 1 67.19 53 PHE B C 1
ATOM 3329 O O . PHE B 1 53 ? 14.641 33.312 20.984 1 67.19 53 PHE B O 1
ATOM 3336 N N . TYR B 1 54 ? 15.609 34.219 19.156 1 79.88 54 TYR B N 1
ATOM 3337 C CA . TYR B 1 54 ? 14.602 35.25 19.016 1 79.88 54 TYR B CA 1
ATOM 3338 C C . TYR B 1 54 ? 13.219 34.656 18.797 1 79.88 54 TYR B C 1
ATOM 3340 O O . TYR B 1 54 ? 12.25 35.031 19.453 1 79.88 54 TYR B O 1
ATOM 3348 N N . ARG B 1 55 ? 13.195 33.688 17.938 1 85.69 55 ARG B N 1
ATOM 3349 C CA . ARG B 1 55 ? 11.945 33.031 17.578 1 85.69 55 ARG B CA 1
ATOM 3350 C C . ARG B 1 55 ? 12 31.531 17.922 1 85.69 55 ARG B C 1
ATOM 3352 O O . ARG B 1 55 ? 12.945 30.844 17.531 1 85.69 55 ARG B O 1
ATOM 3359 N N . VAL B 1 56 ? 11.102 31.078 18.672 1 88.12 56 VAL B N 1
ATOM 3360 C CA . VAL B 1 56 ? 10.969 29.672 19 1 88.12 56 VAL B CA 1
ATOM 3361 C C . VAL B 1 56 ? 9.695 29.109 18.375 1 88.12 56 VAL B C 1
ATOM 3363 O O . VAL B 1 56 ? 8.625 29.703 18.484 1 88.12 56 VAL B O 1
ATOM 3366 N N . ARG B 1 57 ? 9.906 28 17.641 1 91.81 57 ARG B N 1
ATOM 3367 C CA . ARG B 1 57 ? 8.766 27.344 17 1 91.81 57 ARG B CA 1
ATOM 3368 C C . ARG B 1 57 ? 8.484 25.984 17.656 1 91.81 57 ARG B C 1
ATOM 3370 O O . ARG B 1 57 ? 9.414 25.25 18.016 1 91.81 57 ARG B O 1
ATOM 3377 N N . PHE B 1 58 ? 7.191 25.703 17.828 1 91.69 58 PHE B N 1
ATOM 3378 C CA . PHE B 1 58 ? 6.781 24.391 18.328 1 91.69 58 PHE B CA 1
ATOM 3379 C C . PHE B 1 58 ? 5.422 24 17.75 1 91.69 58 PHE B C 1
ATOM 3381 O O . PHE B 1 58 ? 4.719 24.828 17.188 1 91.69 58 PHE B O 1
ATOM 3388 N N . ASN B 1 59 ? 5.094 22.688 17.828 1 95 59 ASN B N 1
ATOM 3389 C CA . ASN B 1 59 ? 3.855 22.203 17.234 1 95 59 ASN B CA 1
ATOM 3390 C C . ASN B 1 59 ? 2.963 21.531 18.281 1 95 59 ASN B C 1
ATOM 3392 O O . ASN B 1 59 ? 3.438 21.125 19.344 1 95 59 ASN B O 1
ATOM 3396 N N . PHE B 1 60 ? 1.721 21.5 17.922 1 96.56 60 PHE B N 1
ATOM 3397 C CA . PHE B 1 60 ? 0.736 20.781 18.719 1 96.56 60 PHE B CA 1
ATOM 3398 C C . PHE B 1 60 ? 0.948 19.281 18.609 1 96.56 60 PHE B C 1
ATOM 3400 O O . PHE B 1 60 ? 0.273 18.609 17.828 1 96.56 60 PHE B O 1
ATOM 3407 N N . SER B 1 61 ? 1.812 18.75 19.328 1 94.5 61 SER B N 1
ATOM 3408 C CA . SER B 1 61 ? 2.146 17.344 19.484 1 94.5 61 SER B CA 1
ATOM 3409 C C . SER B 1 61 ? 2.777 17.062 20.844 1 94.5 61 SER B C 1
ATOM 3411 O O . SER B 1 61 ? 3.223 18 21.531 1 94.5 61 SER B O 1
ATOM 3413 N N . GLU B 1 62 ? 2.795 15.867 21.234 1 94.06 62 GLU B N 1
ATOM 3414 C CA . GLU B 1 62 ? 3.43 15.531 22.5 1 94.06 62 GLU B CA 1
ATOM 3415 C C . GLU B 1 62 ? 4.891 15.969 22.516 1 94.06 62 GLU B C 1
ATOM 3417 O O . GLU B 1 62 ? 5.348 16.594 23.484 1 94.06 62 GLU B O 1
ATOM 3422 N N . ALA B 1 63 ? 5.52 15.641 21.438 1 90.56 63 ALA B N 1
ATOM 3423 C CA . ALA B 1 63 ? 6.93 16 21.344 1 90.56 63 ALA B CA 1
ATOM 3424 C C . ALA B 1 63 ? 7.105 17.516 21.312 1 90.56 63 ALA B C 1
ATOM 3426 O O . ALA B 1 63 ? 8.031 18.062 21.938 1 90.56 63 ALA B O 1
ATOM 3427 N N . GLY B 1 64 ? 6.27 18.188 20.547 1 92.06 64 GLY B N 1
ATOM 3428 C CA . GLY B 1 64 ? 6.332 19.641 20.484 1 92.06 64 GLY B CA 1
ATOM 3429 C C . GLY B 1 64 ? 6.086 20.312 21.828 1 92.06 64 GLY B C 1
ATOM 3430 O O . GLY B 1 64 ? 6.801 21.234 22.203 1 92.06 64 GLY B O 1
ATOM 3431 N N . LEU B 1 65 ? 5.16 19.812 22.594 1 95.38 65 LEU B N 1
ATOM 3432 C CA . LEU B 1 65 ? 4.812 20.391 23.875 1 95.38 65 LEU B CA 1
ATOM 3433 C C . LEU B 1 65 ? 5.875 20.062 24.922 1 95.38 65 LEU B C 1
ATOM 3435 O O . LEU B 1 65 ? 6.191 20.906 25.781 1 95.38 65 LEU B O 1
ATOM 3439 N N . ASP B 1 66 ? 6.426 18.875 24.781 1 91.38 66 ASP B N 1
ATOM 3440 C CA . ASP B 1 66 ? 7.535 18.516 25.672 1 91.38 66 ASP B CA 1
ATOM 3441 C C . ASP B 1 66 ? 8.734 19.438 25.422 1 91.38 66 ASP B C 1
ATOM 3443 O O . ASP B 1 66 ? 9.383 19.875 26.375 1 91.38 66 ASP B O 1
ATOM 3447 N N . GLY B 1 67 ? 9.016 19.656 24.188 1 90.56 67 GLY B N 1
ATOM 3448 C CA . GLY B 1 67 ? 10.078 20.578 23.844 1 90.56 67 GLY B CA 1
ATOM 3449 C C . GLY B 1 67 ? 9.844 21.984 24.391 1 90.56 67 GLY B C 1
ATOM 3450 O O . GLY B 1 67 ? 10.766 22.609 24.906 1 90.56 67 GLY B O 1
ATOM 3451 N N . LEU B 1 68 ? 8.656 22.422 24.266 1 92.38 68 LEU B N 1
ATOM 3452 C CA . LEU B 1 68 ? 8.305 23.734 24.781 1 92.38 68 LEU B CA 1
ATOM 3453 C C . LEU B 1 68 ? 8.469 23.781 26.297 1 92.38 68 LEU B C 1
ATOM 3455 O O . LEU B 1 68 ? 8.961 24.781 26.844 1 92.38 68 LEU B O 1
ATOM 3459 N N . GLN B 1 69 ? 8.094 22.781 26.953 1 92.19 69 GLN B N 1
ATOM 3460 C CA . GLN B 1 69 ? 8.211 22.703 28.406 1 92.19 69 GLN B CA 1
ATOM 3461 C C . GLN B 1 69 ? 9.672 22.828 28.844 1 92.19 69 GLN B C 1
ATOM 3463 O O . GLN B 1 69 ? 9.969 23.422 29.891 1 92.19 69 GLN B O 1
ATOM 3468 N N . GLN B 1 70 ? 10.469 22.266 28.062 1 89.38 70 GLN B N 1
ATOM 3469 C CA . GLN B 1 70 ? 11.891 22.328 28.391 1 89.38 70 GLN B CA 1
ATOM 3470 C C . GLN B 1 70 ? 12.422 23.75 28.266 1 89.38 70 GLN B C 1
ATOM 3472 O O . GLN B 1 70 ? 13.367 24.125 28.969 1 89.38 70 GLN B O 1
ATOM 3477 N N . LEU B 1 71 ? 11.883 24.5 27.453 1 87.94 71 LEU B N 1
ATOM 3478 C CA . LEU B 1 71 ? 12.266 25.891 27.266 1 87.94 71 LEU B CA 1
ATOM 3479 C C . LEU B 1 71 ? 12.133 26.672 28.562 1 87.94 71 LEU B C 1
ATOM 3481 O O . LEU B 1 71 ? 12.93 27.578 28.844 1 87.94 71 LEU B O 1
ATOM 3485 N N . ARG B 1 72 ? 11.195 26.359 29.391 1 87.62 72 ARG B N 1
ATOM 3486 C CA . ARG B 1 72 ? 10.914 27.047 30.641 1 87.62 72 ARG B CA 1
ATOM 3487 C C . ARG B 1 72 ? 12.109 26.984 31.578 1 87.62 72 ARG B C 1
ATOM 3489 O O . ARG B 1 72 ? 12.328 27.891 32.375 1 87.62 72 ARG B O 1
ATOM 3496 N N . HIS B 1 73 ? 12.883 25.969 31.406 1 85.19 73 HIS B N 1
ATOM 3497 C CA . HIS B 1 73 ? 13.992 25.75 32.312 1 85.19 73 HIS B CA 1
ATOM 3498 C C . HIS B 1 73 ? 15.32 26.172 31.688 1 85.19 73 HIS B C 1
ATOM 3500 O O . HIS B 1 73 ? 16.375 26.094 32.344 1 85.19 73 HIS B O 1
ATOM 3506 N N . SER B 1 74 ? 15.258 26.594 30.547 1 82.25 74 SER B N 1
ATOM 3507 C CA . SER B 1 74 ? 16.469 26.969 29.812 1 82.25 74 SER B CA 1
ATOM 3508 C C . SER B 1 74 ? 16.734 28.469 29.906 1 82.25 74 SER B C 1
ATOM 3510 O O . SER B 1 74 ? 15.805 29.25 30.031 1 82.25 74 SER B O 1
ATOM 3512 N N . VAL B 1 75 ? 17.953 28.844 29.812 1 80 75 VAL B N 1
ATOM 3513 C CA . VAL B 1 75 ? 18.344 30.25 29.797 1 80 75 VAL B CA 1
ATOM 3514 C C . VAL B 1 75 ? 17.859 30.922 28.531 1 80 75 VAL B C 1
ATOM 3516 O O . VAL B 1 75 ? 17.688 32.125 28.484 1 80 75 VAL B O 1
ATOM 3519 N N . VAL B 1 76 ? 17.547 30.125 27.609 1 80.19 76 VAL B N 1
ATOM 3520 C CA . VAL B 1 76 ? 17.094 30.594 26.297 1 80.19 76 VAL B CA 1
ATOM 3521 C C . VAL B 1 76 ? 15.789 31.391 26.453 1 80.19 76 VAL B C 1
ATOM 3523 O O . VAL B 1 76 ? 15.516 32.312 25.688 1 80.19 76 VAL B O 1
ATOM 3526 N N . ARG B 1 77 ? 15.078 31.125 27.5 1 87.5 77 ARG B N 1
ATOM 3527 C CA . ARG B 1 77 ? 13.773 31.734 27.703 1 87.5 77 ARG B CA 1
ATOM 3528 C C . ARG B 1 77 ? 13.891 33.25 27.844 1 87.5 77 ARG B C 1
ATOM 3530 O O . ARG B 1 77 ? 12.953 33.969 27.531 1 87.5 77 ARG B O 1
ATOM 3537 N N . LEU B 1 78 ? 15.031 33.688 28.219 1 87.25 78 LEU B N 1
ATOM 3538 C CA . LEU B 1 78 ? 15.242 35.094 28.5 1 87.25 78 LEU B CA 1
ATOM 3539 C C . LEU B 1 78 ? 15.422 35.875 27.203 1 87.25 78 LEU B C 1
ATOM 3541 O O . LEU B 1 78 ? 15.328 37.125 27.203 1 87.25 78 LEU B O 1
ATOM 3545 N N . HIS B 1 79 ? 15.562 35.156 26.156 1 83.38 79 HIS B N 1
ATOM 3546 C CA . HIS B 1 79 ? 15.867 35.844 24.891 1 83.38 79 HIS B CA 1
ATOM 3547 C C . HIS B 1 79 ? 14.703 35.719 23.906 1 83.38 79 HIS B C 1
ATOM 3549 O O . HIS B 1 79 ? 14.703 36.406 22.875 1 83.38 79 HIS B O 1
ATOM 3555 N N . VAL B 1 80 ? 13.734 34.938 24.234 1 87.69 80 VAL B N 1
ATOM 3556 C CA . VAL B 1 80 ? 12.648 34.656 23.297 1 87.69 80 VAL B CA 1
ATOM 3557 C C . VAL B 1 80 ? 11.734 35.906 23.188 1 87.69 80 VAL B C 1
ATOM 3559 O O . VAL B 1 80 ? 11.234 36.375 24.203 1 87.69 80 VAL B O 1
ATOM 3562 N N . LYS B 1 81 ? 11.547 36.375 21.984 1 90.62 81 LYS B N 1
ATOM 3563 C CA . LYS B 1 81 ? 10.68 37.531 21.734 1 90.62 81 LYS B CA 1
ATOM 3564 C C . LYS B 1 81 ? 9.453 37.125 20.922 1 90.62 81 LYS B C 1
ATOM 3566 O O . LYS B 1 81 ? 8.453 37.844 20.906 1 90.62 81 LYS B O 1
ATOM 3571 N N . SER B 1 82 ? 9.617 36.062 20.188 1 92.12 82 SER B N 1
ATOM 3572 C CA . SER B 1 82 ? 8.531 35.562 19.328 1 92.12 82 SER B CA 1
ATOM 3573 C C . SER B 1 82 ? 8.312 34.062 19.5 1 92.12 82 SER B C 1
ATOM 3575 O O . SER B 1 82 ? 9.258 33.281 19.469 1 92.12 82 SER B O 1
ATOM 3577 N N . LEU B 1 83 ? 7.117 33.688 19.766 1 93.44 83 LEU B N 1
ATOM 3578 C CA . LEU B 1 83 ? 6.719 32.281 19.891 1 93.44 83 LEU B CA 1
ATOM 3579 C C . LEU B 1 83 ? 5.781 31.875 18.766 1 93.44 83 LEU B C 1
ATOM 3581 O O . LEU B 1 83 ? 4.785 32.562 18.5 1 93.44 83 LEU B O 1
ATOM 3585 N N . ASN B 1 84 ? 6.176 30.828 18.047 1 94.75 84 ASN B N 1
ATOM 3586 C CA . ASN B 1 84 ? 5.363 30.312 16.953 1 94.75 84 ASN B CA 1
ATOM 3587 C C . ASN B 1 84 ? 4.75 28.969 17.297 1 94.75 84 ASN B C 1
ATOM 3589 O O . ASN B 1 84 ? 5.469 28 17.562 1 94.75 84 ASN B O 1
ATOM 3593 N N . TYR B 1 85 ? 3.463 28.891 17.281 1 96.69 85 TYR B N 1
ATOM 3594 C CA . TYR B 1 85 ? 2.689 27.703 17.625 1 96.69 85 TYR B CA 1
ATOM 3595 C C . TYR B 1 85 ? 1.941 27.172 16.406 1 96.69 85 TYR B C 1
ATOM 3597 O O . TYR B 1 85 ? 0.981 27.797 15.938 1 96.69 85 TYR B O 1
ATOM 3605 N N . THR B 1 86 ? 2.385 26 15.867 1 96.5 86 THR B N 1
ATOM 3606 C CA . THR B 1 86 ? 1.701 25.359 14.742 1 96.5 86 THR B CA 1
ATOM 3607 C C . THR B 1 86 ? 0.602 24.422 15.234 1 96.5 86 THR B C 1
ATOM 3609 O O . THR B 1 86 ? 0.868 23.5 16 1 96.5 86 THR B O 1
ATOM 3612 N N . VAL B 1 87 ? -0.587 24.734 14.773 1 96.31 87 VAL B N 1
ATOM 3613 C CA . VAL B 1 87 ? -1.723 23.953 15.258 1 96.31 87 VAL B CA 1
ATOM 3614 C C . VAL B 1 87 ? -2.422 23.266 14.086 1 96.31 87 VAL B C 1
ATOM 3616 O O . VAL B 1 87 ? -2.75 23.922 13.086 1 96.31 87 VAL B O 1
ATOM 3619 N N . PRO B 1 88 ? -2.615 21.938 14.195 1 95.12 88 PRO B N 1
ATOM 3620 C CA . PRO B 1 88 ? -3.301 21.172 13.141 1 95.12 88 PRO B CA 1
ATOM 3621 C C . PRO B 1 88 ? -4.816 21.156 13.32 1 95.12 88 PRO B C 1
ATOM 3623 O O . PRO B 1 88 ? -5.324 21.578 14.367 1 95.12 88 PRO B O 1
ATOM 3626 N N . GLU B 1 89 ? -5.438 20.766 12.258 1 94.25 89 GLU B N 1
ATOM 3627 C CA . GLU B 1 89 ? -6.852 20.453 12.414 1 94.25 89 GLU B CA 1
ATOM 3628 C C . GLU B 1 89 ? -7.043 19.219 13.289 1 94.25 89 GLU B C 1
ATOM 3630 O O . GLU B 1 89 ? -6.273 18.25 13.203 1 94.25 89 GLU B O 1
ATOM 3635 N N . LEU B 1 90 ? -8.016 19.297 14.141 1 95.75 90 LEU B N 1
ATOM 3636 C CA . LEU B 1 90 ? -8.312 18.172 15.023 1 95.75 90 LEU B CA 1
ATOM 3637 C C . LEU B 1 90 ? -9.227 17.172 14.328 1 95.75 90 LEU B C 1
ATOM 3639 O O . LEU B 1 90 ? -10.266 17.547 13.781 1 95.75 90 LEU B O 1
ATOM 3643 N N . ILE B 1 91 ? -8.828 15.93 14.398 1 95.31 91 ILE B N 1
ATOM 3644 C CA . ILE B 1 91 ? -9.602 14.859 13.773 1 95.31 91 ILE B CA 1
ATOM 3645 C C . ILE B 1 91 ? -10.789 14.5 14.664 1 95.31 91 ILE B C 1
ATOM 3647 O O . ILE B 1 91 ? -10.656 14.414 15.883 1 95.31 91 ILE B O 1
ATOM 3651 N N . LYS B 1 92 ? -11.938 14.281 14.023 1 94.62 92 LYS B N 1
ATOM 3652 C CA . LYS B 1 92 ? -13.125 13.867 14.766 1 94.62 92 LYS B CA 1
ATOM 3653 C C . LYS B 1 92 ? -12.883 12.547 15.492 1 94.62 92 LYS B C 1
ATOM 3655 O O . LYS B 1 92 ? -12.367 11.594 14.914 1 94.62 92 LYS B O 1
ATOM 3660 N N . PRO B 1 93 ? -13.281 12.492 16.766 1 94.62 93 PRO B N 1
ATOM 3661 C CA . PRO B 1 93 ? -13.039 11.273 17.531 1 94.62 93 PRO B CA 1
ATOM 3662 C C . PRO B 1 93 ? -13.766 10.055 16.969 1 94.62 93 PRO B C 1
ATOM 3664 O O . PRO B 1 93 ? -13.445 8.922 17.328 1 94.62 93 PRO B O 1
ATOM 3667 N N . ASP B 1 94 ? -14.703 10.258 16.062 1 94.12 94 ASP B N 1
ATOM 3668 C CA . ASP B 1 94 ? -15.469 9.18 15.438 1 94.12 94 ASP B CA 1
ATOM 3669 C C . ASP B 1 94 ? -14.555 8.211 14.688 1 94.12 94 ASP B C 1
ATOM 3671 O O . ASP B 1 94 ? -14.93 7.066 14.438 1 94.12 94 ASP B O 1
ATOM 3675 N N . ILE B 1 95 ? -13.391 8.641 14.352 1 95.06 95 ILE B N 1
ATOM 3676 C CA . ILE B 1 95 ? -12.453 7.852 13.555 1 95.06 95 ILE B CA 1
ATOM 3677 C C . ILE B 1 95 ? -11.945 6.668 14.375 1 95.06 95 ILE B C 1
ATOM 3679 O O . ILE B 1 95 ? -11.414 5.703 13.82 1 95.06 95 ILE B O 1
ATOM 3683 N N . LEU B 1 96 ? -12.062 6.777 15.703 1 96.12 96 LEU B N 1
ATOM 3684 C CA . LEU B 1 96 ? -11.555 5.727 16.578 1 96.12 96 LEU B CA 1
ATOM 3685 C C . LEU B 1 96 ? -12.367 4.441 16.406 1 96.12 96 LEU B C 1
ATOM 3687 O O . LEU B 1 96 ? -11.898 3.359 16.766 1 96.12 96 LEU B O 1
ATOM 3691 N N . SER B 1 97 ? -13.586 4.574 15.859 1 96.56 97 SER B N 1
ATOM 3692 C CA . SER B 1 97 ? -14.406 3.426 15.5 1 96.56 97 SER B CA 1
ATOM 3693 C C . SER B 1 97 ? -14.227 3.055 14.031 1 96.56 97 SER B C 1
ATOM 3695 O O . SER B 1 97 ? -14.625 3.807 13.141 1 96.56 97 SER B O 1
ATOM 3697 N N . PHE B 1 98 ? -13.789 1.826 13.82 1 97.12 98 PHE B N 1
ATOM 3698 C CA . PHE B 1 98 ? -13.562 1.399 12.445 1 97.12 98 PHE B CA 1
ATOM 3699 C C . PHE B 1 98 ? -14.859 1.396 11.656 1 97.12 98 PHE B C 1
ATOM 3701 O O . PHE B 1 98 ? -14.875 1.743 10.469 1 97.12 98 PHE B O 1
ATOM 3708 N N . GLU B 1 99 ? -15.891 0.976 12.273 1 96.44 99 GLU B N 1
ATOM 3709 C CA . GLU B 1 99 ? -17.188 0.919 11.602 1 96.44 99 GLU B CA 1
ATOM 3710 C C . GLU B 1 99 ? -17.625 2.301 11.133 1 96.44 99 GLU B C 1
ATOM 3712 O O . GLU B 1 99 ? -18.109 2.453 10.008 1 96.44 99 GLU B O 1
ATOM 3717 N N . THR B 1 100 ? -17.422 3.295 11.984 1 95.06 100 THR B N 1
ATOM 3718 C CA . THR B 1 100 ? -17.781 4.66 11.617 1 95.06 100 THR B CA 1
ATOM 3719 C C . THR B 1 100 ? -16.875 5.176 10.5 1 95.06 100 THR B C 1
ATOM 3721 O O . THR B 1 100 ? -17.344 5.84 9.57 1 95.06 100 THR B O 1
ATOM 3724 N N . PHE B 1 101 ? -15.641 4.793 10.617 1 96.25 101 PHE B N 1
ATOM 3725 C CA . PHE B 1 101 ? -14.688 5.188 9.586 1 96.25 101 PHE B CA 1
ATOM 3726 C C . PHE B 1 101 ? -15.086 4.621 8.227 1 96.25 101 PHE B C 1
ATOM 3728 O O . PHE B 1 101 ? -15.18 5.363 7.246 1 96.25 101 PHE B O 1
ATOM 3735 N N . LYS B 1 102 ? -15.336 3.389 8.219 1 96.38 102 LYS B N 1
ATOM 3736 C CA . LYS B 1 102 ? -15.648 2.637 7.004 1 96.38 102 LYS B CA 1
ATOM 3737 C C . LYS B 1 102 ? -16.984 3.084 6.41 1 96.38 102 LYS B C 1
ATOM 3739 O O . LYS B 1 102 ? -17.141 3.1 5.188 1 96.38 102 LYS B O 1
ATOM 3744 N N . SER B 1 103 ? -17.906 3.516 7.199 1 95.25 103 SER B N 1
ATOM 3745 C CA . SER B 1 103 ? -19.266 3.801 6.727 1 95.25 103 SER B CA 1
ATOM 3746 C C . SER B 1 103 ? -19.438 5.289 6.445 1 95.25 103 SER B C 1
ATOM 3748 O O . SER B 1 103 ? -20.172 5.668 5.531 1 95.25 103 SER B O 1
ATOM 3750 N N . GLU B 1 104 ? -18.703 6.188 7.191 1 92.12 104 GLU B N 1
ATOM 3751 C CA . GLU B 1 104 ? -19.062 7.602 7.145 1 92.12 104 GLU B CA 1
ATOM 3752 C C . GLU B 1 104 ? -17.891 8.445 6.648 1 92.12 104 GLU B C 1
ATOM 3754 O O . GLU B 1 104 ? -18.094 9.523 6.082 1 92.12 104 GLU B O 1
ATOM 3759 N N . MET B 1 105 ? -16.766 8.055 6.852 1 92.94 105 MET B N 1
ATOM 3760 C CA . MET B 1 105 ? -15.617 8.914 6.574 1 92.94 105 MET B CA 1
ATOM 3761 C C . MET B 1 105 ? -14.953 8.523 5.262 1 92.94 105 MET B C 1
ATOM 3763 O O . MET B 1 105 ? -14.836 9.344 4.348 1 92.94 105 MET B O 1
ATOM 3767 N N . LEU B 1 106 ? -14.547 7.223 5.164 1 95.75 106 LEU B N 1
ATOM 3768 C CA . LEU B 1 106 ? -13.953 6.699 3.939 1 95.75 106 LEU B CA 1
ATOM 3769 C C . LEU B 1 106 ? -14.5 5.312 3.621 1 95.75 106 LEU B C 1
ATOM 3771 O O . LEU B 1 106 ? -13.914 4.305 4.023 1 95.75 106 LEU B O 1
ATOM 3775 N N . THR B 1 107 ? -15.5 5.328 2.857 1 96.81 107 THR B N 1
ATOM 3776 C CA . THR B 1 107 ? -16.078 4.043 2.488 1 96.81 107 THR B CA 1
ATOM 3777 C C . THR B 1 107 ? -15.156 3.271 1.556 1 96.81 107 THR B C 1
ATOM 3779 O O . THR B 1 107 ? -14.359 3.873 0.827 1 96.81 107 THR B O 1
ATOM 3782 N N . PRO B 1 108 ? -15.258 1.928 1.603 1 97.44 108 PRO B N 1
ATOM 3783 C CA . PRO B 1 108 ? -14.438 1.146 0.674 1 97.44 108 PRO B CA 1
ATOM 3784 C C . PRO B 1 108 ? -14.633 1.562 -0.782 1 97.44 108 PRO B C 1
ATOM 3786 O O . PRO B 1 108 ? -13.672 1.633 -1.545 1 97.44 108 PRO B O 1
ATOM 3789 N N . LYS B 1 109 ? -15.82 1.812 -1.158 1 96.56 109 LYS B N 1
ATOM 3790 C CA . LYS B 1 109 ? -16.125 2.23 -2.523 1 96.56 109 LYS B CA 1
ATOM 3791 C C . LYS B 1 109 ? -15.422 3.541 -2.867 1 96.56 109 LYS B C 1
ATOM 3793 O O . LYS B 1 109 ? -14.789 3.656 -3.922 1 96.56 109 LYS B O 1
ATOM 3798 N N . SER B 1 110 ? -15.531 4.543 -1.959 1 95.25 110 SER B N 1
ATOM 3799 C CA . SER B 1 110 ? -14.898 5.84 -2.191 1 95.25 110 SER B CA 1
ATOM 3800 C C . SER B 1 110 ? -13.383 5.707 -2.279 1 95.25 110 SER B C 1
ATOM 3802 O O . SER B 1 110 ? -12.742 6.41 -3.061 1 95.25 110 SER B O 1
ATOM 3804 N N . TYR B 1 111 ? -12.914 4.848 -1.462 1 96.12 111 TYR B N 1
ATOM 3805 C CA . TYR B 1 111 ? -11.477 4.59 -1.468 1 96.12 111 TYR B CA 1
ATOM 3806 C C . TYR B 1 111 ? -11.016 4.102 -2.836 1 96.12 111 TYR B C 1
ATOM 3808 O O . TYR B 1 111 ? -10.055 4.629 -3.398 1 96.12 111 TYR B O 1
ATOM 3816 N N . VAL B 1 112 ? -11.656 3.068 -3.332 1 97.38 112 VAL B N 1
ATOM 3817 C CA . VAL B 1 112 ? -11.273 2.473 -4.609 1 97.38 112 VAL B CA 1
ATOM 3818 C C . VAL B 1 112 ? -11.469 3.488 -5.73 1 97.38 112 VAL B C 1
ATOM 3820 O O . VAL B 1 112 ? -10.664 3.561 -6.656 1 97.38 112 VAL B O 1
ATOM 3823 N N . GLU B 1 113 ? -12.531 4.266 -5.695 1 95.25 113 GLU B N 1
ATOM 3824 C CA . GLU B 1 113 ? -12.789 5.285 -6.711 1 95.25 113 GLU B CA 1
ATOM 3825 C C . GLU B 1 113 ? -11.672 6.324 -6.738 1 95.25 113 GLU B C 1
ATOM 3827 O O . GLU B 1 113 ? -11.219 6.73 -7.812 1 95.25 113 GLU B O 1
ATOM 3832 N N . GLU B 1 114 ? -11.273 6.758 -5.586 1 93 114 GLU B N 1
ATOM 3833 C CA . GLU B 1 114 ? -10.164 7.707 -5.504 1 93 114 GLU B CA 1
ATOM 3834 C C . GLU B 1 114 ? -8.883 7.109 -6.07 1 93 114 GLU B C 1
ATOM 3836 O O . GLU B 1 114 ? -8.164 7.77 -6.828 1 93 114 GLU B O 1
ATOM 3841 N N . ALA B 1 115 ? -8.57 5.895 -5.617 1 95.25 115 ALA B N 1
ATOM 3842 C CA . ALA B 1 115 ? -7.367 5.219 -6.098 1 95.25 115 ALA B CA 1
ATOM 3843 C C . ALA B 1 115 ? -7.391 5.07 -7.613 1 95.25 115 ALA B C 1
ATOM 3845 O O . ALA B 1 115 ? -6.375 5.266 -8.281 1 95.25 115 ALA B O 1
ATOM 3846 N N . LYS B 1 116 ? -8.539 4.68 -8.125 1 96.31 116 LYS B N 1
ATOM 3847 C CA . LYS B 1 116 ? -8.703 4.504 -9.562 1 96.31 116 LYS B CA 1
ATOM 3848 C C . LYS B 1 116 ? -8.508 5.82 -10.305 1 96.31 116 LYS B C 1
ATOM 3850 O O . LYS B 1 116 ? -7.898 5.848 -11.383 1 96.31 116 LYS B O 1
ATOM 3855 N N . GLU B 1 117 ? -9.062 6.871 -9.789 1 94.62 117 GLU B N 1
ATOM 3856 C CA . GLU B 1 117 ? -8.906 8.188 -10.398 1 94.62 117 GLU B CA 1
ATOM 3857 C C . GLU B 1 117 ? -7.434 8.578 -10.508 1 94.62 117 GLU B C 1
ATOM 3859 O O . GLU B 1 117 ? -6.984 9.047 -11.555 1 94.62 117 GLU B O 1
ATOM 3864 N N . LEU B 1 118 ? -6.738 8.414 -9.445 1 93.69 118 LEU B N 1
ATOM 3865 C CA . LEU B 1 118 ? -5.312 8.719 -9.453 1 93.69 118 LEU B CA 1
ATOM 3866 C C . LEU B 1 118 ? -4.57 7.848 -10.469 1 93.69 118 LEU B C 1
ATOM 3868 O O . LEU B 1 118 ? -3.717 8.336 -11.203 1 93.69 118 LEU B O 1
ATOM 3872 N N . TYR B 1 119 ? -4.941 6.582 -10.445 1 95.25 119 TYR B N 1
ATOM 3873 C CA . TYR B 1 119 ? -4.34 5.637 -11.375 1 95.25 119 TYR B CA 1
ATOM 3874 C C . TYR B 1 119 ? -4.602 6.051 -12.82 1 95.25 119 TYR B C 1
ATOM 3876 O O . TYR B 1 119 ? -3.695 6.023 -13.656 1 95.25 119 TYR B O 1
ATOM 3884 N N . ASP B 1 120 ? -5.801 6.461 -13.094 1 95.25 120 ASP B N 1
ATOM 3885 C CA . ASP B 1 120 ? -6.191 6.867 -14.438 1 95.25 120 ASP B CA 1
ATOM 3886 C C . ASP B 1 120 ? -5.477 8.148 -14.859 1 95.25 120 ASP B C 1
ATOM 3888 O O . ASP B 1 120 ? -5.262 8.383 -16.047 1 95.25 120 ASP B O 1
ATOM 3892 N N . CYS B 1 121 ? -5.141 8.961 -13.914 1 94.94 121 CYS B N 1
ATOM 3893 C CA . CYS B 1 121 ? -4.43 10.203 -14.195 1 94.94 121 CYS B CA 1
ATOM 3894 C C . CYS B 1 121 ? -2.949 9.945 -14.438 1 94.94 121 CYS B C 1
ATOM 3896 O O . CYS B 1 121 ? -2.186 10.875 -14.695 1 94.94 121 CYS B O 1
ATOM 3898 N N . GLY B 1 122 ? -2.465 8.703 -14.25 1 93.56 122 GLY B N 1
ATOM 3899 C CA . GLY B 1 122 ? -1.096 8.352 -14.594 1 93.56 122 GLY B CA 1
ATOM 3900 C C . GLY B 1 122 ? -0.215 8.133 -13.375 1 93.56 122 GLY B C 1
ATOM 3901 O O . GLY B 1 122 ? 0.985 7.883 -13.508 1 93.56 122 GLY B O 1
ATOM 3902 N N . TYR B 1 123 ? -0.804 8.242 -12.219 1 93.81 123 TYR B N 1
ATOM 3903 C CA . TYR B 1 123 ? -0.018 7.988 -11.016 1 93.81 123 TYR B CA 1
ATOM 3904 C C . TYR B 1 123 ? 0.235 6.496 -10.836 1 93.81 123 TYR B C 1
ATOM 3906 O O . TYR B 1 123 ? -0.517 5.668 -11.352 1 93.81 123 TYR B O 1
ATOM 3914 N N . PRO B 1 124 ? 1.257 6.242 -10.141 1 94.62 124 PRO B N 1
ATOM 3915 C CA . PRO B 1 124 ? 1.518 4.824 -9.867 1 94.62 124 PRO B CA 1
ATOM 3916 C C . PRO B 1 124 ? 0.406 4.168 -9.055 1 94.62 124 PRO B C 1
ATOM 3918 O O . PRO B 1 124 ? -0.306 4.848 -8.312 1 94.62 124 PRO B O 1
ATOM 3921 N N . ALA B 1 125 ? 0.29 2.881 -9.172 1 94.44 125 ALA B N 1
ATOM 3922 C CA . ALA B 1 125 ? -0.782 2.123 -8.531 1 94.44 125 ALA B CA 1
ATOM 3923 C C . ALA B 1 125 ? -0.679 2.199 -7.012 1 94.44 125 ALA B C 1
ATOM 3925 O O . ALA B 1 125 ? -1.679 2.049 -6.305 1 94.44 125 ALA B O 1
ATOM 3926 N N . ASP B 1 126 ? 0.491 2.426 -6.523 1 92.62 126 ASP B N 1
ATOM 3927 C CA . ASP B 1 126 ? 0.688 2.432 -5.078 1 92.62 126 ASP B CA 1
ATOM 3928 C C . ASP B 1 126 ? 0.664 3.855 -4.523 1 92.62 126 ASP B C 1
ATOM 3930 O O . ASP B 1 126 ? 1.107 4.098 -3.4 1 92.62 126 ASP B O 1
ATOM 3934 N N . GLU B 1 127 ? 0.182 4.762 -5.371 1 91.19 127 GLU B N 1
ATOM 3935 C CA . GLU B 1 127 ? 0.081 6.148 -4.934 1 91.19 127 GLU B CA 1
ATOM 3936 C C . GLU B 1 127 ? -0.82 6.277 -3.709 1 91.19 127 GLU B C 1
ATOM 3938 O O . GLU B 1 127 ? -0.505 7.02 -2.777 1 91.19 127 GLU B O 1
ATOM 3943 N N . CYS B 1 128 ? -1.918 5.578 -3.791 1 93.06 128 CYS B N 1
ATOM 3944 C CA . CYS B 1 128 ? -2.822 5.543 -2.648 1 93.06 128 CYS B CA 1
ATOM 3945 C C . CYS B 1 128 ? -2.404 4.465 -1.654 1 93.06 128 CYS B C 1
ATOM 3947 O O . CYS B 1 128 ? -2.26 3.297 -2.021 1 93.06 128 CYS B O 1
ATOM 3949 N N . PRO B 1 129 ? -2.201 4.883 -0.457 1 94.56 129 PRO B N 1
ATOM 3950 C CA . PRO B 1 129 ? -1.833 3.865 0.532 1 94.56 129 PRO B CA 1
ATOM 3951 C C . PRO B 1 129 ? -2.941 2.842 0.769 1 94.56 129 PRO B C 1
ATOM 3953 O O . PRO B 1 129 ? -4.102 3.096 0.436 1 94.56 129 PRO B O 1
ATOM 3956 N N . PRO B 1 130 ? -2.562 1.709 1.37 1 97 130 PRO B N 1
ATOM 3957 C CA . PRO B 1 130 ? -3.588 0.719 1.711 1 97 130 PRO B CA 1
ATOM 3958 C C . PRO B 1 130 ? -4.617 1.253 2.703 1 97 130 PRO B C 1
ATOM 3960 O O . PRO B 1 130 ? -4.293 2.096 3.543 1 97 130 PRO B O 1
ATOM 3963 N N . TYR B 1 131 ? -5.762 0.732 2.635 1 97.25 131 TYR B N 1
ATOM 3964 C CA . TYR B 1 131 ? -6.91 1.194 3.406 1 97.25 131 TYR B CA 1
ATOM 3965 C C . TYR B 1 131 ? -6.609 1.174 4.898 1 97.25 131 TYR B C 1
ATOM 3967 O O . TYR B 1 131 ? -6.887 2.145 5.609 1 97.25 131 TYR B O 1
ATOM 3975 N N . MET B 1 132 ? -5.953 0.107 5.391 1 97.25 132 MET B N 1
ATOM 3976 C CA . MET B 1 132 ? -5.715 -0.03 6.824 1 97.25 132 MET B CA 1
ATOM 3977 C C . MET B 1 132 ? -4.582 0.886 7.277 1 97.25 132 MET B C 1
ATOM 3979 O O . MET B 1 132 ? -4.527 1.287 8.438 1 97.25 132 MET B O 1
ATOM 3983 N N . VAL B 1 133 ? -3.723 1.205 6.355 1 96.94 133 VAL B N 1
ATOM 3984 C CA . VAL B 1 133 ? -2.666 2.162 6.672 1 96.94 133 VAL B CA 1
ATOM 3985 C C . VAL B 1 133 ? -3.275 3.541 6.91 1 96.94 133 VAL B C 1
ATOM 3987 O O . VAL B 1 133 ? -2.893 4.242 7.848 1 96.94 133 VAL B O 1
ATOM 3990 N N . ILE B 1 134 ? -4.191 3.914 6.016 1 96.19 134 ILE B N 1
ATOM 3991 C CA . ILE B 1 134 ? -4.879 5.191 6.16 1 96.19 134 ILE B CA 1
ATOM 3992 C C . ILE B 1 134 ? -5.598 5.246 7.508 1 96.19 134 ILE B C 1
ATOM 3994 O O . ILE B 1 134 ? -5.43 6.195 8.273 1 96.19 134 ILE B O 1
ATOM 3998 N N . TYR B 1 135 ? -6.309 4.176 7.805 1 96.81 135 TYR B N 1
ATOM 3999 C CA . TYR B 1 135 ? -7.07 4.117 9.047 1 96.81 135 TYR B CA 1
ATOM 4000 C C . TYR B 1 135 ? -6.141 4.184 10.258 1 96.81 135 TYR B C 1
ATOM 4002 O O . TYR B 1 135 ? -6.355 4.992 11.164 1 96.81 135 TYR B O 1
ATOM 4010 N N . GLU B 1 136 ? -5.16 3.375 10.273 1 96.69 136 GLU B N 1
ATOM 4011 C CA . GLU B 1 136 ? -4.254 3.303 11.414 1 96.69 136 GLU B CA 1
ATOM 4012 C C . GLU B 1 136 ? -3.547 4.637 11.641 1 96.69 136 GLU B C 1
ATOM 4014 O O . GLU B 1 136 ? -3.391 5.074 12.789 1 96.69 136 GLU B O 1
ATOM 4019 N N . THR B 1 137 ? -3.084 5.234 10.578 1 95.88 137 THR B N 1
ATOM 4020 C CA . THR B 1 137 ? -2.373 6.508 10.68 1 95.88 137 THR B CA 1
ATOM 4021 C C . THR B 1 137 ? -3.279 7.586 11.266 1 95.88 137 THR B C 1
ATOM 4023 O O . THR B 1 137 ? -2.904 8.266 12.219 1 95.88 137 THR B O 1
ATOM 4026 N N . LEU B 1 138 ? -4.469 7.758 10.688 1 95.56 138 LEU B N 1
ATOM 4027 C CA . LEU B 1 138 ? -5.402 8.781 11.141 1 95.56 138 LEU B CA 1
ATOM 4028 C C . LEU B 1 138 ? -5.863 8.508 12.562 1 95.56 138 LEU B C 1
ATOM 4030 O O . LEU B 1 138 ? -6.008 9.43 13.367 1 95.56 138 LEU B O 1
ATOM 4034 N N . ARG B 1 139 ? -6.102 7.234 12.859 1 95.94 139 ARG B N 1
ATOM 4035 C CA . ARG B 1 139 ? -6.48 6.84 14.211 1 95.94 139 ARG B CA 1
ATOM 4036 C C . ARG B 1 139 ? -5.398 7.223 15.219 1 95.94 139 ARG B C 1
ATOM 4038 O O . ARG B 1 139 ? -5.695 7.762 16.281 1 95.94 139 ARG B O 1
ATOM 4045 N N . THR B 1 140 ? -4.199 6.93 14.867 1 95.62 140 THR B N 1
ATOM 4046 C CA . THR B 1 140 ? -3.072 7.238 15.742 1 95.62 140 THR B CA 1
ATOM 4047 C C . THR B 1 140 ? -2.957 8.742 15.969 1 95.62 140 THR B C 1
ATOM 4049 O O . THR B 1 140 ? -2.742 9.188 17.094 1 95.62 140 THR B O 1
ATOM 4052 N N . ILE B 1 141 ? -3.055 9.516 14.906 1 95.19 141 ILE B N 1
ATOM 4053 C CA . ILE B 1 141 ? -3.02 10.969 15.031 1 95.19 141 ILE B CA 1
ATOM 4054 C C . ILE B 1 141 ? -4.129 11.43 15.969 1 95.19 141 ILE B C 1
ATOM 4056 O O . ILE B 1 141 ? -3.893 12.25 16.859 1 95.19 141 ILE B O 1
ATOM 4060 N N . CYS B 1 142 ? -5.344 10.914 15.766 1 95.75 142 CYS B N 1
ATOM 4061 C CA . CYS B 1 142 ? -6.492 11.289 16.578 1 95.75 142 CYS B CA 1
ATOM 4062 C C . CYS B 1 142 ? -6.258 10.938 18.047 1 95.75 142 CYS B C 1
ATOM 4064 O O . CYS B 1 142 ? -6.539 11.742 18.938 1 95.75 142 CYS B O 1
ATOM 4066 N N . GLU B 1 143 ? -5.742 9.758 18.281 1 96.75 143 GLU B N 1
ATOM 4067 C CA . GLU B 1 143 ? -5.453 9.336 19.641 1 96.75 143 GLU B CA 1
ATOM 4068 C C . GLU B 1 143 ? -4.461 10.273 20.312 1 96.75 143 GLU B C 1
ATOM 4070 O O . GLU B 1 143 ? -4.645 10.656 21.469 1 96.75 143 GLU B O 1
ATOM 4075 N N . ASN B 1 144 ? -3.422 10.562 19.609 1 95.56 144 ASN B N 1
ATOM 4076 C CA . ASN B 1 144 ? -2.428 11.484 20.125 1 95.56 144 ASN B CA 1
ATOM 4077 C C . ASN B 1 144 ? -3.039 12.852 20.453 1 95.56 144 ASN B C 1
ATOM 4079 O O . ASN B 1 144 ? -2.748 13.438 21.484 1 95.56 144 ASN B O 1
ATOM 4083 N N . GLN B 1 145 ? -3.859 13.367 19.578 1 95.69 145 GLN B N 1
ATOM 4084 C CA . GLN B 1 145 ? -4.539 14.633 19.797 1 95.69 145 GLN B CA 1
ATOM 4085 C C . GLN B 1 145 ? -5.453 14.57 21.016 1 95.69 145 GLN B C 1
ATOM 4087 O O . GLN B 1 145 ? -5.445 15.477 21.859 1 95.69 145 GLN B O 1
ATOM 4092 N N . GLN B 1 146 ? -6.168 13.477 21.125 1 96 146 GLN B N 1
ATOM 4093 C CA . GLN B 1 146 ? -7.102 13.312 22.234 1 96 146 GLN B CA 1
ATOM 4094 C C . GLN B 1 146 ? -6.371 13.273 23.578 1 96 146 GLN B C 1
ATOM 4096 O O . GLN B 1 146 ? -6.863 13.797 24.578 1 96 146 GLN B O 1
ATOM 4101 N N . GLU B 1 147 ? -5.285 12.664 23.562 1 96.75 147 GLU B N 1
ATOM 4102 C CA . GLU B 1 147 ? -4.492 12.617 24.781 1 96.75 147 GLU B CA 1
ATOM 4103 C C . GLU B 1 147 ? -4.117 14.023 25.25 1 96.75 147 GLU B C 1
ATOM 4105 O O . GLU B 1 147 ? -4.207 14.328 26.438 1 96.75 147 GLU B O 1
ATOM 4110 N N . ILE B 1 148 ? -3.723 14.844 24.359 1 96.62 148 ILE B N 1
ATOM 4111 C CA . ILE B 1 148 ? -3.34 16.219 24.672 1 96.62 148 ILE B CA 1
ATOM 4112 C C . ILE B 1 148 ? -4.559 17 25.172 1 96.62 148 ILE B C 1
ATOM 4114 O O . ILE B 1 148 ? -4.48 17.719 26.172 1 96.62 148 ILE B O 1
ATOM 4118 N N . LEU B 1 149 ? -5.73 16.812 24.516 1 96.19 149 LEU B N 1
ATOM 4119 C CA . LEU B 1 149 ? -6.957 17.547 24.812 1 96.19 149 LEU B CA 1
ATOM 4120 C C . LEU B 1 149 ? -7.523 17.125 26.156 1 96.19 149 LEU B C 1
ATOM 4122 O O . LEU B 1 149 ? -7.898 17.969 26.969 1 96.19 149 LEU B O 1
ATOM 4126 N N . GLU B 1 150 ? -7.512 15.836 26.375 1 95.06 150 GLU B N 1
ATOM 4127 C CA . GLU B 1 150 ? -8.117 15.305 27.578 1 95.06 150 GLU B CA 1
ATOM 4128 C C . GLU B 1 150 ? -7.32 15.711 28.828 1 95.06 150 GLU B C 1
ATOM 4130 O O . GLU B 1 150 ? -7.898 15.992 29.875 1 95.06 150 GLU B O 1
ATOM 4135 N N . ASN B 1 151 ? -6.062 15.781 28.672 1 95.19 151 ASN B N 1
ATOM 4136 C CA . ASN B 1 151 ? -5.207 16.125 29.797 1 95.19 151 ASN B CA 1
ATOM 4137 C C . ASN B 1 151 ? -4.945 17.625 29.859 1 95.19 151 ASN B C 1
ATOM 4139 O O . ASN B 1 151 ? -4.227 18.094 30.75 1 95.19 151 ASN B O 1
ATOM 4143 N N . HIS B 1 152 ? -5.48 18.422 28.969 1 95.5 152 HIS B N 1
ATOM 4144 C CA . HIS B 1 152 ? -5.277 19.859 28.859 1 95.5 152 HIS B CA 1
ATOM 4145 C C . HIS B 1 152 ? -3.793 20.203 28.891 1 95.5 152 HIS B C 1
ATOM 4147 O O . HIS B 1 152 ? -3.393 21.188 29.5 1 95.5 152 HIS B O 1
ATOM 4153 N N . LYS B 1 153 ? -3.068 19.312 28.281 1 96.44 153 LYS B N 1
ATOM 4154 C CA . LYS B 1 153 ? -1.618 19.484 28.312 1 96.44 153 LYS B CA 1
ATOM 4155 C C . LYS B 1 153 ? -1.194 20.75 27.594 1 96.44 153 LYS B C 1
ATOM 4157 O O . LYS B 1 153 ? -0.307 21.469 28.047 1 96.44 153 LYS B O 1
ATOM 4162 N N . ASN B 1 154 ? -1.812 20.969 26.453 1 96.25 154 ASN B N 1
ATOM 4163 C CA . ASN B 1 154 ? -1.43 22.125 25.656 1 96.25 154 ASN B CA 1
ATOM 4164 C C . ASN B 1 154 ? -1.665 23.438 26.422 1 96.25 154 ASN B C 1
ATOM 4166 O O . ASN B 1 154 ? -0.801 24.312 26.438 1 96.25 154 ASN B O 1
ATOM 4170 N N . ILE B 1 155 ? -2.771 23.562 27.094 1 96.88 155 ILE B N 1
ATOM 4171 C CA . ILE B 1 155 ? -3.104 24.781 27.844 1 96.88 155 ILE B CA 1
ATOM 4172 C C . ILE B 1 155 ? -2.141 24.938 29.016 1 96.88 155 ILE B C 1
ATOM 4174 O O . ILE B 1 155 ? -1.6 26.031 29.234 1 96.88 155 ILE B O 1
ATOM 4178 N N . ASP B 1 156 ? -1.872 23.875 29.688 1 96.56 156 ASP B N 1
ATOM 4179 C CA . ASP B 1 156 ? -1.012 23.922 30.875 1 96.56 156 ASP B CA 1
ATOM 4180 C C . ASP B 1 156 ? 0.421 24.281 30.484 1 96.56 156 ASP B C 1
ATOM 4182 O O . ASP B 1 156 ? 1.036 25.141 31.125 1 96.56 156 ASP B O 1
ATOM 4186 N N . VAL B 1 157 ? 0.905 23.625 29.484 1 96.5 157 VAL B N 1
ATOM 4187 C CA . VAL B 1 157 ? 2.275 23.875 29.062 1 96.5 157 VAL B CA 1
ATOM 4188 C C . VAL B 1 157 ? 2.393 25.312 28.516 1 96.5 157 VAL B C 1
ATOM 4190 O O . VAL B 1 157 ? 3.33 26.031 28.875 1 96.5 157 VAL B O 1
ATOM 4193 N N . LEU B 1 158 ? 1.481 25.734 27.703 1 96.19 158 LEU B N 1
ATOM 4194 C CA . LEU B 1 158 ? 1.497 27.094 27.156 1 96.19 158 LEU B CA 1
ATOM 4195 C C . LEU B 1 158 ? 1.454 28.125 28.266 1 96.19 158 LEU B C 1
ATOM 4197 O O . LEU B 1 158 ? 2.219 29.094 28.25 1 96.19 158 LEU B O 1
ATOM 4201 N N . SER B 1 159 ? 0.603 27.906 29.219 1 95.5 159 SER B N 1
ATOM 4202 C CA . SER B 1 159 ? 0.468 28.828 30.328 1 95.5 159 SER B CA 1
ATOM 4203 C C . SER B 1 159 ? 1.778 28.969 31.109 1 95.5 159 SER B C 1
ATOM 4205 O O . SER B 1 159 ? 2.211 30.078 31.422 1 95.5 159 SER B O 1
ATOM 4207 N N . SER B 1 160 ? 2.332 27.844 31.375 1 94.94 160 SER B N 1
ATOM 4208 C CA . SER B 1 160 ? 3.576 27.828 32.125 1 94.94 160 SER B CA 1
ATOM 4209 C C . SER B 1 160 ? 4.703 28.516 31.375 1 94.94 160 SER B C 1
ATOM 4211 O O . SER B 1 160 ? 5.441 29.328 31.953 1 94.94 160 SER B O 1
ATOM 4213 N N . VAL B 1 161 ? 4.801 28.266 30.109 1 94.44 161 VAL B N 1
ATOM 4214 C CA . VAL B 1 161 ? 5.898 28.797 29.312 1 94.44 161 VAL B CA 1
ATOM 4215 C C . VAL B 1 161 ? 5.68 30.297 29.062 1 94.44 161 VAL B C 1
ATOM 4217 O O . VAL B 1 161 ? 6.621 31.078 29.141 1 94.44 161 VAL B O 1
ATOM 4220 N N . LEU B 1 162 ? 4.465 30.703 28.797 1 94.5 162 LEU B N 1
ATOM 4221 C CA . LEU B 1 162 ? 4.168 32.094 28.562 1 94.5 162 LEU B CA 1
ATOM 4222 C C . LEU B 1 162 ? 4.496 32.969 29.781 1 94.5 162 LEU B C 1
ATOM 4224 O O . LEU B 1 162 ? 4.938 34.094 29.656 1 94.5 162 LEU B O 1
ATOM 4228 N N . ALA B 1 163 ? 4.363 32.375 30.922 1 92.94 163 ALA B N 1
ATOM 4229 C CA . ALA B 1 163 ? 4.688 33.062 32.156 1 92.94 163 ALA B CA 1
ATOM 4230 C C . ALA B 1 163 ? 6.195 33.156 32.344 1 92.94 163 ALA B C 1
ATOM 4232 O O . ALA B 1 163 ? 6.676 34.031 33.094 1 92.94 163 ALA B O 1
ATOM 4233 N N . ALA B 1 164 ? 6.906 32.312 31.672 1 92.06 164 ALA B N 1
ATOM 4234 C CA . ALA B 1 164 ? 8.352 32.25 31.875 1 92.06 164 ALA B CA 1
ATOM 4235 C C . ALA B 1 164 ? 9.094 33 30.781 1 92.06 164 ALA B C 1
ATOM 4237 O O . ALA B 1 164 ? 10.328 33.031 30.75 1 92.06 164 ALA B O 1
ATOM 4238 N N . LEU B 1 165 ? 8.375 33.656 29.906 1 92.94 165 LEU B N 1
ATOM 4239 C CA . LEU B 1 165 ? 9 34.406 28.828 1 92.94 165 LEU B CA 1
ATOM 4240 C C . LEU B 1 165 ? 8.828 35.906 29.031 1 92.94 165 LEU B C 1
ATOM 4242 O O . LEU B 1 165 ? 7.902 36.5 28.5 1 92.94 165 LEU B O 1
ATOM 4246 N N . PRO B 1 166 ? 9.781 36.469 29.656 1 90.81 166 PRO B N 1
ATOM 4247 C CA . PRO B 1 166 ? 9.609 37.875 30.062 1 90.81 166 PRO B CA 1
ATOM 4248 C C . PRO B 1 166 ? 9.688 38.844 28.891 1 90.81 166 PRO B C 1
ATOM 4250 O O . PRO B 1 166 ? 9.133 39.938 28.953 1 90.81 166 PRO B O 1
ATOM 4253 N N . ARG B 1 167 ? 10.328 38.5 27.812 1 89.75 167 ARG B N 1
ATOM 4254 C CA . ARG B 1 167 ? 10.539 39.438 26.719 1 89.75 167 ARG B CA 1
ATOM 4255 C C . ARG B 1 167 ? 9.617 39.125 25.547 1 89.75 167 ARG B C 1
ATOM 4257 O O . ARG B 1 167 ? 9.758 39.719 24.469 1 89.75 167 ARG B O 1
ATOM 4264 N N . LEU B 1 168 ? 8.703 38.188 25.781 1 92.94 168 LEU B N 1
ATOM 4265 C CA . LEU B 1 168 ? 7.812 37.812 24.688 1 92.94 168 LEU B CA 1
ATOM 4266 C C . LEU B 1 168 ? 6.941 38.969 24.25 1 92.94 168 LEU B C 1
ATOM 4268 O O . LEU B 1 168 ? 6.285 39.594 25.078 1 92.94 168 LEU B O 1
ATOM 4272 N N . ARG B 1 169 ? 6.926 39.25 22.906 1 93.56 169 ARG B N 1
ATOM 4273 C CA . ARG B 1 169 ? 6.148 40.344 22.375 1 93.56 169 ARG B CA 1
ATOM 4274 C C . ARG B 1 169 ? 5.211 39.875 21.266 1 93.56 169 ARG B C 1
ATOM 4276 O O . ARG B 1 169 ? 4.223 40.531 20.953 1 93.56 169 ARG B O 1
ATOM 4283 N N . GLU B 1 170 ? 5.586 38.75 20.703 1 94.12 170 GLU B N 1
ATOM 4284 C CA . GLU B 1 170 ? 4.836 38.25 19.562 1 94.12 170 GLU B CA 1
ATOM 4285 C C . GLU B 1 170 ? 4.449 36.781 19.734 1 94.12 170 GLU B C 1
ATOM 4287 O O . GLU B 1 170 ? 5.266 35.969 20.188 1 94.12 170 GLU B O 1
ATOM 4292 N N . LEU B 1 171 ? 3.234 36.438 19.469 1 96.31 171 LEU B N 1
ATOM 4293 C CA . LEU B 1 171 ? 2.729 35.094 19.422 1 96.31 171 LEU B CA 1
ATOM 4294 C C . LEU B 1 171 ? 2.076 34.781 18.078 1 96.31 171 LEU B C 1
ATOM 4296 O O . LEU B 1 171 ? 1.157 35.469 17.656 1 96.31 171 LEU B O 1
ATOM 4300 N N . GLU B 1 172 ? 2.598 33.812 17.406 1 96.38 172 GLU B N 1
ATOM 4301 C CA . GLU B 1 172 ? 2.045 33.438 16.109 1 96.38 172 GLU B CA 1
ATOM 4302 C C . GLU B 1 172 ? 1.336 32.062 16.188 1 96.38 172 GLU B C 1
ATOM 4304 O O . GLU B 1 172 ? 1.91 31.094 16.672 1 96.38 172 GLU B O 1
ATOM 4309 N N . LEU B 1 173 ? 0.116 32.062 15.781 1 97.56 173 LEU B N 1
ATOM 4310 C CA . LEU B 1 173 ? -0.625 30.812 15.562 1 97.56 173 LEU B CA 1
ATOM 4311 C C . LEU B 1 173 ? -0.651 30.453 14.078 1 97.56 173 LEU B C 1
ATOM 4313 O O . LEU B 1 173 ? -1.21 31.188 13.266 1 97.56 173 LEU B O 1
ATOM 4317 N N . ASP B 1 174 ? 0.023 29.359 13.781 1 96.75 174 ASP B N 1
ATOM 4318 C CA . ASP B 1 174 ? 0.073 28.875 12.398 1 96.75 174 ASP B CA 1
ATOM 4319 C C . ASP B 1 174 ? -0.815 27.656 12.203 1 96.75 174 ASP B C 1
ATOM 4321 O O . ASP B 1 174 ? -0.508 26.578 12.711 1 96.75 174 ASP B O 1
ATOM 4325 N N . PHE B 1 175 ? -1.883 27.844 11.445 1 96.19 175 PHE B N 1
ATOM 4326 C CA . PHE B 1 175 ? -2.857 26.781 11.242 1 96.19 175 PHE B CA 1
ATOM 4327 C C . PHE B 1 175 ? -2.492 25.938 10.023 1 96.19 175 PHE B C 1
ATOM 4329 O O . PHE B 1 175 ? -2.104 26.469 8.984 1 96.19 175 PHE B O 1
ATOM 4336 N N . CYS B 1 176 ? -2.562 24.594 10.234 1 92.12 176 CYS B N 1
ATOM 4337 C CA . CYS B 1 176 ? -2.283 23.672 9.133 1 92.12 176 CYS B CA 1
ATOM 4338 C C . CYS B 1 176 ? -3.18 22.438 9.219 1 92.12 176 CYS B C 1
ATOM 4340 O O . CYS B 1 176 ? -3.785 22.172 10.258 1 92.12 176 CYS B O 1
ATOM 4342 N N . PRO B 1 177 ? -3.32 21.781 8.117 1 90.62 177 PRO B N 1
ATOM 4343 C CA . PRO B 1 177 ? -4.148 20.578 8.164 1 90.62 177 PRO B CA 1
ATOM 4344 C C . PRO B 1 177 ? -3.578 19.5 9.094 1 90.62 177 PRO B C 1
ATOM 4346 O O . PRO B 1 177 ? -4.305 18.953 9.922 1 90.62 177 PRO B O 1
ATOM 4349 N N . SER B 1 178 ? -2.326 19.234 8.93 1 90.69 178 SER B N 1
ATOM 4350 C CA . SER B 1 178 ? -1.679 18.25 9.781 1 90.69 178 SER B CA 1
ATOM 4351 C C . SER B 1 178 ? -0.217 18.594 10.031 1 90.69 178 SER B C 1
ATOM 4353 O O . SER B 1 178 ? 0.403 19.297 9.219 1 90.69 178 SER B O 1
ATOM 4355 N N . ILE B 1 179 ? 0.253 18.141 11.164 1 86.75 179 ILE B N 1
ATOM 4356 C CA . ILE B 1 179 ? 1.666 18.312 11.484 1 86.75 179 ILE B CA 1
ATOM 4357 C C . ILE B 1 179 ? 2.426 17.016 11.195 1 86.75 179 ILE B C 1
ATOM 4359 O O . ILE B 1 179 ? 3.656 17.016 11.133 1 86.75 179 ILE B O 1
ATOM 4363 N N . ASP B 1 180 ? 1.607 16 11.016 1 74.12 180 ASP B N 1
ATOM 4364 C CA . ASP B 1 180 ? 2.193 14.672 10.914 1 74.12 180 ASP B CA 1
ATOM 4365 C C . ASP B 1 180 ? 2.512 14.32 9.461 1 74.12 180 ASP B C 1
ATOM 4367 O O . ASP B 1 180 ? 1.944 14.906 8.531 1 74.12 180 ASP B O 1
ATOM 4371 N N . GLU B 1 181 ? 3.709 13.602 9.445 1 69.12 181 GLU B N 1
ATOM 4372 C CA . GLU B 1 181 ? 3.971 12.875 8.203 1 69.12 181 GLU B CA 1
ATOM 4373 C C . GLU B 1 181 ? 3.203 11.555 8.164 1 69.12 181 GLU B C 1
ATOM 4375 O O . GLU B 1 181 ? 2.816 11.023 9.203 1 69.12 181 GLU B O 1
ATOM 4380 N N . PRO B 1 182 ? 2.764 11.188 6.871 1 79.62 182 PRO B N 1
ATOM 4381 C CA . PRO B 1 182 ? 3.141 11.414 5.473 1 79.62 182 PRO B CA 1
ATOM 4382 C C . PRO B 1 182 ? 2.301 12.5 4.805 1 79.62 182 PRO B C 1
ATOM 4384 O O . PRO B 1 182 ? 1.252 12.883 5.332 1 79.62 182 PRO B O 1
ATOM 4387 N N . GLN B 1 183 ? 2.729 12.867 3.66 1 79.38 183 GLN B N 1
ATOM 4388 C CA . GLN B 1 183 ? 2.152 13.977 2.91 1 79.38 183 GLN B CA 1
ATOM 4389 C C . GLN B 1 183 ? 0.724 13.664 2.475 1 79.38 183 GLN B C 1
ATOM 4391 O O . GLN B 1 183 ? -0.108 14.57 2.361 1 79.38 183 GLN B O 1
ATOM 4396 N N . TRP B 1 184 ? 0.426 12.367 2.361 1 87.69 184 TRP B N 1
ATOM 4397 C CA . TRP B 1 184 ? -0.896 12 1.862 1 87.69 184 TRP B CA 1
ATOM 4398 C C . TRP B 1 184 ? -1.962 12.227 2.93 1 87.69 184 TRP B C 1
ATOM 4400 O O . TRP B 1 184 ? -3.156 12.25 2.627 1 87.69 184 TRP B O 1
ATOM 4410 N N . VAL B 1 185 ? -1.617 12.453 4.176 1 91.19 185 VAL B N 1
ATOM 4411 C CA . VAL B 1 185 ? -2.557 12.625 5.277 1 91.19 185 VAL B CA 1
ATOM 4412 C C . VAL B 1 185 ? -3.426 13.852 5.031 1 91.19 185 VAL B C 1
ATOM 4414 O O . VAL B 1 185 ? -4.641 13.82 5.25 1 91.19 185 VAL B O 1
ATOM 4417 N N . ASP B 1 186 ? -2.854 14.883 4.516 1 88.81 186 ASP B N 1
ATOM 4418 C CA . ASP B 1 186 ? -3.574 16.125 4.277 1 88.81 186 ASP B CA 1
ATOM 4419 C C . ASP B 1 186 ? -4.734 15.914 3.309 1 88.81 186 ASP B C 1
ATOM 4421 O O . ASP B 1 186 ? -5.809 16.484 3.484 1 88.81 186 ASP B O 1
ATOM 4425 N N . SER B 1 187 ? -4.504 15.094 2.375 1 86 187 SER B N 1
ATOM 4426 C CA . SER B 1 187 ? -5.516 14.852 1.349 1 86 187 SER B CA 1
ATOM 4427 C C . SER B 1 187 ? -6.738 14.148 1.926 1 86 187 SER B C 1
ATOM 4429 O O . SER B 1 187 ? -7.863 14.383 1.483 1 86 187 SER B O 1
ATOM 4431 N N . TYR B 1 188 ? -6.527 13.375 2.887 1 89 188 TYR B N 1
ATOM 4432 C CA . TYR B 1 188 ? -7.641 12.617 3.445 1 89 188 TYR B CA 1
ATOM 4433 C C . TYR B 1 188 ? -8.359 13.414 4.523 1 89 188 TYR B C 1
ATOM 4435 O O . TYR B 1 188 ? -9.562 13.234 4.746 1 89 188 TYR B O 1
ATOM 4443 N N . LEU B 1 189 ? -7.648 14.281 5.105 1 88.62 189 LEU B N 1
ATOM 4444 C CA . LEU B 1 189 ? -8.281 15.102 6.133 1 88.62 189 LEU B CA 1
ATOM 4445 C C . LEU B 1 189 ? -9.312 16.047 5.52 1 88.62 189 LEU B C 1
ATOM 4447 O O . LEU B 1 189 ? -10.281 16.422 6.176 1 88.62 189 LEU B O 1
ATOM 4451 N N . SER B 1 190 ? -9.141 16.281 4.293 1 80.12 190 SER B N 1
ATOM 4452 C CA . SER B 1 190 ? -10.047 17.172 3.59 1 80.12 190 SER B CA 1
ATOM 4453 C C . SER B 1 190 ? -11.375 16.484 3.275 1 80.12 190 SER B C 1
ATOM 4455 O O . SER B 1 190 ? -12.336 17.141 2.883 1 80.12 190 SER B O 1
ATOM 4457 N N . LEU B 1 191 ? -11.477 15.188 3.561 1 80 191 LEU B N 1
ATOM 4458 C CA . LEU B 1 191 ? -12.672 14.422 3.236 1 80 191 LEU B CA 1
ATOM 4459 C C . LEU B 1 191 ? -13.641 14.398 4.414 1 80 191 LEU B C 1
ATOM 4461 O O . LEU B 1 191 ? -14.25 13.367 4.703 1 80 191 LEU B O 1
ATOM 4465 N N . GLY B 1 192 ? -13.664 15.5 5.141 1 79.75 192 GLY B N 1
ATOM 4466 C CA . GLY B 1 192 ? -14.656 15.633 6.199 1 79.75 192 GLY B CA 1
ATOM 4467 C C . GLY B 1 192 ? -14.25 14.945 7.488 1 79.75 192 GLY B C 1
ATOM 4468 O O . GLY B 1 192 ? -15.094 14.672 8.344 1 79.75 192 GLY B O 1
ATOM 4469 N N . MET B 1 193 ? -13.055 14.656 7.633 1 88.88 193 MET B N 1
ATOM 4470 C CA . MET B 1 193 ? -12.578 13.922 8.797 1 88.88 193 MET B CA 1
ATOM 4471 C C . MET B 1 193 ? -12.297 14.875 9.961 1 88.88 193 MET B C 1
ATOM 4473 O O . MET B 1 193 ? -12.141 14.438 11.102 1 88.88 193 MET B O 1
ATOM 4477 N N . THR B 1 194 ? -12.227 16.094 9.578 1 89.81 194 THR B N 1
ATOM 4478 C CA . THR B 1 194 ? -11.93 17.109 10.594 1 89.81 194 THR B CA 1
ATOM 4479 C C . THR B 1 194 ? -13.078 18.109 10.711 1 89.81 194 THR B C 1
ATOM 4481 O O . THR B 1 194 ? -13.938 18.172 9.828 1 89.81 194 THR B O 1
ATOM 4484 N N . ALA B 1 195 ? -13.203 18.672 11.875 1 83.62 195 ALA B N 1
ATOM 4485 C CA . ALA B 1 195 ? -14.086 19.812 12.062 1 83.62 195 ALA B CA 1
ATOM 4486 C C . ALA B 1 195 ? -13.289 21.109 12.18 1 83.62 195 ALA B C 1
ATOM 4488 O O . ALA B 1 195 ? -12.898 21.5 13.281 1 83.62 195 ALA B O 1
ATOM 4489 N N . LYS B 1 196 ? -13.141 21.734 11.07 1 88.38 196 LYS B N 1
ATOM 4490 C CA . LYS B 1 196 ? -12.234 22.875 10.969 1 88.38 196 LYS B CA 1
ATOM 4491 C C . LYS B 1 196 ? -12.633 23.984 11.938 1 88.38 196 LYS B C 1
ATOM 4493 O O . LYS B 1 196 ? -11.805 24.5 12.695 1 88.38 196 LYS B O 1
ATOM 4498 N N . GLU B 1 197 ? -13.891 24.375 11.953 1 88.31 197 GLU B N 1
ATOM 4499 C CA . GLU B 1 197 ? -14.359 25.469 12.812 1 88.31 197 GLU B CA 1
ATOM 4500 C C . GLU B 1 197 ? -14.148 25.141 14.289 1 88.31 197 GLU B C 1
ATOM 4502 O O . GLU B 1 197 ? -13.648 25.969 15.047 1 88.31 197 GLU B O 1
ATOM 4507 N N . VAL B 1 198 ? -14.531 23.953 14.609 1 91.31 198 VAL B N 1
ATOM 4508 C CA . VAL B 1 198 ? -14.406 23.531 16 1 91.31 198 VAL B CA 1
ATOM 4509 C C . VAL B 1 198 ? -12.93 23.469 16.391 1 91.31 198 VAL B C 1
ATOM 4511 O O . VAL B 1 198 ? -12.562 23.891 17.484 1 91.31 198 VAL B O 1
ATOM 4514 N N . SER B 1 199 ? -12.125 22.953 15.492 1 94 199 SER B N 1
ATOM 4515 C CA . SER B 1 199 ? -10.688 22.859 15.727 1 94 199 SER B CA 1
ATOM 4516 C C . SER B 1 199 ? -10.07 24.234 15.922 1 94 199 SER B C 1
ATOM 4518 O O . SER B 1 199 ? -9.344 24.469 16.891 1 94 199 SER B O 1
ATOM 4520 N N . ASN B 1 200 ? -10.359 25.109 14.992 1 95.94 200 ASN B N 1
ATOM 4521 C CA . ASN B 1 200 ? -9.828 26.469 15.062 1 95.94 200 ASN B CA 1
ATOM 4522 C C . ASN B 1 200 ? -10.25 27.172 16.344 1 95.94 200 ASN B C 1
ATOM 4524 O O . ASN B 1 200 ? -9.43 27.797 17.016 1 95.94 200 ASN B O 1
ATOM 4528 N N . THR B 1 201 ? -11.547 27.047 16.703 1 96.38 201 THR B N 1
ATOM 4529 C CA . THR B 1 201 ? -12.07 27.656 17.922 1 96.38 201 THR B CA 1
ATOM 4530 C C . THR B 1 201 ? -11.352 27.141 19.156 1 96.38 201 THR B C 1
ATOM 4532 O O . THR B 1 201 ? -10.953 27.922 20.016 1 96.38 201 THR B O 1
ATOM 4535 N N . TYR B 1 202 ? -11.18 25.891 19.141 1 96.81 202 TYR B N 1
ATOM 4536 C CA . TYR B 1 202 ? -10.516 25.281 20.281 1 96.81 202 TYR B CA 1
ATOM 4537 C C . TYR B 1 202 ? -9.109 25.844 20.453 1 96.81 202 TYR B C 1
ATOM 4539 O O . TYR B 1 202 ? -8.703 26.219 21.562 1 96.81 202 TYR B O 1
ATOM 4547 N N . HIS B 1 203 ? -8.312 25.797 19.406 1 97.62 203 HIS B N 1
ATOM 4548 C CA . HIS B 1 203 ? -6.926 26.234 19.484 1 97.62 203 HIS B CA 1
ATOM 4549 C C . HIS B 1 203 ? -6.836 27.688 19.953 1 97.62 203 HIS B C 1
ATOM 4551 O O . HIS B 1 203 ? -6.004 28.016 20.797 1 97.62 203 HIS B O 1
ATOM 4557 N N . ILE B 1 204 ? -7.695 28.531 19.422 1 98.06 204 ILE B N 1
ATOM 4558 C CA . ILE B 1 204 ? -7.695 29.938 19.781 1 98.06 204 ILE B CA 1
ATOM 4559 C C . ILE B 1 204 ? -8.078 30.094 21.25 1 98.06 204 ILE B C 1
ATOM 4561 O O . ILE B 1 204 ? -7.43 30.844 21.984 1 98.06 204 ILE B O 1
ATOM 4565 N N . GLN B 1 205 ? -9.031 29.359 21.672 1 97.75 205 GLN B N 1
ATOM 4566 C CA . GLN B 1 205 ? -9.469 29.422 23.062 1 97.75 205 GLN B CA 1
ATOM 4567 C C . GLN B 1 205 ? -8.367 28.922 24 1 97.75 205 GLN B C 1
ATOM 4569 O O . GLN B 1 205 ? -8.188 29.469 25.094 1 97.75 205 GLN B O 1
ATOM 4574 N N . ALA B 1 206 ? -7.762 27.891 23.578 1 97.56 206 ALA B N 1
ATOM 4575 C CA . ALA B 1 206 ? -6.68 27.344 24.391 1 97.56 206 ALA B CA 1
ATOM 4576 C C . ALA B 1 206 ? -5.582 28.375 24.609 1 97.56 206 ALA B C 1
ATOM 4578 O O . ALA B 1 206 ? -5.094 28.562 25.719 1 97.56 206 ALA B O 1
ATOM 4579 N N . VAL B 1 207 ? -5.188 29.047 23.578 1 97.69 207 VAL B N 1
ATOM 4580 C CA . VAL B 1 207 ? -4.156 30.062 23.672 1 97.69 207 VAL B CA 1
ATOM 4581 C C . VAL B 1 207 ? -4.645 31.219 24.547 1 97.69 207 VAL B C 1
ATOM 4583 O O . VAL B 1 207 ? -3.895 31.75 25.359 1 97.69 207 VAL B O 1
ATOM 4586 N N . THR B 1 208 ? -5.922 31.625 24.375 1 97.56 208 THR B N 1
ATOM 4587 C CA . THR B 1 208 ? -6.508 32.688 25.172 1 97.56 208 THR B CA 1
ATOM 4588 C C . THR B 1 208 ? -6.469 32.344 26.656 1 97.56 208 THR B C 1
ATOM 4590 O O . THR B 1 208 ? -6.09 33.188 27.484 1 97.56 208 THR B O 1
ATOM 4593 N N . LYS B 1 209 ? -6.848 31.125 26.922 1 96.88 209 LYS B N 1
ATOM 4594 C CA . LYS B 1 209 ? -6.82 30.672 28.312 1 96.88 209 LYS B CA 1
ATOM 4595 C C . LYS B 1 209 ? -5.406 30.719 28.875 1 96.88 209 LYS B C 1
ATOM 4597 O O . LYS B 1 209 ? -5.211 31.109 30.031 1 96.88 209 LYS B O 1
ATOM 4602 N N . ALA B 1 210 ? -4.496 30.328 28.094 1 95.94 210 ALA B N 1
ATOM 4603 C CA . ALA B 1 210 ? -3.104 30.375 28.531 1 95.94 210 ALA B CA 1
ATOM 4604 C C . ALA B 1 210 ? -2.645 31.812 28.781 1 95.94 210 ALA B C 1
ATOM 4606 O O . ALA B 1 210 ? -1.953 32.094 29.766 1 95.94 210 ALA B O 1
ATOM 4607 N N . LEU B 1 211 ? -2.977 32.719 27.953 1 95.31 211 LEU B N 1
ATOM 4608 C CA . LEU B 1 211 ? -2.596 34.125 28.062 1 95.31 211 LEU B CA 1
ATOM 4609 C C . LEU B 1 211 ? -3.23 34.75 29.297 1 95.31 211 LEU B C 1
ATOM 4611 O O . LEU B 1 211 ? -2.629 35.625 29.938 1 95.31 211 LEU B O 1
ATOM 4615 N N . GLN B 1 212 ? -4.422 34.312 29.641 1 93.88 212 GLN B N 1
ATOM 4616 C CA . GLN B 1 212 ? -5.145 34.844 30.781 1 93.88 212 GLN B CA 1
ATOM 4617 C C . GLN B 1 212 ? -4.457 34.438 32.094 1 93.88 212 GLN B C 1
ATOM 4619 O O . GLN B 1 212 ? -4.609 35.125 33.125 1 93.88 212 GLN B O 1
ATOM 4624 N N . ARG B 1 213 ? -3.736 33.406 32 1 90.94 213 ARG B N 1
ATOM 4625 C CA . ARG B 1 213 ? -3.059 32.938 33.188 1 90.94 213 ARG B CA 1
ATOM 4626 C C . ARG B 1 213 ? -1.692 33.594 33.344 1 90.94 213 ARG B C 1
ATOM 4628 O O . ARG B 1 213 ? -1.008 33.375 34.344 1 90.94 213 ARG B O 1
ATOM 4635 N N . ARG B 1 214 ? -1.35 34.344 32.375 1 89.81 214 ARG B N 1
ATOM 4636 C CA . ARG B 1 214 ? -0.073 35.031 32.438 1 89.81 214 ARG B CA 1
ATOM 4637 C C . ARG B 1 214 ? -0.093 36.125 33.5 1 89.81 214 ARG B C 1
ATOM 4639 O O . ARG B 1 214 ? -1.046 36.906 33.594 1 89.81 214 ARG B O 1
ATOM 4646 N N . PRO B 1 215 ? 0.93 36.156 34.312 1 87.06 215 PRO B N 1
ATOM 4647 C CA . PRO B 1 215 ? 0.979 37.188 35.344 1 87.06 215 PRO B CA 1
ATOM 4648 C C . PRO B 1 215 ? 1.013 38.594 34.781 1 87.06 215 PRO B C 1
ATOM 4650 O O . PRO B 1 215 ? 1.604 38.812 33.719 1 87.06 215 PRO B O 1
ATOM 4653 N N . GLU B 1 216 ? 0.475 39.594 35.438 1 79.81 216 GLU B N 1
ATOM 4654 C CA . GLU B 1 216 ? 0.368 40.969 35 1 79.81 216 GLU B CA 1
ATOM 4655 C C . GLU B 1 216 ? 1.727 41.656 35.031 1 79.81 216 GLU B C 1
ATOM 4657 O O . GLU B 1 216 ? 1.934 42.656 34.344 1 79.81 216 GLU B O 1
ATOM 4662 N N . CYS B 1 217 ? 2.574 41.094 35.781 1 73.19 217 CYS B N 1
ATOM 4663 C CA . CYS B 1 217 ? 3.875 41.719 35.969 1 73.19 217 CYS B CA 1
ATOM 4664 C C . CYS B 1 217 ? 4.75 41.562 34.719 1 73.19 217 CYS B C 1
ATOM 4666 O O . CYS B 1 217 ? 5.762 42.219 34.562 1 73.19 217 CYS B O 1
ATOM 4668 N N . ILE B 1 218 ? 4.34 40.812 33.906 1 80.25 218 ILE B N 1
ATOM 4669 C CA . ILE B 1 218 ? 5.125 40.5 32.719 1 80.25 218 ILE B CA 1
ATOM 4670 C C . ILE B 1 218 ? 4.699 41.438 31.578 1 80.25 218 ILE B C 1
ATOM 4672 O O . ILE B 1 218 ? 3.545 41.875 31.516 1 80.25 218 ILE B O 1
ATOM 4676 N N . ALA B 1 219 ? 5.695 41.781 30.781 1 81.19 219 ALA B N 1
ATOM 4677 C CA . ALA B 1 219 ? 5.438 42.656 29.641 1 81.19 219 ALA B CA 1
ATOM 4678 C C . ALA B 1 219 ? 4.285 42.125 28.797 1 81.19 219 ALA B C 1
ATOM 4680 O O . ALA B 1 219 ? 4.176 40.938 28.562 1 81.19 219 ALA B O 1
ATOM 4681 N N . PRO B 1 220 ? 3.418 43 28.469 1 84.56 220 PRO B N 1
ATOM 4682 C CA . PRO B 1 220 ? 2.252 42.562 27.703 1 84.56 220 PRO B CA 1
ATOM 4683 C C . PRO B 1 220 ? 2.609 42.125 26.281 1 84.56 220 PRO B C 1
ATOM 4685 O O . PRO B 1 220 ? 3.613 42.594 25.734 1 84.56 220 PRO B O 1
ATOM 4688 N N . LEU B 1 221 ? 1.855 41.25 25.828 1 88.62 221 LEU B N 1
ATOM 4689 C CA . LEU B 1 221 ? 1.949 40.844 24.422 1 88.62 221 LEU B CA 1
ATOM 4690 C C . LEU B 1 221 ? 1.55 42 23.5 1 88.62 221 LEU B C 1
ATOM 4692 O O . LEU B 1 221 ? 0.615 42.75 23.812 1 88.62 221 LEU B O 1
ATOM 4696 N N . VAL B 1 222 ? 2.275 42.094 22.406 1 90.06 222 VAL B N 1
ATOM 4697 C CA . VAL B 1 222 ? 2.008 43.219 21.516 1 90.06 222 VAL B CA 1
ATOM 4698 C C . VAL B 1 222 ? 1.318 42.719 20.25 1 90.06 222 VAL B C 1
ATOM 4700 O O . VAL B 1 222 ? 0.29 43.25 19.828 1 90.06 222 VAL B O 1
ATOM 4703 N N . THR B 1 223 ? 1.871 41.656 19.766 1 94.88 223 THR B N 1
ATOM 4704 C CA . THR B 1 223 ? 1.42 41.219 18.453 1 94.88 223 THR B CA 1
ATOM 4705 C C . THR B 1 223 ? 0.932 39.75 18.5 1 94.88 223 THR B C 1
ATOM 4707 O O . THR B 1 223 ? 1.603 38.906 19.078 1 94.88 223 THR B O 1
ATOM 4710 N N . ILE B 1 224 ? -0.208 39.5 17.969 1 97 224 ILE B N 1
ATOM 4711 C CA . ILE B 1 224 ? -0.685 38.156 17.672 1 97 224 ILE B CA 1
ATOM 4712 C C . ILE B 1 224 ? -0.805 38 16.156 1 97 224 ILE B C 1
ATOM 4714 O O . ILE B 1 224 ? -1.371 38.844 15.461 1 97 224 ILE B O 1
ATOM 4718 N N . GLU B 1 225 ? -0.169 37 15.711 1 96.44 225 GLU B N 1
ATOM 4719 C CA . GLU B 1 225 ? -0.236 36.688 14.281 1 96.44 225 GLU B CA 1
ATOM 4720 C C . GLU B 1 225 ? -1.07 35.438 14.031 1 96.44 225 GLU B C 1
ATOM 4722 O O . GLU B 1 225 ? -0.868 34.406 14.68 1 96.44 225 GLU B O 1
ATOM 4727 N N . LEU B 1 226 ? -2.041 35.531 13.172 1 97.62 226 LEU B N 1
ATOM 4728 C CA . LEU B 1 226 ? -2.832 34.406 12.695 1 97.62 226 LEU B CA 1
ATOM 4729 C C . LEU B 1 226 ? -2.453 34.031 11.266 1 97.62 226 LEU B C 1
ATOM 4731 O O . LEU B 1 226 ? -2.779 34.781 10.328 1 97.62 226 LEU B O 1
ATOM 4735 N N . SER B 1 227 ? -1.773 32.875 11.156 1 96.38 227 SER B N 1
ATOM 4736 C CA . SER B 1 227 ? -1.299 32.469 9.844 1 96.38 227 SER B CA 1
ATOM 4737 C C . SER B 1 227 ? -2.107 31.266 9.32 1 96.38 227 SER B C 1
ATOM 4739 O O . SER B 1 227 ? -2.26 30.266 10.008 1 96.38 227 SER B O 1
ATOM 4741 N N . SER B 1 228 ? -2.691 31.391 8.133 1 94.5 228 SER B N 1
ATOM 4742 C CA . SER B 1 228 ? -3.312 30.328 7.355 1 94.5 228 SER B CA 1
ATOM 4743 C C . SER B 1 228 ? -4.555 29.781 8.055 1 94.5 228 SER B C 1
ATOM 4745 O O . SER B 1 228 ? -4.82 28.578 8.008 1 94.5 228 SER B O 1
ATOM 4747 N N . LEU B 1 229 ? -5.211 30.703 8.812 1 95 229 LEU B N 1
ATOM 4748 C CA . LEU B 1 229 ? -6.5 30.312 9.375 1 95 229 LEU B CA 1
ATOM 4749 C C . LEU B 1 229 ? -7.582 30.312 8.297 1 95 229 LEU B C 1
ATOM 4751 O O . LEU B 1 229 ? -7.996 31.375 7.82 1 95 229 LEU B O 1
ATOM 4755 N N . ASP B 1 230 ? -7.926 29.062 7.902 1 87.19 230 ASP B N 1
ATOM 4756 C CA . ASP B 1 230 ? -8.93 28.969 6.848 1 87.19 230 ASP B CA 1
ATOM 4757 C C . ASP B 1 230 ? -10.234 28.391 7.387 1 87.19 230 ASP B C 1
ATOM 4759 O O . ASP B 1 230 ? -10.273 27.859 8.5 1 87.19 230 ASP B O 1
ATOM 4763 N N . LEU B 1 231 ? -11.281 28.734 6.645 1 83.44 231 LEU B N 1
ATOM 4764 C CA . LEU B 1 231 ? -12.617 28.312 7.035 1 83.44 231 LEU B CA 1
ATOM 4765 C C . LEU B 1 231 ? -13.148 27.25 6.082 1 83.44 231 LEU B C 1
ATOM 4767 O O . LEU B 1 231 ? -12.633 27.094 4.973 1 83.44 231 LEU B O 1
ATOM 4771 N N . PRO B 1 232 ? -14.156 26.438 6.676 1 74 232 PRO B N 1
ATOM 4772 C CA . PRO B 1 232 ? -14.836 25.531 5.742 1 74 232 PRO B CA 1
ATOM 4773 C C . PRO B 1 232 ? -15.477 26.281 4.57 1 74 232 PRO B C 1
ATOM 4775 O O . PRO B 1 232 ? -15.742 27.484 4.668 1 74 232 PRO B O 1
ATOM 4778 N N . HIS B 1 233 ? -15.5 25.578 3.5 1 62.06 233 HIS B N 1
ATOM 4779 C CA . HIS B 1 233 ? -16.047 26.188 2.295 1 62.06 233 HIS B CA 1
ATOM 4780 C C . HIS B 1 233 ? -17.391 26.859 2.576 1 62.06 233 HIS B C 1
ATOM 4782 O O . HIS B 1 233 ? -18.234 26.297 3.277 1 62.06 233 HIS B O 1
ATOM 4788 N N . TYR B 1 234 ? -17.391 28.078 2.471 1 55.59 234 TYR B N 1
ATOM 4789 C CA . TYR B 1 234 ? -18.625 28.844 2.557 1 55.59 234 TYR B CA 1
ATOM 4790 C C . TYR B 1 234 ? -18.828 29.688 1.301 1 55.59 234 TYR B C 1
ATOM 4792 O O . TYR B 1 234 ? -17.922 29.812 0.472 1 55.59 234 TYR B O 1
ATOM 4800 N N . SER B 1 235 ? -20.109 29.891 1.034 1 51.06 235 SER B N 1
ATOM 4801 C CA . SER B 1 235 ? -20.453 30.688 -0.136 1 51.06 235 SER B CA 1
ATOM 4802 C C . SER B 1 235 ? -19.734 32.031 -0.114 1 51.06 235 SER B C 1
ATOM 4804 O O . SER B 1 235 ? -19.734 32.719 0.902 1 51.06 235 SER B O 1
ATOM 4806 N N . SER B 1 236 ? -18.875 32.188 -1.035 1 55.03 236 SER B N 1
ATOM 4807 C CA . SER B 1 236 ? -17.984 33.312 -1.171 1 55.03 236 SER B CA 1
ATOM 4808 C C . SER B 1 236 ? -18.719 34.656 -0.977 1 55.03 236 SER B C 1
ATOM 4810 O O . SER B 1 236 ? -18.109 35.656 -0.68 1 55.03 236 SER B O 1
ATOM 4812 N N . TRP B 1 237 ? -20.094 34.625 -1.18 1 53.03 237 TRP B N 1
ATOM 4813 C CA . TRP B 1 237 ? -20.734 35.938 -1.23 1 53.03 237 TRP B CA 1
ATOM 4814 C C . TRP B 1 237 ? -21.219 36.375 0.151 1 53.03 237 TRP B C 1
ATOM 4816 O O . TRP B 1 237 ? -21.594 37.531 0.359 1 53.03 237 TRP B O 1
ATOM 4826 N N . GLU B 1 238 ? -21.203 35.375 1.027 1 63.03 238 GLU B N 1
ATOM 4827 C CA . GLU B 1 238 ? -21.688 35.781 2.346 1 63.03 238 GLU B CA 1
ATOM 4828 C C . GLU B 1 238 ? -20.578 35.719 3.387 1 63.03 238 GLU B C 1
ATOM 4830 O O . GLU B 1 238 ? -19.641 34.906 3.252 1 63.03 238 GLU B O 1
ATOM 4835 N N . LEU B 1 239 ? -20.484 36.781 4.094 1 68.12 239 LEU B N 1
ATOM 4836 C CA . LEU B 1 239 ? -19.594 36.75 5.238 1 68.12 239 LEU B CA 1
ATOM 4837 C C . LEU B 1 239 ? -19.844 35.531 6.102 1 68.12 239 LEU B C 1
ATOM 4839 O O . LEU B 1 239 ? -20.984 35.156 6.352 1 68.12 239 LEU B O 1
ATOM 4843 N N . PRO B 1 240 ? -18.812 34.844 6.312 1 74.94 240 PRO B N 1
ATOM 4844 C CA . PRO B 1 240 ? -18.969 33.594 7.086 1 74.94 240 PRO B CA 1
ATOM 4845 C C . PRO B 1 240 ? -19.531 33.844 8.484 1 74.94 240 PRO B C 1
ATOM 4847 O O . PRO B 1 240 ? -19.219 34.844 9.109 1 74.94 240 PRO B O 1
ATOM 4850 N N . LYS B 1 241 ? -20.562 33.094 8.812 1 80.44 241 LYS B N 1
ATOM 4851 C CA . LYS B 1 241 ? -21.141 33.188 10.148 1 80.44 241 LYS B CA 1
ATOM 4852 C C . LYS B 1 241 ? -20.719 32.031 11.031 1 80.44 241 LYS B C 1
ATOM 4854 O O . LYS B 1 241 ? -21.328 30.953 10.992 1 80.44 241 LYS B O 1
ATOM 4859 N N . PHE B 1 242 ? -19.672 32.344 11.766 1 88.44 242 PHE B N 1
ATOM 4860 C CA . PHE B 1 242 ? -19.172 31.406 12.766 1 88.44 242 PHE B CA 1
ATOM 4861 C C . PHE B 1 242 ? -19.047 32.094 14.125 1 88.44 242 PHE B C 1
ATOM 4863 O O . PHE B 1 242 ? -17.953 32.469 14.539 1 88.44 242 PHE B O 1
ATOM 4870 N N . PRO B 1 243 ? -20.141 32.156 14.836 1 90.19 243 PRO B N 1
ATOM 4871 C CA . PRO B 1 243 ? -20.156 32.969 16.062 1 90.19 243 PRO B CA 1
ATOM 4872 C C . PRO B 1 243 ? -19.156 32.5 17.109 1 90.19 243 PRO B C 1
ATOM 4874 O O . PRO B 1 243 ? -18.547 33.312 17.797 1 90.19 243 PRO B O 1
ATOM 4877 N N . SER B 1 244 ? -19.078 31.172 17.219 1 93.25 244 SER B N 1
ATOM 4878 C CA . SER B 1 244 ? -18.156 30.656 18.219 1 93.25 244 SER B CA 1
ATOM 4879 C C . SER B 1 244 ? -16.719 31.047 17.906 1 93.25 244 SER B C 1
ATOM 4881 O O . SER B 1 244 ? -15.953 31.438 18.797 1 93.25 244 SER B O 1
ATOM 4883 N N . LEU B 1 245 ? -16.375 30.953 16.672 1 94.12 245 LEU B N 1
ATOM 4884 C CA . LEU B 1 245 ? -15.023 31.281 16.25 1 94.12 245 LEU B CA 1
ATOM 4885 C C . LEU B 1 245 ? -14.773 32.781 16.344 1 94.12 245 LEU B C 1
ATOM 4887 O O . LEU B 1 245 ? -13.703 33.219 16.781 1 94.12 245 LEU B O 1
ATOM 4891 N N . SER B 1 246 ? -15.734 33.594 15.914 1 94.19 246 SER B N 1
ATOM 4892 C CA . SER B 1 246 ? -15.625 35.031 16.031 1 94.19 246 SER B CA 1
ATOM 4893 C C . SER B 1 246 ? -15.469 35.469 17.484 1 94.19 246 SER B C 1
ATOM 4895 O O . SER B 1 246 ? -14.648 36.344 17.781 1 94.19 246 SER B O 1
ATOM 4897 N N . GLY B 1 247 ? -16.281 34.844 18.297 1 95.25 247 GLY B N 1
ATOM 4898 C CA . GLY B 1 247 ? -16.188 35.125 19.703 1 95.25 247 GLY B CA 1
ATOM 4899 C C . GLY B 1 247 ? -14.82 34.781 20.297 1 95.25 247 GLY B C 1
ATOM 4900 O O . GLY B 1 247 ? -14.273 35.531 21.0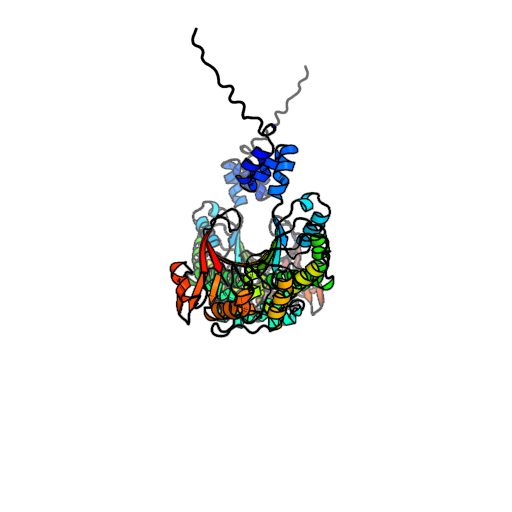94 1 95.25 247 GLY B O 1
ATOM 4901 N N . ALA B 1 248 ? -14.297 33.688 19.922 1 97.12 248 ALA B N 1
ATOM 4902 C CA . ALA B 1 248 ? -12.984 33.281 20.406 1 97.12 248 ALA B CA 1
ATOM 4903 C C . ALA B 1 248 ? -11.898 34.25 19.953 1 97.12 248 ALA B C 1
ATOM 4905 O O . ALA B 1 248 ? -10.992 34.562 20.719 1 97.12 248 ALA B O 1
ATOM 4906 N N . LEU B 1 249 ? -12 34.688 18.719 1 97.06 249 LEU B N 1
ATOM 4907 C CA . LEU B 1 249 ? -11.031 35.656 18.188 1 97.06 249 LEU B CA 1
ATOM 4908 C C . LEU B 1 249 ? -11.094 36.969 18.953 1 97.06 249 LEU B C 1
ATOM 4910 O O . LEU B 1 249 ? -10.062 37.562 19.281 1 97.06 249 LEU B O 1
ATOM 4914 N N . GLU B 1 250 ? -12.258 37.438 19.219 1 96.81 250 GLU B N 1
ATOM 4915 C CA . GLU B 1 250 ? -12.438 38.688 19.953 1 96.81 250 GLU B CA 1
ATOM 4916 C C . GLU B 1 250 ? -11.758 38.625 21.328 1 96.81 250 GLU B C 1
ATOM 4918 O O . GLU B 1 250 ? -11.078 39.562 21.734 1 96.81 250 GLU B O 1
ATOM 4923 N N . LEU B 1 251 ? -11.984 37.531 21.969 1 96.38 251 LEU B N 1
ATOM 4924 C CA . LEU B 1 251 ? -11.398 37.344 23.281 1 96.38 251 LEU B CA 1
ATOM 4925 C C . LEU B 1 251 ? -9.875 37.281 23.203 1 96.38 251 LEU B C 1
ATOM 4927 O O . LEU B 1 251 ? -9.18 37.844 24.047 1 96.38 251 LEU B O 1
ATOM 4931 N N . LEU B 1 252 ? -9.406 36.625 22.203 1 97.56 252 LEU B N 1
ATOM 4932 C CA . LEU B 1 252 ? -7.965 36.531 22.016 1 97.56 252 LEU B CA 1
ATOM 4933 C C . LEU B 1 252 ? -7.352 37.906 21.797 1 97.56 252 LEU B C 1
ATOM 4935 O O . LEU B 1 252 ? -6.297 38.219 22.359 1 97.56 252 LEU B O 1
ATOM 4939 N N . LEU B 1 253 ? -8.016 38.75 21.062 1 96.75 253 LEU B N 1
ATOM 4940 C CA . LEU B 1 253 ? -7.469 40.031 20.625 1 96.75 253 LEU B CA 1
ATOM 4941 C C . LEU B 1 253 ? -7.484 41.031 21.766 1 96.75 253 LEU B C 1
ATOM 4943 O O . LEU B 1 253 ? -6.902 42.125 21.656 1 96.75 253 LEU B O 1
ATOM 4947 N N . GLU B 1 254 ? -8.055 40.688 22.875 1 94.62 254 GLU B N 1
ATOM 4948 C CA . GLU B 1 254 ? -7.973 41.531 24.062 1 94.62 254 GLU B CA 1
ATOM 4949 C C . GLU B 1 254 ? -6.559 41.531 24.641 1 94.62 254 GLU B C 1
ATOM 4951 O O . GLU B 1 254 ? -6.219 42.406 25.438 1 94.62 254 GLU B O 1
ATOM 4956 N N . HIS B 1 255 ? -5.781 40.656 24.125 1 94.44 255 HIS B N 1
ATOM 4957 C CA . HIS B 1 255 ? -4.461 40.469 24.719 1 94.44 255 HIS B CA 1
ATOM 4958 C C . HIS B 1 255 ? -3.375 41.094 23.859 1 94.44 255 HIS B C 1
ATOM 4960 O O . HIS B 1 255 ? -2.184 40.938 24.141 1 94.44 255 HIS B O 1
ATOM 4966 N N . CYS B 1 256 ? -3.783 41.812 22.875 1 94.75 256 CYS B N 1
ATOM 4967 C CA . CYS B 1 256 ? -2.777 42.438 22.016 1 94.75 256 CYS B CA 1
ATOM 4968 C C . CYS B 1 256 ? -3.273 43.75 21.453 1 94.75 256 CYS B C 1
ATOM 4970 O O . CYS B 1 256 ? -4.457 44.094 21.578 1 94.75 256 CYS B O 1
ATOM 4972 N N . THR B 1 257 ? -2.32 44.531 20.859 1 95.75 257 THR B N 1
ATOM 4973 C CA . THR B 1 257 ? -2.66 45.781 20.234 1 95.75 257 THR B CA 1
ATOM 4974 C C . THR B 1 257 ? -2.428 45.719 18.734 1 95.75 257 THR B C 1
ATOM 4976 O O . THR B 1 257 ? -2.891 46.594 17.984 1 95.75 257 THR B O 1
ATOM 4979 N N . THR B 1 258 ? -1.721 44.719 18.328 1 96.06 258 THR B N 1
ATOM 4980 C CA . THR B 1 258 ? -1.414 44.531 16.906 1 96.06 258 THR B CA 1
ATOM 4981 C C . THR B 1 258 ? -1.835 43.156 16.422 1 96.06 258 THR B C 1
ATOM 4983 O O . THR B 1 258 ? -1.477 42.156 17.047 1 96.06 258 THR B O 1
ATOM 4986 N N . LEU B 1 259 ? -2.584 43.094 15.336 1 96.81 259 LEU B N 1
ATOM 4987 C CA . LEU B 1 259 ? -2.994 41.844 14.719 1 96.81 259 LEU B CA 1
ATOM 4988 C C . LEU B 1 259 ? -2.365 41.688 13.344 1 96.81 259 LEU B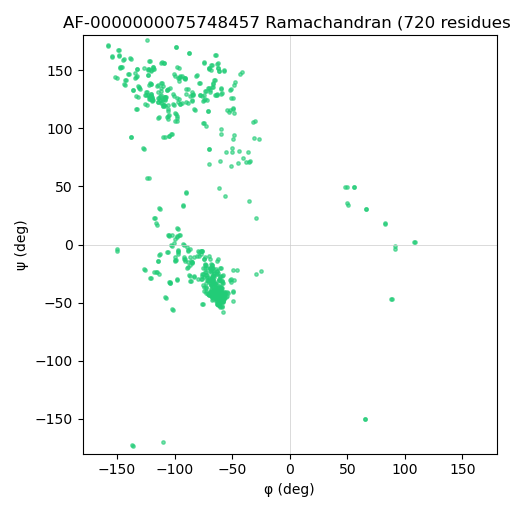 C 1
ATOM 4990 O O . LEU B 1 259 ? -2.463 42.594 12.5 1 96.81 259 LEU B O 1
ATOM 4994 N N . ARG B 1 260 ? -1.689 40.656 13.227 1 95.81 260 ARG B N 1
ATOM 4995 C CA . ARG B 1 260 ? -1.136 40.281 11.922 1 95.81 260 ARG B CA 1
ATOM 4996 C C . ARG B 1 260 ? -1.87 39.094 11.32 1 95.81 260 ARG B C 1
ATOM 4998 O O . ARG B 1 260 ? -2.039 38.062 11.977 1 95.81 260 ARG B O 1
ATOM 5005 N N . ILE B 1 261 ? -2.34 39.219 10.109 1 96.25 261 ILE B N 1
ATOM 5006 C CA . ILE B 1 261 ? -3.039 38.156 9.391 1 96.25 261 ILE B CA 1
ATOM 5007 C C . ILE B 1 261 ? -2.266 37.812 8.125 1 96.25 261 ILE B C 1
ATOM 5009 O O . ILE B 1 261 ? -1.975 38.688 7.297 1 96.25 261 ILE B O 1
ATOM 5013 N N . THR B 1 262 ? -1.943 36.531 8.016 1 94.5 262 THR B N 1
ATOM 5014 C CA . THR B 1 262 ? -1.195 36.094 6.84 1 94.5 262 THR B CA 1
ATOM 5015 C C . THR B 1 262 ? -1.805 34.812 6.25 1 94.5 262 THR B C 1
ATOM 5017 O O . THR B 1 262 ? -2.365 34 6.98 1 94.5 262 THR B O 1
ATOM 5020 N N . GLY B 1 263 ? -1.73 34.656 4.941 1 93.06 263 GLY B N 1
ATOM 5021 C CA . GLY B 1 263 ? -2.098 33.438 4.266 1 93.06 263 GLY B CA 1
ATOM 5022 C C . GLY B 1 263 ? -3.57 33.375 3.902 1 93.06 263 GLY B C 1
ATOM 5023 O O . GLY B 1 263 ? -3.924 32.938 2.803 1 93.06 263 GLY B O 1
ATOM 5024 N N . ASP B 1 264 ? -4.445 33.719 4.883 1 92.5 264 ASP B N 1
ATOM 5025 C CA . ASP B 1 264 ? -5.891 33.688 4.676 1 92.5 264 ASP B CA 1
ATOM 5026 C C . ASP B 1 264 ? -6.559 34.906 5.352 1 92.5 264 ASP B C 1
ATOM 5028 O O . ASP B 1 264 ? -6.172 35.281 6.457 1 92.5 264 ASP B O 1
ATOM 5032 N N . SER B 1 265 ? -7.617 35.375 4.73 1 91.62 265 SER B N 1
ATOM 5033 C CA . SER B 1 265 ? -8.242 36.594 5.234 1 91.62 265 SER B CA 1
ATOM 5034 C C . SER B 1 265 ? -9.422 36.281 6.156 1 91.62 265 SER B C 1
ATOM 5036 O O . SER B 1 265 ? -10.125 37.156 6.605 1 91.62 265 SER B O 1
ATOM 5038 N N . ALA B 1 266 ? -9.617 35.062 6.5 1 92.38 266 ALA B N 1
ATOM 5039 C CA . ALA B 1 266 ? -10.773 34.625 7.273 1 92.38 266 ALA B CA 1
ATOM 5040 C C . ALA B 1 266 ? -10.875 35.375 8.594 1 92.38 266 ALA B C 1
ATOM 5042 O O . ALA B 1 266 ? -11.961 35.781 9 1 92.38 266 ALA B O 1
ATOM 5043 N N . PRO B 1 267 ? -9.75 35.594 9.258 1 94.81 267 PRO B N 1
ATOM 5044 C CA . PRO B 1 267 ? -9.867 36.312 10.531 1 94.81 267 PRO B CA 1
ATOM 5045 C C . PRO B 1 267 ? -10.477 37.719 10.367 1 94.81 267 PRO B C 1
ATOM 5047 O O . PRO B 1 267 ? -11.297 38.125 11.188 1 94.81 267 PRO B O 1
ATOM 5050 N N . LEU B 1 268 ? -10.109 38.344 9.305 1 93.75 268 LEU B N 1
ATOM 5051 C CA . LEU B 1 268 ? -10.641 39.688 9.062 1 93.75 268 LEU B CA 1
ATOM 5052 C C . LEU B 1 268 ? -12.133 39.625 8.742 1 93.75 268 LEU B C 1
ATOM 5054 O O . LEU B 1 268 ? -12.898 40.469 9.18 1 93.75 268 LEU B O 1
ATOM 5058 N N . GLU B 1 269 ? -12.516 38.688 7.984 1 91.5 269 GLU B N 1
ATOM 5059 C CA . GLU B 1 269 ? -13.922 38.5 7.633 1 91.5 269 GLU B CA 1
ATOM 5060 C C . GLU B 1 269 ? -14.766 38.188 8.867 1 91.5 269 GLU B C 1
ATOM 5062 O O . GLU B 1 269 ? -15.883 38.688 9.008 1 91.5 269 GLU B O 1
ATOM 5067 N N . LEU B 1 270 ? -14.195 37.438 9.695 1 92.75 270 LEU B N 1
ATOM 5068 C CA . LEU B 1 270 ? -14.898 37.031 10.906 1 92.75 270 LEU B CA 1
ATOM 5069 C C . LEU B 1 270 ? -15.055 38.188 11.867 1 92.75 270 LEU B C 1
ATOM 5071 O O . LEU B 1 270 ? -16.031 38.281 12.602 1 92.75 270 LEU B O 1
ATOM 5075 N N . LEU B 1 271 ? -14.094 39.094 11.812 1 94.12 271 LEU B N 1
ATOM 5076 C CA . LEU B 1 271 ? -14.062 40.219 12.758 1 94.12 271 LEU B CA 1
ATOM 5077 C C . LEU B 1 271 ? -14.664 41.469 12.141 1 94.12 271 LEU B C 1
ATOM 5079 O O . LEU B 1 271 ? -14.609 42.562 12.742 1 94.12 271 LEU B O 1
ATOM 5083 N N . SER B 1 272 ? -15.227 41.375 10.977 1 91.81 272 SER B N 1
ATOM 5084 C CA . SER B 1 272 ? -15.641 42.531 10.203 1 91.81 272 SER B CA 1
ATOM 5085 C C . SER B 1 272 ? -16.641 43.375 10.984 1 91.81 272 SER B C 1
ATOM 5087 O O . SER B 1 272 ? -16.625 44.625 10.891 1 91.81 272 SER B O 1
ATOM 5089 N N . ARG B 1 273 ? -17.438 42.812 11.812 1 90.69 273 ARG B N 1
ATOM 5090 C CA . ARG B 1 273 ? -18.469 43.531 12.523 1 90.69 273 ARG B CA 1
ATOM 5091 C C . ARG B 1 273 ? -18.219 43.531 14.031 1 90.69 273 ARG B C 1
ATOM 5093 O O . ARG B 1 273 ? -19.109 43.812 14.82 1 90.69 273 ARG B O 1
ATOM 5100 N N . SER B 1 274 ? -17.016 43.219 14.367 1 92.31 274 SER B N 1
ATOM 5101 C CA . SER B 1 274 ? -16.641 43.156 15.781 1 92.31 274 SER B CA 1
ATOM 5102 C C . SER B 1 274 ? -15.781 44.375 16.156 1 92.31 274 SER B C 1
ATOM 5104 O O . SER B 1 274 ? -14.867 44.75 15.422 1 92.31 274 SER B O 1
ATOM 5106 N N . THR B 1 275 ? -16.141 44.938 17.266 1 93.31 275 THR B N 1
ATOM 5107 C CA . THR B 1 275 ? -15.289 46 17.781 1 93.31 275 THR B CA 1
ATOM 5108 C C . THR B 1 275 ? -14.117 45.438 18.562 1 93.31 275 THR B C 1
ATOM 5110 O O . THR B 1 275 ? -14.312 44.719 19.547 1 93.31 275 THR B O 1
ATOM 5113 N N . VAL B 1 276 ? -12.984 45.688 18.062 1 93 276 VAL B N 1
ATOM 5114 C CA . VAL B 1 276 ? -11.773 45.188 18.703 1 93 276 VAL B CA 1
ATOM 5115 C C . VAL B 1 276 ? -10.883 46.344 19.156 1 93 276 VAL B C 1
ATOM 5117 O O . VAL B 1 276 ? -10.984 47.438 18.609 1 93 276 VAL B O 1
ATOM 5120 N N . LYS B 1 277 ? -10.086 46.188 20.203 1 91.5 277 LYS B N 1
ATOM 5121 C CA . LYS B 1 277 ? -9.211 47.219 20.75 1 91.5 277 LYS B CA 1
ATOM 5122 C C . LYS B 1 277 ? -7.836 47.156 20.078 1 91.5 277 LYS B C 1
ATOM 5124 O O . LYS B 1 277 ? -6.809 47.25 20.75 1 91.5 277 LYS B O 1
ATOM 5129 N N . LEU B 1 278 ? -7.84 47.031 18.828 1 94.75 278 LEU B N 1
ATOM 5130 C CA . LEU B 1 278 ? -6.598 46.938 18.062 1 94.75 278 LEU B CA 1
ATOM 5131 C C . LEU B 1 278 ? -6.148 48.344 17.609 1 94.75 278 LEU B C 1
ATOM 5133 O O . LEU B 1 278 ? -6.977 49.156 17.234 1 94.75 278 LEU B O 1
ATOM 5137 N N . ARG B 1 279 ? -4.883 48.562 17.609 1 95.81 279 ARG B N 1
ATOM 5138 C CA . ARG B 1 279 ? -4.32 49.812 17.109 1 95.81 279 ARG B CA 1
ATOM 5139 C C . ARG B 1 279 ? -3.701 49.625 15.727 1 95.81 279 ARG B C 1
ATOM 5141 O O . ARG B 1 279 ? -3.707 50.531 14.906 1 95.81 279 ARG B O 1
ATOM 5148 N N . LYS B 1 280 ? -3.205 48.469 15.555 1 95.75 280 LYS B N 1
ATOM 5149 C CA . LYS B 1 280 ? -2.488 48.219 14.312 1 95.75 280 LYS B CA 1
ATOM 5150 C C . LYS B 1 280 ? -2.951 46.906 13.672 1 95.75 280 LYS B C 1
ATOM 5152 O O . LYS B 1 280 ? -3.16 45.906 14.367 1 95.75 280 LYS B O 1
ATOM 5157 N N . LEU B 1 281 ? -3.145 46.938 12.359 1 95.44 281 LEU B N 1
ATOM 5158 C CA . LEU B 1 281 ? -3.482 45.781 11.555 1 95.44 281 LEU B CA 1
ATOM 5159 C C . LEU B 1 281 ? -2.447 45.562 10.453 1 95.44 281 LEU B C 1
ATOM 5161 O O . LEU B 1 281 ? -2.061 46.5 9.766 1 95.44 281 LEU B O 1
ATOM 5165 N N . ILE B 1 282 ? -1.938 44.375 10.406 1 93.88 282 ILE B N 1
ATOM 5166 C CA . ILE B 1 282 ? -0.974 44.062 9.359 1 93.88 282 ILE B CA 1
ATOM 5167 C C . ILE B 1 282 ? -1.505 42.906 8.508 1 93.88 282 ILE B C 1
ATOM 5169 O O . ILE B 1 282 ? -1.884 41.844 9.031 1 93.88 282 ILE B O 1
ATOM 5173 N N . LEU B 1 283 ? -1.5 43.094 7.215 1 94.38 283 LEU B N 1
ATOM 5174 C CA . LEU B 1 283 ? -2.002 42.094 6.273 1 94.38 283 LEU B CA 1
ATOM 5175 C C . LEU B 1 283 ? -0.916 41.688 5.285 1 94.38 283 LEU B C 1
ATOM 5177 O O . LEU B 1 283 ? -0.284 42.531 4.66 1 94.38 283 LEU B O 1
ATOM 5181 N N . GLY B 1 284 ? -0.685 40.375 5.242 1 91.69 284 GLY B N 1
ATOM 5182 C CA . GLY B 1 284 ? 0.314 39.875 4.309 1 91.69 284 GLY B CA 1
ATOM 5183 C C . GLY B 1 284 ? -0.133 38.625 3.564 1 91.69 284 GLY B C 1
ATOM 5184 O O . GLY B 1 284 ? -0.619 37.656 4.176 1 91.69 284 GLY B O 1
ATOM 5185 N N . HIS B 1 285 ? 0.044 38.594 2.252 1 92.06 285 HIS B N 1
ATOM 5186 C CA . HIS B 1 285 ? -0.268 37.438 1.403 1 92.06 285 HIS B CA 1
ATOM 5187 C C . HIS B 1 285 ? -1.724 37 1.562 1 92.06 285 HIS B C 1
ATOM 5189 O O . HIS B 1 285 ? -2.012 35.844 1.783 1 92.06 285 HIS B O 1
ATOM 5195 N N . VAL B 1 286 ? -2.625 37.969 1.469 1 93.12 286 VAL B N 1
ATOM 5196 C CA . VAL B 1 286 ? -4.035 37.656 1.672 1 93.12 286 VAL B CA 1
ATOM 5197 C C . VAL B 1 286 ? -4.871 38.281 0.559 1 93.12 286 VAL B C 1
ATOM 5199 O O . VAL B 1 286 ? -4.457 39.25 -0.056 1 93.12 286 VAL B O 1
ATOM 5202 N N . ASN B 1 287 ? -5.984 37.625 0.262 1 91.81 287 ASN B N 1
ATOM 5203 C CA . ASN B 1 287 ? -7.074 38.156 -0.554 1 91.81 287 ASN B CA 1
ATOM 5204 C C . ASN B 1 287 ? -8.289 38.531 0.299 1 91.81 287 ASN B C 1
ATOM 5206 O O . ASN B 1 287 ? -8.938 37.656 0.871 1 91.81 287 ASN B O 1
ATOM 5210 N N . ILE B 1 288 ? -8.594 39.812 0.288 1 90.81 288 ILE B N 1
ATOM 5211 C CA . ILE B 1 288 ? -9.609 40.281 1.219 1 90.81 288 ILE B CA 1
ATOM 5212 C C . ILE B 1 288 ? -10.859 40.719 0.446 1 90.81 288 ILE B C 1
ATOM 5214 O O . ILE B 1 288 ? -10.758 41.375 -0.591 1 90.81 288 ILE B O 1
ATOM 5218 N N . SER B 1 289 ? -11.969 40.312 0.934 1 88.56 289 SER B N 1
ATOM 5219 C CA . SER B 1 289 ? -13.219 40.812 0.393 1 88.56 289 SER B CA 1
ATOM 5220 C C . SER B 1 289 ? -13.367 42.312 0.694 1 88.56 289 SER B C 1
ATOM 5222 O O . SER B 1 289 ? -13.156 42.75 1.828 1 88.56 289 SER B O 1
ATOM 5224 N N . TYR B 1 290 ? -13.781 43.031 -0.325 1 89.94 290 TYR B N 1
ATOM 5225 C CA . TYR B 1 290 ? -13.969 44.469 -0.154 1 89.94 290 TYR B CA 1
ATOM 5226 C C . TYR B 1 290 ? -15.023 44.75 0.909 1 89.94 290 TYR B C 1
ATOM 5228 O O . TYR B 1 290 ? -14.891 45.719 1.68 1 89.94 290 TYR B O 1
ATOM 5236 N N . THR B 1 291 ? -15.977 43.906 0.905 1 87.69 291 THR B N 1
ATOM 5237 C CA . THR B 1 291 ? -17.047 44.094 1.886 1 87.69 291 THR B CA 1
ATOM 5238 C C . THR B 1 291 ? -16.5 43.938 3.305 1 87.69 291 THR B C 1
ATOM 5240 O O . THR B 1 291 ? -16.797 44.75 4.184 1 87.69 291 THR B O 1
ATOM 5243 N N . ALA B 1 292 ? -15.703 42.938 3.525 1 91.12 292 ALA B N 1
ATOM 5244 C CA . ALA B 1 292 ? -15.125 42.688 4.844 1 91.12 292 ALA B CA 1
ATOM 5245 C C . ALA B 1 292 ? -14.18 43.812 5.242 1 91.12 292 ALA B C 1
ATOM 5247 O O . ALA B 1 292 ? -14.164 44.25 6.402 1 91.12 292 ALA B O 1
ATOM 5248 N N . TRP B 1 293 ? -13.484 44.281 4.277 1 92.56 293 TRP B N 1
ATOM 5249 C CA . TRP B 1 293 ? -12.547 45.375 4.484 1 92.56 293 TRP B CA 1
ATOM 5250 C C . TRP B 1 293 ? -13.273 46.625 4.938 1 92.56 293 TRP B C 1
ATOM 5252 O O . TRP B 1 293 ? -12.93 47.219 5.969 1 92.56 293 TRP B O 1
ATOM 5262 N N . ARG B 1 294 ? -14.219 46.969 4.25 1 91.12 294 ARG B N 1
ATOM 5263 C CA . ARG B 1 294 ? -14.969 48.188 4.531 1 91.12 294 ARG B CA 1
ATOM 5264 C C . ARG B 1 294 ? -15.672 48.094 5.879 1 91.12 294 ARG B C 1
ATOM 5266 O O . ARG B 1 294 ? -15.625 49.062 6.676 1 91.12 294 ARG B O 1
ATOM 5273 N N . GLU B 1 295 ? -16.297 47.094 6.086 1 92.25 295 GLU B N 1
ATOM 5274 C CA . GLU B 1 295 ? -17.047 46.906 7.332 1 92.25 295 GLU B CA 1
ATOM 5275 C C . GLU B 1 295 ? -16.109 46.938 8.539 1 92.25 295 GLU B C 1
ATOM 5277 O O . GLU B 1 295 ? -16.438 47.531 9.562 1 92.25 295 GLU B O 1
ATOM 5282 N N . PHE B 1 296 ? -15.023 46.25 8.391 1 94.62 296 PHE B N 1
ATOM 5283 C CA . PHE B 1 296 ? -14.07 46.219 9.492 1 94.62 296 PHE B CA 1
ATOM 5284 C C . PHE B 1 296 ? -13.586 47.625 9.836 1 94.62 296 PHE B C 1
ATOM 5286 O O . PHE B 1 296 ? -13.516 47.969 11.008 1 94.62 296 PHE B O 1
ATOM 5293 N N . LEU B 1 297 ? -13.227 48.406 8.836 1 93.19 297 LEU B N 1
ATOM 5294 C CA . LEU B 1 297 ? -12.703 49.75 9.047 1 93.19 297 LEU B CA 1
ATOM 5295 C C . LEU B 1 297 ? -13.773 50.656 9.656 1 93.19 297 LEU B C 1
ATOM 5297 O O . LEU B 1 297 ? -13.469 51.438 10.539 1 93.19 297 LEU B O 1
ATOM 5301 N N . GLU B 1 298 ? -14.938 50.469 9.172 1 92.38 298 GLU B N 1
ATOM 5302 C CA . GLU B 1 298 ? -16.016 51.281 9.703 1 92.38 298 GLU B CA 1
ATOM 5303 C C . GLU B 1 298 ? -16.297 50.938 11.172 1 92.38 298 GLU B C 1
ATOM 5305 O O . GLU B 1 298 ? -16.469 51.844 11.992 1 92.38 298 GLU B O 1
ATOM 5310 N N . THR B 1 299 ? -16.312 49.75 11.477 1 93.69 299 THR B N 1
ATOM 5311 C CA . THR B 1 299 ? -16.609 49.281 12.82 1 93.69 299 THR B CA 1
ATOM 5312 C C . THR B 1 299 ? -15.508 49.688 13.789 1 93.69 299 THR B C 1
ATOM 5314 O O . THR B 1 299 ? -15.773 49.969 14.961 1 93.69 299 THR B O 1
ATOM 5317 N N . ASN B 1 300 ? -14.25 49.688 13.305 1 94.12 300 ASN B N 1
ATOM 5318 C CA . ASN B 1 300 ? -13.102 49.938 14.172 1 94.12 300 ASN B CA 1
ATOM 5319 C C . ASN B 1 300 ? -12.414 51.25 13.836 1 94.12 300 ASN B C 1
ATOM 5321 O O . ASN B 1 300 ? -11.195 51.375 13.992 1 94.12 300 ASN B O 1
ATOM 5325 N N . ARG B 1 301 ? -13.148 52.188 13.367 1 90.38 301 ARG B N 1
ATOM 5326 C CA . ARG B 1 301 ? -12.648 53.469 12.906 1 90.38 301 ARG B CA 1
ATOM 5327 C C . ARG B 1 301 ? -11.953 54.219 14.031 1 90.38 301 ARG B C 1
ATOM 5329 O O . ARG B 1 301 ? -10.953 54.906 13.805 1 90.38 301 ARG B O 1
ATOM 5336 N N . GLN B 1 302 ? -12.383 54 15.211 1 88.62 302 GLN B N 1
ATOM 5337 C CA . GLN B 1 302 ? -11.891 54.781 16.328 1 88.62 302 GLN B CA 1
ATOM 5338 C C . GLN B 1 302 ? -10.648 54.156 16.953 1 88.62 302 GLN B C 1
ATOM 5340 O O . GLN B 1 302 ? -9.883 54.812 17.641 1 88.62 302 GLN B O 1
ATOM 5345 N N . THR B 1 303 ? -10.484 52.938 16.703 1 91.44 303 THR B N 1
ATOM 5346 C CA . THR B 1 303 ? -9.43 52.219 17.422 1 91.44 303 THR B CA 1
ATOM 5347 C C . THR B 1 303 ? -8.219 52 16.516 1 91.44 303 THR B C 1
ATOM 5349 O O . THR B 1 303 ? -7.078 52.062 16.969 1 91.44 303 THR B O 1
ATOM 5352 N N . ILE B 1 304 ? -8.367 51.812 15.273 1 93.5 304 ILE B N 1
ATOM 5353 C CA . ILE B 1 304 ? -7.281 51.469 14.375 1 93.5 304 ILE B CA 1
ATOM 5354 C C . ILE B 1 304 ? -6.547 52.75 13.93 1 93.5 304 ILE B C 1
ATOM 5356 O O . ILE B 1 304 ? -7.164 53.656 13.398 1 93.5 304 ILE B O 1
ATOM 5360 N N . ILE B 1 305 ? -5.199 52.75 14.07 1 93.81 305 ILE B N 1
ATOM 5361 C CA . ILE B 1 305 ? -4.418 53.938 13.727 1 93.81 305 ILE B CA 1
ATOM 5362 C C . ILE B 1 305 ? -3.463 53.594 12.586 1 93.81 305 ILE B C 1
ATOM 5364 O O . ILE B 1 305 ? -2.992 54.5 11.891 1 93.81 305 ILE B O 1
ATOM 5368 N N . SER B 1 306 ? -3.176 52.375 12.484 1 94.44 306 SER B N 1
ATOM 5369 C CA . SER B 1 306 ? -2.201 52 11.461 1 94.44 306 SER B CA 1
ATOM 5370 C C . SER B 1 306 ? -2.566 50.688 10.797 1 94.44 306 SER B C 1
ATOM 5372 O O . SER B 1 306 ? -3.02 49.75 11.469 1 94.44 306 SER B O 1
ATOM 5374 N N . ILE B 1 307 ? -2.342 50.594 9.453 1 93.69 307 ILE B N 1
ATOM 5375 C CA . ILE B 1 307 ? -2.562 49.375 8.688 1 93.69 307 ILE B CA 1
ATOM 5376 C C . ILE B 1 307 ? -1.357 49.125 7.793 1 93.69 307 ILE B C 1
ATOM 5378 O O . ILE B 1 307 ? -0.995 49.938 6.957 1 93.69 307 ILE B O 1
ATOM 5382 N N . GLY B 1 308 ? -0.708 48.031 8.055 1 92.44 308 GLY B N 1
ATOM 5383 C CA . GLY B 1 308 ? 0.341 47.594 7.152 1 92.44 308 GLY B CA 1
ATOM 5384 C C . GLY B 1 308 ? -0.116 46.5 6.207 1 92.44 308 GLY B C 1
ATOM 5385 O O . GLY B 1 308 ? -0.955 45.656 6.566 1 92.44 308 GLY B O 1
ATOM 5386 N N . PHE B 1 309 ? 0.442 46.5 4.957 1 92 309 PHE B N 1
ATOM 5387 C CA . PHE B 1 309 ? 0.061 45.406 4.039 1 92 309 PHE B CA 1
ATOM 5388 C C . PHE B 1 309 ? 1.187 45.125 3.055 1 92 309 PHE B C 1
ATOM 5390 O O . PHE B 1 309 ? 1.99 46 2.742 1 92 309 PHE B O 1
ATOM 5397 N N . TYR B 1 310 ? 1.327 43.938 2.75 1 90.25 310 TYR B N 1
ATOM 5398 C CA . TYR B 1 310 ? 2.211 43.469 1.688 1 90.25 310 TYR B CA 1
ATOM 5399 C C . TYR B 1 310 ? 1.6 42.281 0.956 1 90.25 310 TYR B C 1
ATOM 5401 O O . TYR B 1 310 ? 0.951 41.438 1.571 1 90.25 310 TYR B O 1
ATOM 5409 N N . ASP B 1 311 ? 1.706 42.25 -0.366 1 89.94 311 ASP B N 1
ATOM 5410 C CA . ASP B 1 311 ? 1.133 41.219 -1.205 1 89.94 311 ASP B CA 1
ATOM 5411 C C . ASP B 1 311 ? -0.327 40.938 -0.838 1 89.94 311 ASP B C 1
ATOM 5413 O O . ASP B 1 311 ? -0.702 39.812 -0.528 1 89.94 311 ASP B O 1
ATOM 5417 N N . THR B 1 312 ? -1.042 42 -0.758 1 92.88 312 THR B N 1
ATOM 5418 C CA . THR B 1 312 ? -2.445 41.938 -0.364 1 92.88 312 THR B CA 1
ATOM 5419 C C . THR B 1 312 ? -3.344 42.375 -1.523 1 92.88 312 THR B C 1
ATOM 5421 O O . THR B 1 312 ? -3.027 43.312 -2.246 1 92.88 312 THR B O 1
ATOM 5424 N N . HIS B 1 313 ? -4.41 41.625 -1.69 1 94 313 HIS B N 1
ATOM 5425 C CA . HIS B 1 313 ? -5.344 41.875 -2.777 1 94 313 HIS B CA 1
ATOM 5426 C C . HIS B 1 313 ? -6.762 42.094 -2.25 1 94 313 HIS B C 1
ATOM 5428 O O . HIS B 1 313 ? -7.137 41.5 -1.237 1 94 313 HIS B O 1
ATOM 5434 N N . LEU B 1 314 ? -7.496 42.969 -2.945 1 91.88 314 LEU B N 1
ATOM 5435 C CA . LEU B 1 314 ? -8.906 43.188 -2.641 1 91.88 314 LEU B CA 1
ATOM 5436 C C . LEU B 1 314 ? -9.797 42.562 -3.721 1 91.88 314 LEU B C 1
ATOM 5438 O O . LEU B 1 314 ? -9.516 42.719 -4.914 1 91.88 314 LEU B O 1
ATOM 5442 N N . ILE B 1 315 ? -10.758 41.875 -3.27 1 89.38 315 ILE B N 1
ATOM 5443 C CA . ILE B 1 315 ? -11.688 41.219 -4.191 1 89.38 315 ILE B CA 1
ATOM 5444 C C . ILE B 1 315 ? -13.047 41.906 -4.125 1 89.38 315 ILE B C 1
ATOM 5446 O O . ILE B 1 315 ? -13.664 41.969 -3.061 1 89.38 315 ILE B O 1
ATOM 5450 N N . ARG B 1 316 ? -13.391 42.406 -5.273 1 83.44 316 ARG B N 1
ATOM 5451 C CA . ARG B 1 316 ? -14.711 43.031 -5.402 1 83.44 316 ARG B CA 1
ATOM 5452 C C . ARG B 1 316 ? -15.617 42.188 -6.301 1 83.44 316 ARG B C 1
ATOM 5454 O O . ARG B 1 316 ? -15.289 41.938 -7.461 1 83.44 316 ARG B O 1
ATOM 5461 N N . GLY B 1 317 ? -16.688 41.781 -5.789 1 70.12 317 GLY B N 1
ATOM 5462 C CA . GLY B 1 317 ? -17.609 41 -6.586 1 70.12 317 GLY B CA 1
ATOM 5463 C C . GLY B 1 317 ? -17.031 39.656 -7 1 70.12 317 GLY B C 1
ATOM 5464 O O . GLY B 1 317 ? -16.391 38.969 -6.203 1 70.12 317 GLY B O 1
ATOM 5465 N N . LEU B 1 318 ? -17.438 39.031 -8.234 1 66.25 318 LEU B N 1
ATOM 5466 C CA . LEU B 1 318 ? -17.094 37.656 -8.68 1 66.25 318 LEU B CA 1
ATOM 5467 C C . LEU B 1 318 ? -15.734 37.656 -9.367 1 66.25 318 LEU B C 1
ATOM 5469 O O . LEU B 1 318 ? -15.133 36.594 -9.523 1 66.25 318 LEU B O 1
ATOM 5473 N N . ALA B 1 319 ? -15.227 38.812 -9.742 1 64.69 319 ALA B N 1
ATOM 5474 C CA . ALA B 1 319 ? -14.094 38.562 -10.633 1 64.69 319 ALA B CA 1
ATOM 5475 C C . ALA B 1 319 ? -13.055 39.656 -10.531 1 64.69 319 ALA B C 1
ATOM 5477 O O . ALA B 1 319 ? -11.953 39.531 -11.078 1 64.69 319 ALA B O 1
ATOM 5478 N N . GLU B 1 320 ? -13.328 40.688 -9.758 1 81.31 320 GLU B N 1
ATOM 5479 C CA . GLU B 1 320 ? -12.352 41.75 -9.859 1 81.31 320 GLU B CA 1
ATOM 5480 C C . GLU B 1 320 ? -11.344 41.719 -8.711 1 81.31 320 GLU B C 1
ATOM 5482 O O . GLU B 1 320 ? -11.711 41.906 -7.551 1 81.31 320 GLU B O 1
ATOM 5487 N N . ILE B 1 321 ? -10.18 41.312 -9.008 1 88 321 ILE B N 1
ATOM 5488 C CA . ILE B 1 321 ? -9.102 41.281 -8.031 1 88 321 ILE B CA 1
ATOM 5489 C C . ILE B 1 321 ? -8.117 42.406 -8.289 1 88 321 ILE B C 1
ATOM 5491 O O . ILE B 1 321 ? -7.617 42.562 -9.406 1 88 321 ILE B O 1
ATOM 5495 N N . GLN B 1 322 ? -7.949 43.281 -7.305 1 90.75 322 GLN B N 1
ATOM 5496 C CA . GLN B 1 322 ? -7.004 44.375 -7.406 1 90.75 322 GLN B CA 1
ATOM 5497 C C . GLN B 1 322 ? -5.953 44.312 -6.301 1 90.75 322 GLN B C 1
ATOM 5499 O O . GLN B 1 322 ? -6.273 44 -5.152 1 90.75 322 GLN B O 1
ATOM 5504 N N . GLU B 1 323 ? -4.816 44.562 -6.684 1 91.75 323 GLU B N 1
ATOM 5505 C CA . GLU B 1 323 ? -3.756 44.625 -5.68 1 91.75 323 GLU B CA 1
ATOM 5506 C C . GLU B 1 323 ? -3.877 45.906 -4.848 1 91.75 323 GLU B C 1
ATOM 5508 O O . GLU B 1 323 ? -4.082 47 -5.395 1 91.75 323 GLU B O 1
ATOM 5513 N N . LEU B 1 324 ? -3.801 45.75 -3.576 1 91.44 324 LEU B N 1
ATOM 5514 C CA . LEU B 1 324 ? -3.822 46.938 -2.699 1 91.44 324 LEU B CA 1
ATOM 5515 C C . LEU B 1 324 ? -2.525 47.719 -2.816 1 91.44 324 LEU B C 1
ATOM 5517 O O . LEU B 1 324 ? -1.44 47.188 -2.596 1 91.44 324 LEU B O 1
ATOM 5521 N N . SER B 1 325 ? -2.635 48.875 -3.307 1 90 325 SER B N 1
ATOM 5522 C CA . SER B 1 325 ? -1.525 49.781 -3.5 1 90 325 SER B CA 1
ATOM 5523 C C . SER B 1 325 ? -1.914 51.219 -3.102 1 90 325 SER B C 1
ATOM 5525 O O . SER B 1 325 ? -3.096 51.5 -2.904 1 90 325 SER B O 1
ATOM 5527 N N . PRO B 1 326 ? -0.9 52 -2.852 1 88.88 326 PRO B N 1
ATOM 5528 C CA . PRO B 1 326 ? -1.206 53.406 -2.48 1 88.88 326 PRO B CA 1
ATOM 5529 C C . PRO B 1 326 ? -2.143 54.062 -3.473 1 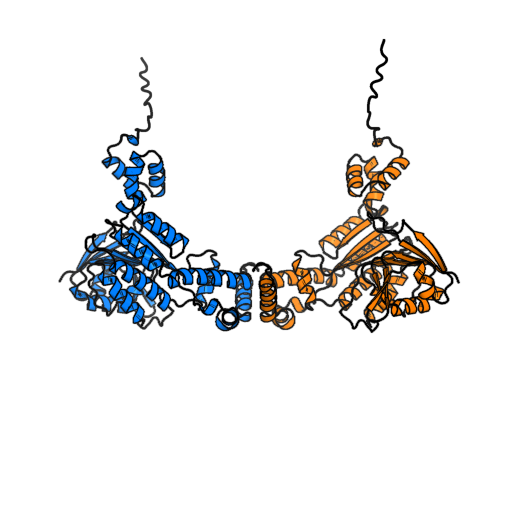88.88 326 PRO B C 1
ATOM 5531 O O . PRO B 1 326 ? -2.951 54.938 -3.084 1 88.88 326 PRO B O 1
ATOM 5534 N N . LYS B 1 327 ? -2.047 53.688 -4.695 1 89.94 327 LYS B N 1
ATOM 5535 C CA . LYS B 1 327 ? -2.889 54.281 -5.727 1 89.94 327 LYS B CA 1
ATOM 5536 C C . LYS B 1 327 ? -4.359 53.938 -5.508 1 89.94 327 LYS B C 1
ATOM 5538 O O . LYS B 1 327 ? -5.246 54.719 -5.875 1 89.94 327 LYS B O 1
ATOM 5543 N N . LEU B 1 328 ? -4.605 52.875 -4.922 1 91.44 328 LEU B N 1
ATOM 5544 C CA . LEU B 1 328 ? -5.969 52.375 -4.758 1 91.44 328 LEU B CA 1
ATOM 5545 C C . LEU B 1 328 ? -6.57 52.875 -3.447 1 91.44 328 LEU B C 1
ATOM 5547 O O . LEU B 1 328 ? -7.785 52.812 -3.244 1 91.44 328 LEU B O 1
ATOM 5551 N N . LEU B 1 329 ? -5.906 53.406 -2.557 1 90.56 329 LEU B N 1
ATOM 5552 C CA . LEU B 1 329 ? -6.289 53.688 -1.178 1 90.56 329 LEU B CA 1
ATOM 5553 C C . LEU B 1 329 ? -7.406 54.719 -1.126 1 90.56 329 LEU B C 1
ATOM 5555 O O . LEU B 1 329 ? -8.359 54.594 -0.355 1 90.56 329 LEU B O 1
ATOM 5559 N N . PRO B 1 330 ? -7.297 55.781 -1.963 1 90.5 330 PRO B N 1
ATOM 5560 C CA . PRO B 1 330 ? -8.391 56.75 -1.896 1 90.5 330 PRO B CA 1
ATOM 5561 C C . PRO B 1 330 ? -9.75 56.125 -2.205 1 90.5 330 PRO B C 1
ATOM 5563 O O . PRO B 1 330 ? -10.766 56.562 -1.634 1 90.5 330 PRO B O 1
ATOM 5566 N N . ALA B 1 331 ? -9.703 55.094 -2.965 1 88.5 331 ALA B N 1
ATOM 5567 C CA . ALA B 1 331 ? -10.945 54.438 -3.369 1 88.5 331 ALA B CA 1
ATOM 5568 C C . ALA B 1 331 ? -11.43 53.469 -2.307 1 88.5 331 ALA B C 1
ATOM 5570 O O . ALA B 1 331 ? -12.625 53.156 -2.215 1 88.5 331 ALA B O 1
ATOM 5571 N N . VAL B 1 332 ? -10.492 52.969 -1.549 1 88.38 332 VAL B N 1
ATOM 5572 C CA . VAL B 1 332 ? -10.867 51.875 -0.659 1 88.38 332 VAL B CA 1
ATOM 5573 C C . VAL B 1 332 ? -10.945 52.375 0.779 1 88.38 332 VAL B C 1
ATOM 5575 O O . VAL B 1 332 ? -11.359 51.656 1.68 1 88.38 332 VAL B O 1
ATOM 5578 N N . LEU B 1 333 ? -10.57 53.562 1.025 1 89.12 333 LEU B N 1
ATOM 5579 C CA . LEU B 1 333 ? -10.688 54.188 2.336 1 89.12 333 LEU B CA 1
ATOM 5580 C C . LEU B 1 333 ? -11.5 55.5 2.25 1 89.12 333 LEU B C 1
ATOM 5582 O O . LEU B 1 333 ? -11.047 56.531 2.699 1 89.12 333 LEU B O 1
ATOM 5586 N N . PRO B 1 334 ? -12.672 55.312 1.76 1 82.06 334 PRO B N 1
ATOM 5587 C CA . PRO B 1 334 ? -13.422 56.562 1.658 1 82.06 334 PRO B CA 1
ATOM 5588 C C . PRO B 1 334 ? -13.711 57.188 3.02 1 82.06 334 PRO B C 1
ATOM 5590 O O . PRO B 1 334 ? -14.156 56.5 3.939 1 82.06 334 PRO B O 1
ATOM 5593 N N . GLY B 1 335 ? -13.375 58.5 3.18 1 81.75 335 GLY B N 1
ATOM 5594 C CA . GLY B 1 335 ? -13.711 59.25 4.395 1 81.75 335 GLY B CA 1
ATOM 5595 C C . GLY B 1 335 ? -12.617 59.188 5.445 1 81.75 335 GLY B C 1
ATOM 5596 O O . GLY B 1 335 ? -12.789 59.719 6.547 1 81.75 335 GLY B O 1
ATOM 5597 N N . PHE B 1 336 ? -11.578 58.469 5.137 1 86.25 336 PHE B N 1
ATOM 5598 C CA . PHE B 1 336 ? -10.461 58.406 6.078 1 86.25 336 PHE B CA 1
ATOM 5599 C C . PHE B 1 336 ? -9.328 59.312 5.641 1 86.25 336 PHE B C 1
ATOM 5601 O O . PHE B 1 336 ? -8.984 59.375 4.457 1 86.25 336 PHE B O 1
ATOM 5608 N N . ALA B 1 337 ? -8.883 60.125 6.59 1 88.5 337 ALA B N 1
ATOM 5609 C CA . ALA B 1 337 ? -7.59 60.75 6.355 1 88.5 337 ALA B CA 1
ATOM 5610 C C . ALA B 1 337 ? -6.445 59.781 6.582 1 88.5 337 ALA B C 1
ATOM 5612 O O . ALA B 1 337 ? -6.477 59 7.531 1 88.5 337 ALA B O 1
ATOM 5613 N N . PHE B 1 338 ? -5.625 59.75 5.547 1 90.81 338 PHE B N 1
ATOM 5614 C CA . PHE B 1 338 ? -4.555 58.75 5.727 1 90.81 338 PHE B CA 1
ATOM 5615 C C . PHE B 1 338 ? -3.266 59.25 5.078 1 90.81 338 PHE B C 1
ATOM 5617 O O . PHE B 1 338 ? -3.287 60.156 4.238 1 90.81 338 PHE B O 1
ATOM 5624 N N . SER B 1 339 ? -2.084 58.781 5.613 1 92.06 339 SER B N 1
ATOM 5625 C CA . SER B 1 339 ? -0.769 58.906 4.996 1 92.06 339 SER B CA 1
ATOM 5626 C C . SER B 1 339 ? -0.134 57.531 4.754 1 92.06 339 SER B C 1
ATOM 5628 O O . SER B 1 339 ? -0.488 56.562 5.414 1 92.06 339 SER B O 1
ATOM 5630 N N . THR B 1 340 ? 0.69 57.469 3.701 1 90.62 340 THR B N 1
ATOM 5631 C CA . THR B 1 340 ? 1.274 56.188 3.336 1 90.62 340 THR B CA 1
ATOM 5632 C C . THR B 1 340 ? 2.799 56.25 3.334 1 90.62 340 THR B C 1
ATOM 5634 O O . THR B 1 340 ? 3.371 57.281 2.982 1 90.62 340 THR B O 1
ATOM 5637 N N . LYS B 1 341 ? 3.396 55.25 3.852 1 88.38 341 LYS B N 1
ATOM 5638 C CA . LYS B 1 341 ? 4.852 55.125 3.818 1 88.38 341 LYS B CA 1
ATOM 5639 C C . LYS B 1 341 ? 5.277 53.719 3.395 1 88.38 341 LYS B C 1
ATOM 5641 O O . LYS B 1 341 ? 4.629 52.75 3.752 1 88.38 341 LYS B O 1
ATOM 5646 N N . LYS B 1 342 ? 6.414 53.812 2.635 1 86.69 342 LYS B N 1
ATOM 5647 C CA . LYS B 1 342 ? 6.988 52.5 2.246 1 86.69 342 LYS B CA 1
ATOM 5648 C C . LYS B 1 342 ? 7.762 51.875 3.402 1 86.69 342 LYS B C 1
ATOM 5650 O O . LYS B 1 342 ? 8.445 52.594 4.148 1 86.69 342 LYS B O 1
ATOM 5655 N N . SER B 1 343 ? 7.438 50.656 3.684 1 78.25 343 SER B N 1
ATOM 5656 C CA . SER B 1 343 ? 8.125 49.969 4.777 1 78.25 343 SER B CA 1
ATOM 5657 C C . SER B 1 343 ? 8.828 48.719 4.289 1 78.25 343 SER B C 1
ATOM 5659 O O . SER B 1 343 ? 8.281 47.969 3.463 1 78.25 343 SER B O 1
ATOM 5661 N N . THR B 1 344 ? 10.25 48.625 4.668 1 60.22 344 THR B N 1
ATOM 5662 C CA . THR B 1 344 ? 11 47.406 4.344 1 60.22 344 THR B CA 1
ATOM 5663 C C . THR B 1 344 ? 11.109 46.5 5.562 1 60.22 344 THR B C 1
ATOM 5665 O O . THR B 1 344 ? 11.711 45.438 5.492 1 60.22 344 THR B O 1
ATOM 5668 N N . ASP B 1 345 ? 10.75 46.969 6.68 1 54.41 345 ASP B N 1
ATOM 5669 C CA . ASP B 1 345 ? 11.055 46.312 7.938 1 54.41 345 ASP B CA 1
ATOM 5670 C C . ASP B 1 345 ? 10.078 45.156 8.203 1 54.41 345 ASP B C 1
ATOM 5672 O O . ASP B 1 345 ? 10.172 44.5 9.234 1 54.41 345 ASP B O 1
ATOM 5676 N N . TYR B 1 346 ? 9.094 45.438 7.691 1 49.53 346 TYR B N 1
ATOM 5677 C CA . TYR B 1 346 ? 8.031 44.656 8.305 1 49.53 346 TYR B CA 1
ATOM 5678 C C . TYR B 1 346 ? 8.414 43.188 8.359 1 49.53 346 TYR B C 1
ATOM 5680 O O . TYR B 1 346 ? 7.883 42.406 9.172 1 49.53 346 TYR B O 1
ATOM 5688 N N . TRP B 1 347 ? 8.953 42.219 7.41 1 46.78 347 TRP B N 1
ATOM 5689 C CA . TRP B 1 347 ? 8.273 40.938 7.387 1 46.78 347 TRP B CA 1
ATOM 5690 C C . TRP B 1 347 ? 9.258 39.781 7.652 1 46.78 347 TRP B C 1
ATOM 5692 O O . TRP B 1 347 ? 10.477 40 7.605 1 46.78 347 TRP B O 1
ATOM 5702 N N . LYS B 1 348 ? 8.688 38.5 7.73 1 49.22 348 LYS B N 1
ATOM 5703 C CA . LYS B 1 348 ? 9.305 37.312 8.297 1 49.22 348 LYS B CA 1
ATOM 5704 C C . LYS B 1 348 ? 10.719 37.094 7.762 1 49.22 348 LYS B C 1
ATOM 5706 O O . LYS B 1 348 ? 10.953 37.188 6.555 1 49.22 348 LYS B O 1
ATOM 5711 N N . MET B 1 349 ? 11.648 37.125 8.531 1 43.47 349 MET B N 1
ATOM 5712 C CA . MET B 1 349 ? 12.953 36.594 8.141 1 43.47 349 MET B CA 1
ATOM 5713 C C . MET B 1 349 ? 12.797 35.25 7.41 1 43.47 349 MET B C 1
ATOM 5715 O O . MET B 1 349 ? 11.891 34.469 7.703 1 43.47 349 MET B O 1
ATOM 5719 N N . PRO B 1 350 ? 13.828 35.094 6.379 1 42 350 PRO B N 1
ATOM 5720 C CA . PRO B 1 350 ? 14.93 35.875 5.805 1 42 350 PRO B CA 1
ATOM 5721 C C . PRO B 1 350 ? 14.469 36.781 4.664 1 42 350 PRO B C 1
ATOM 5723 O O . PRO B 1 350 ? 15.297 37.469 4.043 1 42 350 PRO B O 1
ATOM 5726 N N . TYR B 1 351 ? 13.281 36.656 4.172 1 47.38 351 TYR B N 1
ATOM 5727 C CA . TYR B 1 351 ? 13.039 37.375 2.926 1 47.38 351 TYR B CA 1
ATOM 5728 C C . TYR B 1 351 ? 12.336 38.719 3.189 1 47.38 351 TYR B C 1
ATOM 5730 O O . TYR B 1 351 ? 11.375 38.781 3.961 1 47.38 351 TYR B O 1
ATOM 5738 N N . TRP B 1 352 ? 13.078 39.812 3.057 1 53.88 352 TRP B N 1
ATOM 5739 C CA . TRP B 1 352 ? 12.555 41.156 3.16 1 53.88 352 TRP B CA 1
ATOM 5740 C C . TRP B 1 352 ? 11.484 41.406 2.105 1 53.88 352 TRP B C 1
ATOM 5742 O O . TRP B 1 352 ? 11.695 41.156 0.919 1 53.88 352 TRP B O 1
ATOM 5752 N N . GLU B 1 353 ? 10.195 41.312 2.506 1 64.25 353 GLU B N 1
ATOM 5753 C CA . GLU B 1 353 ? 9.164 41.75 1.564 1 64.25 353 GLU B CA 1
ATOM 5754 C C . GLU B 1 353 ? 8.852 43.219 1.736 1 64.25 353 GLU B C 1
ATOM 5756 O O . GLU B 1 353 ? 8.852 43.75 2.857 1 64.25 353 GLU B O 1
ATOM 5761 N N . THR B 1 354 ? 8.898 43.844 0.628 1 73.88 354 THR B N 1
ATOM 5762 C CA . THR B 1 354 ? 8.539 45.25 0.58 1 73.88 354 THR B CA 1
ATOM 5763 C C . THR B 1 354 ? 7.031 45.438 0.677 1 73.88 354 THR B C 1
ATOM 5765 O O . THR B 1 354 ? 6.27 44.656 0.09 1 73.88 354 THR B O 1
ATOM 5768 N N . GLY B 1 355 ? 6.59 46.281 1.76 1 85.69 355 GLY B N 1
ATOM 5769 C CA . GLY B 1 355 ? 5.176 46.594 1.896 1 85.69 355 GLY B CA 1
ATOM 5770 C C . GLY B 1 355 ? 4.922 48.062 2.207 1 85.69 355 GLY B C 1
ATOM 5771 O O . GLY B 1 355 ? 5.719 48.938 1.836 1 85.69 355 GLY B O 1
ATOM 5772 N N . TRP B 1 356 ? 3.66 48.375 2.486 1 90.06 356 TRP B N 1
ATOM 5773 C CA . TRP B 1 356 ? 3.238 49.719 2.77 1 90.06 356 TRP B CA 1
ATOM 5774 C C . TRP B 1 356 ? 2.562 49.812 4.133 1 90.06 356 TRP B C 1
ATOM 5776 O O . TRP B 1 356 ? 2.018 48.844 4.629 1 90.06 356 TRP B O 1
ATOM 5786 N N . ILE B 1 357 ? 2.697 51 4.738 1 92.12 357 ILE B N 1
ATOM 5787 C CA . ILE B 1 357 ? 2.01 51.312 5.988 1 92.12 357 ILE B CA 1
ATOM 5788 C C . ILE B 1 357 ? 1.085 52.5 5.781 1 92.12 357 ILE B C 1
ATOM 5790 O O . ILE B 1 357 ? 1.493 53.531 5.215 1 92.12 357 ILE B O 1
ATOM 5794 N N . ILE B 1 358 ? -0.128 52.312 6.129 1 93.06 358 ILE B N 1
ATOM 5795 C CA . ILE B 1 358 ? -1.113 53.375 6.125 1 93.06 358 ILE B CA 1
ATOM 5796 C C . ILE B 1 358 ? -1.312 53.906 7.547 1 93.06 358 ILE B C 1
ATOM 5798 O O . ILE B 1 358 ? -1.619 53.125 8.461 1 93.06 358 ILE B O 1
ATOM 5802 N N . GLN B 1 359 ? -1.062 55.125 7.77 1 93.62 359 GLN B N 1
ATOM 5803 C CA . GLN B 1 359 ? -1.404 55.781 9.031 1 93.62 359 GLN B CA 1
ATOM 5804 C C . GLN B 1 359 ? -2.748 56.5 8.938 1 93.62 359 GLN B C 1
ATOM 5806 O O . GLN B 1 359 ? -2.936 57.375 8.086 1 93.62 359 GLN B O 1
ATOM 5811 N N . LEU B 1 360 ? -3.615 56.062 9.82 1 91.12 360 LEU B N 1
ATOM 5812 C CA . LEU B 1 360 ? -4.953 56.625 9.781 1 91.12 360 LEU B CA 1
ATOM 5813 C C . LEU B 1 360 ? -5.094 57.781 10.789 1 91.12 360 LEU B C 1
ATOM 5815 O O . LEU B 1 360 ? -4.547 57.688 11.898 1 91.12 360 LEU B O 1
ATOM 5819 N N . GLY B 1 361 ? -5.5 58.938 10.344 1 77.06 361 GLY B N 1
ATOM 5820 C CA . GLY B 1 361 ? -5.695 60.094 11.188 1 77.06 361 GLY B CA 1
ATOM 5821 C C . GLY B 1 361 ? -7.133 60.281 11.641 1 77.06 361 GLY B C 1
ATOM 5822 O O . GLY B 1 361 ? -8.047 59.688 11.047 1 77.06 361 GLY B O 1
ATOM 5823 N N . SER B 1 362 ? -7.43 60.719 12.969 1 60.19 362 SER B N 1
ATOM 5824 C CA . SER B 1 362 ? -8.75 61.188 13.391 1 60.19 362 SER B CA 1
ATOM 5825 C C . SER B 1 362 ? -9.172 62.438 12.594 1 60.19 362 SER B C 1
ATOM 5827 O O . SER B 1 362 ? -8.328 63.188 12.102 1 60.19 362 SER B O 1
#

Sequence (724 aa):
MSAGGIMDGRIPDLQALPTEILHLILTSLESWEIKAFSLVNRRLRDVCLPYLFYRVRFNFSEAGLDGLQQLRHSVVRLHVKSLNYTVPELIKPDILSFETFKSEMLTPKSYVEEAKELYDCGYPADECPPYMVIYETLRTICENQQEILENHKNIDVLSSVLAALPRLRELELDFCPSIDEPQWVDSYLSLGMTAKEVSNTYHIQAVTKALQRRPECIAPLVTIELSSLDLPHYSSWELPKFPSLSGALELLLEHCTTLRITGDSAPLELLSRSTVKLRKLILGHVNISYTAWREFLETNRQTIISIGFYDTHLIRGLAEIQELSPKLLPAVLPGFAFSTKKSTDYWKMPYWETGWIIQLGSMSAGGIMDGRIPDLQALPTEILHLILTSLESWEIKAFSLVNRRLRDVCLPYLFYRVRFNFSEAGLDGLQQLRHSVVRLHVKSLNYTVPELIKPDILSFETFKSEMLTPKSYVEEAKELYDCGYPADECPPYMVIYETLRTICENQQEILENHKNIDVLSSVLAALPRLRELELDFCPSIDEPQWVDSYLSLGMTAKEVSNTYHIQAVTKALQRRPECIAPLVTIELSSLDLPHYSSWELPKFPSLSGALELLLEHCTTLRITGDSAPLELLSRSTVKLRKLILGHVNISYTAWREFLETNRQTIISIGFYDTHLIRGLAEIQELSPKLLPAVLPGFAFSTKKSTDYWKMPYWETGWIIQLGS

Foldseek 3Di:
DCPPPPPPPPPPPLVPDPLVVLLVVLVVDDLVVLVVQLVPDVVSVVSSLLVNQQEDEFEPFPVRLVVLLVCLVDPSLANHAEYEYEYAFAFDLLLLDVVCCCPPQAPPVNLVVVLVVCVVVPDDSCPRPDPVVLSVVSNVQNVRNVVCVVVVSLLVSLLSSLQSRQNYAEYEYAYDNDPDDDPCNSVSSVRVRGDLLVRLLVVLQSNLSSLVSHDPVGDFHAEYEYEQNDDPDDDPVDQDDDVSNLVSLQSSLQRYQEYEYYDECNNLSSCLQPAHQHAEYEYELYEAELSSLLSNCVNHVPRYFKYKYFNYWYDYDPDDIGDDDPVCCCVSPPPWDKDKDWDQPDDDPPDRTIIMMIGTDD/DDCPPPPPPPPPPLVPDPLVVLLVVLVVDDLVVLVVQLVPDVVSVVSSLLVNQQEDEFEPFPVRLVVLLVCLVDPSLANHAEYEYEYAFAFDLLLLDVVCCCPPQAPPVNLVVVLVVCVVVPDDSCPRPDPVVLSVVSNVVNVRNVVCVVVVSLLVSLLSSLQSRQNYAEYEYAYDHDPDDDPCNSVSSVRVRGDLLVRLLVVLQSNLSSLVSHDPVGDAHAEYEYEQNDDPDDDPVDQDDDVSNLVSLQSSLQRYQEYEYEDECNNLSSCLQPAHQHAEYEYEHYEAELSSLQSNCVNHVPRYFKYKYFNYWYDYDPDDIDGDDPVCCCVSPPPWDKDKDWDQPDDDPDDRTIIMMIGTDD

Nearest PDB structures (foldseek):
  2p50-assembly2_D  TM=4.472E-01  e=1.546E-01  Escherichia coli K-12
  3c2q-assembly1_A-2  TM=2.388E-01  e=2.171E-01  Methanococcus maripaludis S2
  1ymy-assembly1_A  TM=3.547E-01  e=8.929E-01  Escherichia coli K-12
  4clo-assembly1_B  TM=3.147E-01  e=9.998E-01  Trypanosoma brucei brucei
  4clo-assembly1_B  TM=3.164E-01  e=5.371E-01  Trypanosoma brucei brucei

InterPro domains:
  IPR001810 F-box domain [PF12937] (15-58)
  IPR001810 F-box domain [PS50181] (11-57)
  IPR036047 F-box-like domain superfamily [SSF81383] (11-74)

Radius of gyration: 41.39 Å; Cα contacts (8 Å, |Δi|>4): 1218; chains: 2; bounding box: 92×123×71 Å